Protein AF-A0A822EXX9-F1 (afdb_monomer_lite)

Structure (mmCIF, N/CA/C/O backbone):
data_AF-A0A822EXX9-F1
#
_entry.id   AF-A0A822EXX9-F1
#
loop_
_atom_site.group_PDB
_atom_site.id
_atom_site.type_symbol
_atom_site.label_atom_id
_atom_site.label_alt_id
_atom_site.label_comp_id
_atom_site.label_asym_id
_atom_site.label_entity_id
_atom_site.label_seq_id
_atom_site.pdbx_PDB_ins_code
_atom_site.Cartn_x
_atom_site.Cartn_y
_atom_site.Cartn_z
_atom_site.occupancy
_atom_site.B_iso_or_equiv
_atom_site.auth_seq_id
_atom_site.auth_comp_id
_atom_site.auth_asym_id
_atom_site.auth_atom_id
_atom_site.pdbx_PDB_model_num
ATOM 1 N N . MET A 1 1 ? -5.673 42.827 37.289 1.00 39.88 1 MET A N 1
ATOM 2 C CA . MET A 1 1 ? -6.789 42.323 36.460 1.00 39.88 1 MET A CA 1
ATOM 3 C C . MET A 1 1 ? -6.285 41.096 35.714 1.00 39.88 1 MET A C 1
ATOM 5 O O . MET A 1 1 ? -5.632 41.240 34.690 1.00 39.88 1 MET A O 1
ATOM 9 N N . ASN A 1 2 ? -6.485 39.906 36.284 1.00 42.09 2 ASN A N 1
ATOM 10 C CA . ASN A 1 2 ? -6.055 38.648 35.674 1.00 42.09 2 ASN A CA 1
ATOM 11 C C . ASN A 1 2 ? -7.077 38.268 34.608 1.00 42.09 2 ASN A C 1
ATOM 13 O O . ASN A 1 2 ? -8.164 37.794 34.929 1.00 42.09 2 ASN A O 1
ATOM 17 N N . SER A 1 3 ? -6.746 38.543 33.348 1.00 46.44 3 SER A N 1
ATOM 18 C CA . SER A 1 3 ? -7.524 38.046 32.220 1.00 46.44 3 SER A CA 1
ATOM 19 C C . SER A 1 3 ? -7.453 36.521 32.246 1.00 46.44 3 SER A C 1
ATOM 21 O O . SER A 1 3 ? -6.366 35.953 32.135 1.00 46.44 3 SER A O 1
ATOM 23 N N . SER A 1 4 ? -8.599 35.875 32.467 1.00 50.84 4 SER A N 1
ATOM 24 C CA . SER A 1 4 ? -8.770 34.430 32.336 1.00 50.84 4 SER A CA 1
ATOM 25 C C . SER A 1 4 ? -8.439 34.050 30.893 1.00 50.84 4 SER A C 1
ATOM 27 O O . SER A 1 4 ? -9.269 34.189 29.994 1.00 50.84 4 SER A O 1
ATOM 29 N N . ARG A 1 5 ? -7.185 33.667 30.636 1.00 64.88 5 ARG A N 1
ATOM 30 C CA . ARG A 1 5 ? -6.792 33.117 29.341 1.00 64.88 5 ARG A CA 1
ATOM 31 C C . ARG A 1 5 ? -7.370 31.712 29.273 1.00 64.88 5 ARG A C 1
ATOM 33 O O . ARG A 1 5 ? -6.993 30.848 30.059 1.00 64.88 5 ARG A O 1
ATOM 40 N N . PHE A 1 6 ? -8.306 31.515 28.353 1.00 73.25 6 PHE A N 1
ATOM 41 C CA . PHE A 1 6 ? -8.789 30.194 27.981 1.00 73.25 6 PHE A CA 1
ATOM 42 C C . PHE A 1 6 ? -7.587 29.328 27.580 1.00 73.25 6 PHE A C 1
ATOM 44 O O . PHE A 1 6 ? -6.861 29.677 26.650 1.00 73.25 6 PHE A O 1
ATOM 51 N N . ALA A 1 7 ? -7.358 28.239 28.310 1.00 71.50 7 ALA A N 1
ATOM 52 C CA . ALA A 1 7 ? -6.312 27.267 28.028 1.00 71.50 7 ALA A CA 1
ATOM 53 C C . ALA A 1 7 ? -6.974 25.919 27.753 1.00 71.50 7 ALA A C 1
ATOM 55 O O . ALA A 1 7 ? -7.760 25.428 28.565 1.00 71.50 7 ALA A O 1
ATOM 56 N N . LEU A 1 8 ? -6.669 25.333 26.598 1.00 74.19 8 LEU A N 1
ATOM 57 C CA . LEU A 1 8 ? -7.153 24.014 26.221 1.00 74.19 8 LEU A CA 1
ATOM 58 C C . LEU A 1 8 ? -6.071 22.992 26.572 1.00 74.19 8 LEU A C 1
ATOM 60 O O . LEU A 1 8 ? -4.994 22.991 25.981 1.00 74.19 8 LEU A O 1
ATOM 64 N N . GLN A 1 9 ? -6.342 22.150 27.568 1.00 78.88 9 GLN A N 1
ATOM 65 C CA . GLN A 1 9 ? -5.411 21.113 27.999 1.00 78.88 9 GLN A CA 1
ATOM 66 C C . GLN A 1 9 ? -5.650 19.836 27.189 1.00 78.88 9 GLN A C 1
ATOM 68 O O . GLN A 1 9 ? -6.718 19.231 27.273 1.00 78.88 9 GLN A O 1
ATOM 73 N N . LEU A 1 10 ? -4.646 19.419 26.416 1.00 76.19 10 LEU A N 1
ATOM 74 C CA . LEU A 1 10 ? -4.643 18.142 25.706 1.00 76.19 10 LEU A CA 1
ATOM 75 C C . LEU A 1 10 ? -3.826 17.125 26.507 1.00 76.19 10 LEU A C 1
ATOM 77 O O . LEU A 1 10 ? -2.630 17.305 26.714 1.00 76.19 10 LEU A O 1
ATOM 81 N N . SER A 1 11 ? -4.464 16.043 26.949 1.00 75.94 11 SER A N 1
ATOM 82 C CA . SER A 1 11 ? -3.815 14.940 27.677 1.00 75.94 11 SER A CA 1
ATOM 83 C C . SER A 1 11 ? -3.517 13.761 26.748 1.00 75.94 11 SER A C 1
ATOM 85 O O . SER A 1 11 ? -3.845 12.616 27.052 1.00 75.94 11 SER A O 1
ATOM 87 N N . THR A 1 12 ? -2.941 14.041 25.580 1.00 77.75 12 THR A N 1
ATOM 88 C CA . THR A 1 12 ? -2.686 13.038 24.540 1.00 77.75 12 THR A CA 1
ATOM 89 C C . THR A 1 12 ? -1.253 13.150 24.047 1.00 77.75 12 THR A C 1
ATOM 91 O O . THR A 1 12 ? -0.758 14.251 23.814 1.00 77.75 12 THR A O 1
ATOM 94 N N . TRP A 1 13 ? -0.595 12.003 23.890 1.00 81.62 13 TRP A N 1
ATOM 95 C CA . TRP A 1 13 ? 0.737 11.914 23.303 1.00 81.62 13 TRP A CA 1
ATOM 96 C C . TRP A 1 13 ? 0.630 11.725 21.794 1.00 81.62 13 TRP A C 1
ATOM 98 O O . TRP A 1 13 ? -0.160 10.907 21.326 1.00 81.62 13 TRP A O 1
ATOM 108 N N . TYR A 1 14 ? 1.459 12.452 21.051 1.00 83.25 14 TYR A N 1
ATOM 109 C CA . TYR A 1 14 ? 1.568 12.333 19.602 1.00 83.25 14 TYR A CA 1
ATOM 110 C C . TYR A 1 14 ? 2.980 11.890 19.236 1.00 83.25 14 TYR A C 1
ATOM 112 O O . TYR A 1 14 ? 3.959 12.372 19.810 1.00 83.25 14 TYR A O 1
ATOM 120 N N . SER A 1 15 ? 3.083 10.977 18.275 1.00 84.00 15 SER A N 1
ATOM 121 C CA . SER A 1 15 ? 4.370 10.613 17.690 1.00 84.00 15 SER A CA 1
ATOM 122 C C . SER A 1 15 ? 4.841 11.715 16.746 1.00 84.00 15 SER A C 1
ATOM 124 O O . SER A 1 15 ? 4.059 12.238 15.954 1.00 84.00 15 SER A O 1
ATOM 126 N N . CYS A 1 16 ? 6.124 12.060 16.831 1.00 83.81 16 CYS A N 1
ATOM 127 C CA . CYS A 1 16 ? 6.760 12.945 15.859 1.00 83.81 16 CYS A CA 1
ATOM 128 C C . CYS A 1 16 ? 6.895 12.233 14.505 1.00 83.81 16 CYS A C 1
ATOM 130 O O . CYS A 1 16 ? 7.049 11.012 14.464 1.00 83.81 16 CYS A O 1
ATOM 132 N N . ASP A 1 17 ? 6.881 12.992 13.409 1.00 86.25 17 ASP A N 1
ATOM 133 C CA . ASP A 1 17 ? 7.270 12.467 12.100 1.00 86.25 17 ASP A CA 1
ATOM 134 C C . ASP A 1 17 ? 8.776 12.135 12.071 1.00 86.25 17 ASP A C 1
ATOM 136 O O . ASP A 1 17 ? 9.563 12.632 12.885 1.00 86.25 17 ASP A O 1
ATOM 140 N N . ASP A 1 18 ? 9.201 11.305 11.114 1.00 83.62 18 ASP A N 1
ATOM 141 C CA . ASP A 1 18 ? 10.589 10.822 11.025 1.00 83.62 18 ASP A CA 1
ATOM 142 C C . ASP A 1 18 ? 11.610 11.965 10.948 1.00 83.62 18 ASP A C 1
ATOM 144 O O . ASP A 1 18 ? 12.715 11.874 11.494 1.00 83.62 18 ASP A O 1
ATOM 148 N N . LYS A 1 19 ? 11.233 13.073 10.298 1.00 87.62 19 LYS A N 1
ATOM 149 C CA . LYS A 1 19 ? 12.076 14.261 10.156 1.00 87.62 19 LYS A CA 1
ATOM 150 C C . LYS A 1 19 ? 12.279 14.967 11.497 1.00 87.62 19 LYS A C 1
ATOM 152 O O . LYS A 1 19 ? 13.425 15.236 11.860 1.00 87.62 19 LYS A O 1
ATOM 157 N N . THR A 1 20 ? 11.205 15.249 12.238 1.00 88.81 20 THR A N 1
ATOM 158 C CA . THR A 1 20 ? 11.297 15.881 13.563 1.00 88.81 20 THR A CA 1
ATOM 159 C C . THR A 1 20 ? 11.986 14.956 14.556 1.00 88.81 20 THR A C 1
ATOM 161 O O . THR A 1 20 ? 12.858 15.404 15.299 1.00 88.81 20 THR A O 1
ATOM 164 N N . SER A 1 21 ? 11.680 13.655 14.511 1.00 88.06 21 SER A N 1
ATOM 165 C CA . SER A 1 21 ? 12.344 12.647 15.340 1.00 88.06 21 SER A CA 1
ATOM 166 C C . SER A 1 21 ? 13.855 12.628 15.094 1.00 88.06 21 SER A C 1
ATOM 168 O O . SER A 1 21 ? 14.630 12.693 16.043 1.00 88.06 21 SER A O 1
ATOM 170 N N . SER A 1 22 ? 14.292 12.631 13.831 1.00 87.44 22 SER A N 1
ATOM 171 C CA . SER A 1 22 ? 15.720 12.643 13.482 1.00 87.44 22 SER A CA 1
ATOM 172 C C . SER A 1 22 ? 16.424 13.930 13.927 1.00 87.44 22 SER A C 1
ATOM 174 O O . SER A 1 22 ? 17.575 13.896 14.364 1.00 87.44 22 SER A O 1
ATOM 176 N N . LEU A 1 23 ? 15.749 15.082 13.836 1.00 90.06 23 LEU A N 1
ATOM 177 C CA . LEU A 1 23 ? 16.281 16.359 14.326 1.00 90.06 23 LEU A CA 1
ATOM 178 C C . LEU A 1 23 ? 16.462 16.353 15.847 1.00 90.06 23 LEU A C 1
ATOM 180 O O . LEU A 1 23 ? 17.495 16.814 16.337 1.00 90.06 23 LEU A O 1
ATOM 184 N N . LEU A 1 24 ? 15.486 15.809 16.576 1.00 89.94 24 LEU A N 1
ATOM 185 C CA . LEU A 1 24 ? 15.539 15.654 18.027 1.00 89.94 24 LEU A CA 1
ATOM 186 C C . LEU A 1 24 ? 16.653 14.703 18.454 1.00 89.94 24 LEU A C 1
ATOM 188 O O . LEU A 1 24 ? 17.459 15.066 19.309 1.00 89.94 24 LEU A O 1
ATOM 192 N N . ASP A 1 25 ? 16.752 13.536 17.821 1.00 86.88 25 ASP A N 1
ATOM 193 C CA . ASP A 1 25 ? 17.800 12.557 18.114 1.00 86.88 25 ASP A CA 1
ATOM 194 C C . ASP A 1 25 ? 19.192 13.146 17.865 1.00 86.88 25 ASP A C 1
ATOM 196 O O . ASP A 1 25 ? 20.078 13.042 18.714 1.00 86.88 25 ASP A O 1
ATOM 200 N N . ASN A 1 26 ? 19.382 13.855 16.749 1.00 88.50 26 ASN A N 1
ATOM 201 C CA . ASN A 1 26 ? 20.634 14.558 16.479 1.00 88.50 26 ASN A CA 1
ATOM 202 C C . ASN A 1 26 ? 20.930 15.618 17.547 1.00 88.50 26 ASN A C 1
ATOM 204 O O . ASN A 1 26 ? 22.048 15.687 18.057 1.00 88.50 26 ASN A O 1
ATOM 208 N N . ALA A 1 27 ? 19.945 16.435 17.925 1.00 90.00 27 ALA A N 1
ATOM 209 C CA . ALA A 1 27 ? 20.127 17.459 18.948 1.00 90.00 27 ALA A CA 1
ATOM 210 C C . ALA A 1 27 ? 20.507 16.867 20.317 1.00 90.00 27 ALA A C 1
ATOM 212 O O . ALA A 1 27 ? 21.403 17.400 20.979 1.00 90.00 27 ALA A O 1
ATOM 213 N N . MET A 1 28 ? 19.884 15.750 20.700 1.00 84.38 28 MET A N 1
ATOM 214 C CA . MET A 1 28 ? 20.199 14.996 21.915 1.00 84.38 28 MET A CA 1
ATOM 215 C C . MET A 1 28 ? 21.605 14.388 21.858 1.00 84.38 28 MET A C 1
ATOM 217 O O . MET A 1 28 ? 22.374 14.535 22.810 1.00 84.38 28 MET A O 1
ATOM 221 N N . ASN A 1 29 ? 21.990 13.795 20.723 1.00 82.25 29 ASN A N 1
ATOM 222 C CA . ASN A 1 29 ? 23.330 13.241 20.507 1.00 82.25 29 ASN A CA 1
ATOM 223 C C . ASN A 1 29 ? 24.426 14.315 20.614 1.00 82.25 29 ASN A C 1
ATOM 225 O O . ASN A 1 29 ? 25.480 14.071 21.201 1.00 82.25 29 ASN A O 1
ATOM 229 N N . TYR A 1 30 ? 24.157 15.531 20.129 1.00 87.81 30 TYR A N 1
ATOM 230 C CA . TYR A 1 30 ? 25.047 16.689 20.280 1.00 87.81 30 TYR A CA 1
ATOM 231 C C . TYR A 1 30 ? 24.898 17.424 21.622 1.00 87.81 30 TYR A C 1
ATOM 233 O O . TYR A 1 30 ? 25.492 18.488 21.800 1.00 87.81 30 TYR A O 1
ATOM 241 N N . ARG A 1 31 ? 24.117 16.885 22.570 1.00 86.62 31 ARG A N 1
ATOM 242 C CA . ARG A 1 31 ? 23.878 17.460 23.907 1.00 86.62 31 ARG A CA 1
ATOM 243 C C . ARG A 1 31 ? 23.416 18.921 23.870 1.00 86.62 31 ARG A C 1
ATOM 245 O O . ARG A 1 31 ? 23.775 19.722 24.739 1.00 86.62 31 ARG A O 1
ATOM 252 N N . ARG A 1 32 ? 22.628 19.298 22.860 1.00 89.56 32 ARG A N 1
ATOM 253 C CA . ARG A 1 32 ? 22.044 20.643 22.788 1.00 89.56 32 ARG A CA 1
ATOM 254 C C . ARG A 1 32 ? 21.015 20.798 23.903 1.00 89.56 32 ARG A C 1
ATOM 256 O O . ARG A 1 32 ? 20.215 19.904 24.134 1.00 89.56 32 ARG A O 1
ATOM 263 N N . LYS A 1 33 ? 21.029 21.943 24.587 1.00 92.50 33 LYS A N 1
ATOM 264 C CA . LYS A 1 33 ? 20.052 22.243 25.649 1.00 92.50 33 LYS A CA 1
ATOM 265 C C . LYS A 1 33 ? 18.752 22.809 25.094 1.00 92.50 33 LYS A C 1
ATOM 267 O O . LYS A 1 33 ? 17.690 22.522 25.625 1.00 92.50 33 LYS A O 1
ATOM 272 N N . ILE A 1 34 ? 18.849 23.626 24.050 1.00 94.12 34 ILE A N 1
ATOM 273 C CA . ILE A 1 34 ? 17.719 24.334 23.452 1.00 94.12 34 ILE A CA 1
ATOM 274 C C . ILE A 1 34 ? 17.817 24.189 21.940 1.00 94.12 34 ILE A C 1
ATOM 276 O O . ILE A 1 34 ? 18.903 24.351 21.374 1.00 94.12 34 ILE A O 1
ATOM 280 N N . ILE A 1 35 ? 16.694 23.898 21.295 1.00 94.50 35 ILE A N 1
ATOM 281 C CA . ILE A 1 35 ? 16.567 23.899 19.839 1.00 94.50 35 ILE A CA 1
ATOM 282 C C . ILE A 1 35 ? 15.268 24.586 19.426 1.00 94.50 35 ILE A C 1
ATOM 284 O O . ILE A 1 35 ? 14.296 24.568 20.173 1.00 94.50 35 ILE A O 1
ATOM 288 N N . SER A 1 36 ? 15.257 25.174 18.232 1.00 93.75 36 SER A N 1
ATOM 289 C CA . SER A 1 36 ? 14.035 25.673 17.602 1.00 93.75 36 SER A CA 1
ATOM 290 C C . SER A 1 36 ? 13.657 24.736 16.461 1.00 93.75 36 SER A C 1
ATOM 292 O O . SER A 1 36 ? 14.513 24.418 15.630 1.00 93.75 36 SER A O 1
ATOM 294 N N . ILE A 1 37 ? 12.414 24.261 16.444 1.00 92.44 37 ILE A N 1
ATOM 295 C CA . ILE A 1 37 ? 11.879 23.394 15.393 1.00 92.44 37 ILE A CA 1
ATOM 296 C C . ILE A 1 37 ? 10.567 23.984 14.886 1.00 92.44 37 ILE A C 1
ATOM 298 O O . ILE A 1 37 ? 9.675 24.313 15.665 1.00 92.44 37 ILE A O 1
ATOM 302 N N . ASN A 1 38 ? 10.429 24.033 13.565 1.00 89.12 38 ASN A N 1
ATOM 303 C CA . ASN A 1 38 ? 9.150 24.265 12.915 1.00 89.12 38 ASN A CA 1
ATOM 304 C C . ASN A 1 38 ? 8.436 22.918 12.738 1.00 89.12 38 ASN A C 1
ATOM 306 O O . ASN A 1 38 ? 8.886 22.087 11.943 1.00 89.12 38 ASN A O 1
ATOM 310 N N . ILE A 1 39 ? 7.372 22.678 13.508 1.00 82.88 39 ILE A N 1
ATOM 311 C CA . ILE A 1 39 ? 6.546 21.479 13.341 1.00 82.88 39 ILE A CA 1
ATOM 312 C C . ILE A 1 39 ? 5.449 21.804 12.319 1.00 82.88 39 ILE A C 1
ATOM 314 O O . ILE A 1 39 ? 4.668 22.738 12.548 1.00 82.88 39 ILE A O 1
ATOM 318 N N . PRO A 1 40 ? 5.346 21.041 11.212 1.00 70.75 40 PRO A N 1
ATOM 319 C CA . PRO A 1 40 ? 4.254 21.200 10.261 1.00 70.75 40 PRO A CA 1
ATOM 320 C C . PRO A 1 40 ? 2.908 21.173 10.998 1.00 70.75 40 PRO A C 1
ATOM 322 O O . PRO A 1 40 ? 2.742 20.424 11.955 1.00 70.75 40 PRO A O 1
ATOM 325 N N . TYR A 1 41 ? 1.943 21.986 10.567 1.00 75.19 41 TYR A N 1
ATOM 326 C CA . TYR A 1 41 ? 0.588 22.092 11.146 1.00 75.19 41 TYR A CA 1
ATOM 327 C C . TYR A 1 41 ? 0.449 22.858 12.472 1.00 75.19 41 TYR A C 1
ATOM 329 O O . TYR A 1 41 ? -0.661 23.286 12.777 1.00 75.19 41 TYR A O 1
ATOM 337 N N . VAL A 1 42 ? 1.528 23.103 13.224 1.00 77.00 42 VAL A N 1
ATOM 338 C CA . VAL A 1 42 ? 1.478 23.983 14.412 1.00 77.00 42 VAL A CA 1
ATOM 339 C C . VAL A 1 42 ? 1.500 25.462 14.006 1.00 77.00 42 VAL A C 1
ATOM 341 O O . VAL A 1 42 ? 0.956 26.307 14.710 1.00 77.00 42 VAL A O 1
ATOM 344 N N . GLY A 1 43 ? 2.079 25.775 12.842 1.00 75.00 43 GLY A N 1
ATOM 345 C CA . GLY A 1 43 ? 2.103 27.125 12.260 1.00 75.00 43 GLY A CA 1
ATOM 346 C C . GLY A 1 43 ? 3.125 28.078 12.888 1.00 75.00 43 GLY A C 1
ATOM 347 O O . GLY A 1 43 ? 3.454 29.082 12.265 1.00 75.00 43 GLY A O 1
ATOM 348 N N . ASP A 1 44 ? 3.674 27.721 14.050 1.00 83.44 44 ASP A N 1
ATOM 349 C CA . ASP A 1 44 ? 4.681 28.477 14.793 1.00 83.44 44 ASP A CA 1
ATOM 350 C C . ASP A 1 44 ? 5.969 27.665 14.988 1.00 83.44 44 ASP A C 1
ATOM 352 O O . ASP A 1 44 ? 5.950 26.434 15.092 1.00 83.44 44 ASP A O 1
ATOM 356 N N . ASP A 1 45 ? 7.089 28.378 15.121 1.00 90.06 45 ASP A N 1
ATOM 357 C CA . ASP A 1 45 ? 8.336 27.797 15.610 1.00 90.06 45 ASP A CA 1
ATOM 358 C C . ASP A 1 45 ? 8.218 27.492 17.109 1.00 90.06 45 ASP A C 1
ATOM 360 O O . ASP A 1 45 ? 7.860 28.352 17.924 1.00 90.06 45 ASP A O 1
ATOM 364 N N . LEU A 1 46 ? 8.551 26.256 17.471 1.00 93.19 46 LEU A N 1
ATOM 365 C CA . LEU A 1 46 ? 8.600 25.799 18.849 1.00 93.19 46 LEU A CA 1
ATOM 366 C C . LEU A 1 46 ? 10.042 25.820 19.342 1.00 93.19 46 LEU A C 1
ATOM 368 O O . LEU A 1 46 ? 10.944 25.283 18.700 1.00 93.19 46 LEU A O 1
ATOM 372 N N . VAL A 1 47 ? 10.242 26.392 20.524 1.00 95.56 47 VAL A N 1
ATOM 373 C CA . VAL A 1 47 ? 11.493 26.351 21.272 1.00 95.56 47 VAL A CA 1
ATOM 374 C C . VAL A 1 47 ? 11.414 25.189 22.251 1.00 95.56 47 VAL A C 1
ATOM 376 O O . VAL A 1 47 ? 10.627 25.202 23.194 1.00 95.56 47 VAL A O 1
ATOM 379 N N . LEU A 1 48 ? 12.227 24.167 22.011 1.00 94.88 48 LEU A N 1
ATOM 380 C CA . LEU A 1 48 ? 12.290 22.954 22.812 1.00 94.88 48 LEU A CA 1
ATOM 381 C C . LEU A 1 48 ? 13.491 23.039 23.750 1.00 94.88 48 LEU A C 1
ATOM 383 O O . LEU A 1 48 ? 14.635 23.168 23.307 1.00 94.88 48 LEU A O 1
ATOM 387 N N . ASN A 1 49 ? 13.234 22.921 25.046 1.00 94.38 49 ASN A N 1
ATOM 388 C CA . ASN A 1 49 ? 14.237 22.753 26.081 1.00 94.38 49 ASN A CA 1
ATOM 389 C C . ASN A 1 49 ? 14.457 21.256 26.324 1.00 94.38 49 ASN A C 1
ATOM 391 O O . ASN A 1 49 ? 13.691 20.595 27.017 1.00 94.38 49 ASN A O 1
ATOM 395 N N . LEU A 1 50 ? 15.536 20.721 25.762 1.00 90.88 50 LEU A N 1
ATOM 396 C CA . LEU A 1 50 ? 15.911 19.312 25.877 1.00 90.88 50 LEU A CA 1
ATOM 397 C C . LEU A 1 50 ? 16.476 18.948 27.258 1.00 90.88 50 LEU A C 1
ATOM 399 O O . LEU A 1 50 ? 16.660 17.771 27.552 1.00 90.88 50 LEU A O 1
ATOM 403 N N . HIS A 1 51 ? 16.760 19.937 28.113 1.00 87.38 51 HIS A N 1
ATOM 404 C CA . HIS A 1 51 ? 17.155 19.680 29.496 1.00 87.38 51 HIS A CA 1
ATOM 405 C C . HIS A 1 51 ? 15.943 19.423 30.397 1.00 87.38 51 HIS A C 1
ATOM 407 O O . HIS A 1 51 ? 15.988 18.517 31.225 1.00 87.38 51 HIS A O 1
ATOM 413 N N . THR A 1 52 ? 14.868 20.201 30.229 1.00 91.38 52 THR A N 1
ATOM 414 C CA . THR A 1 52 ? 13.622 20.041 31.001 1.00 91.38 52 THR A CA 1
ATOM 415 C C . THR A 1 52 ? 12.573 19.192 30.287 1.00 91.38 52 THR A C 1
ATOM 417 O O . THR A 1 52 ? 11.576 18.827 30.899 1.00 91.38 52 THR A O 1
ATOM 420 N N . PHE A 1 53 ? 12.808 18.844 29.018 1.00 90.94 53 PHE A N 1
ATOM 421 C CA . PHE A 1 53 ? 11.851 18.181 28.129 1.00 90.94 53 PHE A CA 1
ATOM 422 C C . PHE A 1 53 ? 10.545 18.963 27.952 1.00 90.94 53 PHE A C 1
ATOM 424 O O . PHE A 1 53 ? 9.475 18.386 27.776 1.00 90.94 53 PHE A O 1
ATOM 431 N N . GLU A 1 54 ? 10.634 20.287 27.959 1.00 93.75 54 GLU A N 1
ATOM 432 C CA . GLU A 1 54 ? 9.504 21.192 27.755 1.00 93.75 54 GLU A CA 1
ATOM 433 C C . GLU A 1 54 ? 9.639 21.909 26.420 1.00 93.75 54 GLU A C 1
ATOM 435 O O . GLU A 1 54 ? 10.745 22.113 25.918 1.00 93.75 54 GLU A O 1
ATOM 440 N N . PHE A 1 55 ? 8.520 22.330 25.847 1.00 94.06 55 PHE A N 1
ATOM 441 C CA . PHE A 1 55 ? 8.532 23.208 24.688 1.00 94.06 55 PHE A CA 1
ATOM 442 C C . PHE A 1 55 ? 7.494 24.306 24.811 1.00 94.06 55 PHE A C 1
ATOM 444 O O . PHE A 1 55 ? 6.434 24.110 25.409 1.00 94.06 55 PHE A O 1
ATOM 451 N N . SER A 1 56 ? 7.787 25.448 24.200 1.00 94.38 56 SER A N 1
ATOM 452 C CA . SER A 1 56 ? 6.814 26.513 24.008 1.00 94.38 56 SER A CA 1
ATOM 453 C C . SER A 1 56 ? 7.028 27.233 22.685 1.00 94.38 56 SER A C 1
ATOM 455 O O . SER A 1 56 ? 8.117 27.199 22.115 1.00 94.38 56 SER A O 1
ATOM 457 N N . ASN A 1 57 ? 5.989 27.883 22.169 1.00 94.12 57 ASN A N 1
ATOM 458 C CA . ASN A 1 57 ? 6.168 28.849 21.087 1.00 94.12 57 ASN A CA 1
ATOM 459 C C . ASN A 1 57 ? 6.584 30.220 21.651 1.00 94.12 57 ASN A C 1
ATOM 461 O O . ASN A 1 57 ? 6.420 30.501 22.839 1.00 94.12 57 ASN A O 1
ATOM 465 N N . ASN A 1 58 ? 7.059 31.117 20.784 1.00 88.75 58 ASN A N 1
ATOM 466 C CA . ASN A 1 58 ? 7.503 32.461 21.187 1.00 88.75 58 ASN A CA 1
ATOM 467 C C . ASN A 1 58 ? 6.413 33.276 21.916 1.00 88.75 58 ASN A C 1
ATOM 469 O O . ASN A 1 58 ? 6.724 34.128 22.747 1.00 88.75 58 ASN A O 1
ATOM 473 N N . GLY A 1 59 ? 5.135 33.020 21.612 1.00 86.44 59 GLY A N 1
ATOM 474 C CA . GLY A 1 59 ? 3.991 33.673 22.252 1.00 86.44 59 GLY A CA 1
ATOM 475 C C . GLY A 1 59 ? 3.527 33.036 23.568 1.00 86.44 59 GLY A C 1
ATOM 476 O O . GLY A 1 59 ? 2.605 33.570 24.188 1.00 86.44 59 GLY A O 1
ATOM 477 N N . ASN A 1 60 ? 4.114 31.908 23.989 1.00 87.31 60 ASN A N 1
ATOM 478 C CA . ASN A 1 60 ? 3.636 31.055 25.086 1.00 87.31 60 ASN A CA 1
ATOM 479 C C . ASN A 1 60 ? 2.128 30.734 25.002 1.00 87.31 60 ASN A C 1
ATOM 481 O O . ASN A 1 60 ? 1.448 30.606 26.021 1.00 87.31 60 ASN A O 1
ATOM 485 N N . THR A 1 61 ? 1.583 30.649 23.786 1.00 87.50 61 THR A N 1
ATOM 486 C CA . THR A 1 61 ? 0.210 30.185 23.536 1.00 87.50 61 THR A CA 1
ATOM 487 C C . THR A 1 61 ? 0.150 28.665 23.443 1.00 87.50 61 THR A C 1
ATOM 489 O O . THR A 1 61 ? -0.896 28.080 23.709 1.00 87.50 61 THR A O 1
ATOM 492 N N . ILE A 1 62 ? 1.278 28.031 23.117 1.00 87.44 62 ILE A N 1
ATOM 493 C CA . ILE A 1 62 ? 1.464 26.585 23.107 1.00 87.44 62 ILE A CA 1
ATOM 494 C C . ILE A 1 62 ? 2.577 26.271 24.095 1.00 87.44 62 ILE A C 1
ATOM 496 O O . ILE A 1 62 ? 3.670 26.826 23.988 1.00 87.44 62 ILE A O 1
ATOM 500 N N . VAL A 1 63 ? 2.290 25.388 25.048 1.00 90.12 63 VAL A N 1
ATOM 501 C CA . VAL A 1 63 ? 3.261 24.848 26.001 1.00 90.12 63 VAL A CA 1
ATOM 502 C C . VAL A 1 63 ? 2.998 23.355 26.131 1.00 90.12 63 VAL A C 1
ATOM 504 O O . VAL A 1 63 ? 1.841 22.934 26.195 1.00 90.12 63 VAL A O 1
ATOM 507 N N . GLY A 1 64 ? 4.051 22.549 26.164 1.00 90.69 64 GLY A N 1
ATOM 508 C CA . GLY A 1 64 ? 3.917 21.108 26.311 1.00 90.69 64 GLY A CA 1
ATOM 509 C C . GLY A 1 64 ? 5.214 20.430 26.715 1.00 90.69 64 GLY A C 1
ATOM 510 O O . GLY A 1 64 ? 6.209 21.080 27.036 1.00 90.69 64 GLY A O 1
ATOM 511 N N . TYR A 1 65 ? 5.180 19.102 26.685 1.00 90.38 65 TYR A N 1
ATOM 512 C CA . TYR A 1 65 ? 6.291 18.248 27.081 1.00 90.38 65 TYR A CA 1
ATOM 513 C C . TYR A 1 65 ? 6.686 17.319 25.937 1.00 90.38 65 TYR A C 1
ATOM 515 O O . TYR A 1 65 ? 5.833 16.826 25.197 1.00 90.38 65 TYR A O 1
ATOM 523 N N . ILE A 1 66 ? 7.982 17.061 25.812 1.00 89.06 66 ILE A N 1
ATOM 524 C CA . ILE A 1 66 ? 8.537 16.063 24.901 1.00 89.06 66 ILE A CA 1
ATOM 525 C C . ILE A 1 66 ? 8.829 14.805 25.699 1.00 89.06 66 ILE A C 1
ATOM 527 O O . ILE A 1 66 ? 9.295 14.849 26.834 1.00 89.06 66 ILE A O 1
ATOM 531 N N . ARG A 1 67 ? 8.606 13.658 25.072 1.00 83.06 67 ARG A N 1
ATOM 532 C CA . ARG A 1 67 ? 8.973 12.367 25.632 1.00 83.06 67 ARG A CA 1
ATOM 533 C C . ARG A 1 67 ? 9.985 11.706 24.719 1.00 83.06 67 ARG A C 1
ATOM 535 O O . ARG A 1 67 ? 9.669 11.394 23.576 1.00 83.06 67 ARG A O 1
ATOM 542 N N . TRP A 1 68 ? 11.191 11.484 25.226 1.00 79.25 68 TRP A N 1
ATOM 543 C CA . TRP A 1 68 ? 12.212 10.733 24.507 1.00 79.25 68 TRP A CA 1
ATOM 544 C C . TRP A 1 68 ? 12.244 9.296 25.018 1.00 79.25 68 TRP A C 1
ATOM 546 O O . TRP A 1 68 ? 12.465 9.058 26.206 1.00 79.25 68 TRP A O 1
ATOM 556 N N . ILE A 1 69 ? 11.977 8.346 24.124 1.00 74.56 69 ILE A N 1
ATOM 557 C CA . ILE A 1 69 ? 11.973 6.916 24.434 1.00 74.56 69 ILE A CA 1
ATOM 558 C C . ILE A 1 69 ? 13.221 6.314 23.781 1.00 74.56 69 ILE A C 1
ATOM 560 O O . ILE A 1 69 ? 13.215 6.082 22.568 1.00 74.56 69 ILE A O 1
ATOM 564 N N . PRO A 1 70 ? 14.312 6.093 24.537 1.00 62.88 70 PRO A N 1
ATOM 565 C CA . PRO A 1 70 ? 15.508 5.484 23.979 1.00 62.88 70 PRO A CA 1
ATOM 566 C C . PRO A 1 70 ? 15.197 4.078 23.456 1.00 62.88 70 PRO A C 1
ATOM 568 O O . PRO A 1 70 ? 14.493 3.294 24.093 1.00 62.88 70 PRO A O 1
ATOM 571 N N . LYS A 1 71 ? 15.766 3.737 22.296 1.00 61.72 71 LYS A N 1
ATOM 572 C CA . LYS A 1 71 ? 15.753 2.363 21.782 1.00 61.72 71 LYS A CA 1
ATOM 573 C C . LYS A 1 71 ? 16.690 1.525 22.655 1.00 61.72 71 LYS A C 1
ATOM 575 O O . LYS A 1 71 ? 17.910 1.669 22.571 1.00 61.72 71 LYS A O 1
ATOM 580 N N . LEU A 1 72 ? 16.128 0.691 23.524 1.00 63.59 72 LEU A N 1
ATOM 581 C CA . LEU A 1 72 ? 16.890 -0.215 24.382 1.00 63.59 72 LEU A CA 1
ATOM 582 C C . LEU A 1 72 ? 16.855 -1.636 23.807 1.00 63.59 72 LEU A C 1
ATOM 584 O O . LEU A 1 72 ? 16.029 -1.958 22.957 1.00 63.59 72 LEU A O 1
ATOM 588 N N . ILE A 1 73 ? 17.777 -2.489 24.246 1.00 59.25 73 ILE A N 1
ATOM 589 C CA . ILE A 1 73 ? 17.805 -3.915 23.891 1.00 59.25 73 ILE A CA 1
ATOM 590 C C . ILE A 1 73 ? 17.577 -4.720 25.170 1.00 59.25 73 ILE A C 1
ATOM 592 O O . ILE A 1 73 ? 18.186 -4.408 26.199 1.00 59.25 73 ILE A O 1
ATOM 596 N N . SER A 1 74 ? 16.732 -5.753 25.126 1.00 59.31 74 SER A N 1
ATOM 597 C CA . SER A 1 74 ? 16.592 -6.681 26.254 1.00 59.31 74 SER A CA 1
ATOM 598 C C . SER A 1 74 ? 17.834 -7.560 26.402 1.00 59.31 74 SER A C 1
ATOM 600 O O . SER A 1 74 ? 18.294 -8.147 25.425 1.00 59.31 74 SER A O 1
ATOM 602 N N . ASN A 1 75 ? 18.340 -7.692 27.632 1.00 56.44 75 ASN A N 1
ATOM 603 C CA . ASN A 1 75 ? 19.447 -8.596 27.972 1.00 56.44 75 ASN A CA 1
ATOM 604 C C . ASN A 1 75 ? 19.005 -9.819 28.801 1.00 56.44 75 ASN A C 1
ATOM 606 O O . ASN A 1 75 ? 19.764 -10.347 29.612 1.00 56.44 75 ASN A O 1
ATOM 610 N N . THR A 1 76 ? 17.755 -10.255 28.668 1.00 52.53 76 THR A N 1
ATOM 611 C CA . THR A 1 76 ? 17.240 -11.413 29.405 1.00 52.53 76 THR A CA 1
ATOM 612 C C . THR A 1 76 ? 17.671 -12.708 28.709 1.00 52.53 76 THR A C 1
ATOM 614 O O . THR A 1 76 ? 17.103 -13.073 27.691 1.00 52.53 76 THR A O 1
ATOM 617 N N . GLY A 1 77 ? 18.712 -13.340 29.271 1.00 50.56 77 GLY A N 1
ATOM 618 C CA . GLY A 1 77 ? 19.252 -14.694 29.042 1.00 50.56 77 GLY A CA 1
ATOM 619 C C . GLY A 1 77 ? 18.867 -15.455 27.766 1.00 50.56 77 GLY A C 1
ATOM 620 O O . GLY A 1 77 ? 17.708 -15.795 27.582 1.00 50.56 77 GLY A O 1
ATOM 621 N N . ASN A 1 78 ? 19.872 -15.823 26.957 1.00 50.34 78 ASN A N 1
ATOM 622 C CA . ASN A 1 78 ? 19.841 -16.745 25.800 1.00 50.34 78 ASN A CA 1
ATOM 623 C C . ASN A 1 78 ? 18.760 -16.543 24.720 1.00 50.34 78 ASN A C 1
ATOM 625 O O . ASN A 1 78 ? 18.785 -17.244 23.713 1.00 50.34 78 ASN A O 1
ATOM 629 N N . ILE A 1 79 ? 17.862 -15.574 24.870 1.00 52.22 79 ILE A N 1
ATOM 630 C CA . ILE A 1 79 ? 16.844 -15.228 23.889 1.00 52.22 79 ILE A CA 1
ATOM 631 C C . ILE A 1 79 ? 17.319 -13.960 23.176 1.00 52.22 79 ILE A C 1
ATOM 633 O O . ILE A 1 79 ? 17.638 -12.959 23.814 1.00 52.22 79 ILE A O 1
ATOM 637 N N . GLU A 1 80 ? 17.428 -14.069 21.853 1.00 57.97 80 GLU A N 1
ATOM 638 C CA . GLU A 1 80 ? 17.672 -13.037 20.836 1.00 57.97 80 GLU A CA 1
ATOM 639 C C . GLU A 1 80 ? 17.622 -11.586 21.346 1.00 57.97 80 GLU A C 1
ATOM 641 O O . GLU A 1 80 ? 16.607 -11.130 21.874 1.00 57.97 80 GLU A O 1
ATOM 646 N N . GLN A 1 81 ? 18.707 -10.836 21.119 1.00 57.16 81 GLN A N 1
ATOM 647 C CA . GLN A 1 81 ? 18.829 -9.400 21.393 1.00 57.16 81 GLN A CA 1
ATOM 648 C C . GLN A 1 81 ? 17.764 -8.587 20.629 1.00 57.16 81 GLN A C 1
ATOM 650 O O . GLN A 1 81 ? 18.052 -7.983 19.603 1.00 57.16 81 GLN A O 1
ATOM 655 N N . LYS A 1 82 ? 16.516 -8.560 21.097 1.00 61.38 82 LYS A N 1
ATOM 656 C CA . LYS A 1 82 ? 15.433 -7.790 20.477 1.00 61.38 82 LYS A CA 1
ATOM 657 C C . LYS A 1 82 ? 15.467 -6.349 20.970 1.00 61.38 82 LYS A C 1
ATOM 659 O O . LYS A 1 82 ? 15.691 -6.081 22.153 1.00 61.38 82 LYS A O 1
ATOM 664 N N . ILE A 1 83 ? 15.244 -5.413 20.046 1.00 59.62 83 ILE A N 1
ATOM 665 C CA . ILE A 1 83 ? 15.000 -4.012 20.399 1.00 59.62 83 ILE A CA 1
ATOM 666 C C . ILE A 1 83 ? 13.696 -3.984 21.194 1.00 59.62 83 ILE A C 1
ATOM 668 O O . ILE A 1 83 ? 12.641 -4.352 20.681 1.00 59.62 83 ILE A O 1
ATOM 672 N N . VAL A 1 84 ? 13.782 -3.559 22.449 1.00 59.81 84 VAL A N 1
ATOM 673 C CA . VAL A 1 84 ? 12.636 -3.366 23.330 1.00 59.81 84 VAL A CA 1
ATOM 674 C C . VAL A 1 84 ? 12.506 -1.877 23.602 1.00 59.81 84 VAL A C 1
ATOM 676 O O . VAL A 1 84 ? 13.414 -1.230 24.124 1.00 59.81 84 VAL A O 1
ATOM 679 N N . PHE A 1 85 ? 11.352 -1.324 23.248 1.00 58.69 85 PHE A N 1
ATOM 680 C CA . PHE A 1 85 ? 10.998 0.040 23.606 1.00 58.69 85 PHE A CA 1
ATOM 681 C C . PHE A 1 85 ? 10.577 0.043 25.074 1.00 58.69 85 PHE A C 1
ATOM 683 O O . PHE A 1 85 ? 9.473 -0.380 25.406 1.00 58.69 85 PHE A O 1
ATOM 690 N N . VAL A 1 86 ? 11.480 0.458 25.960 1.00 57.69 86 VAL A N 1
ATOM 691 C CA . VAL A 1 86 ? 11.158 0.600 27.381 1.00 57.69 86 VAL A CA 1
ATOM 692 C C . VAL A 1 86 ? 10.614 1.998 27.604 1.00 57.69 86 VAL A C 1
ATOM 694 O O . VAL A 1 86 ? 11.302 2.997 27.397 1.00 57.69 86 VAL A O 1
ATOM 697 N N . ASP A 1 87 ? 9.357 2.054 28.018 1.00 56.09 87 ASP A N 1
ATOM 698 C CA . ASP A 1 87 ? 8.711 3.288 28.415 1.00 56.09 87 ASP A CA 1
ATOM 699 C C . ASP A 1 87 ? 9.065 3.618 29.878 1.00 56.09 87 ASP A C 1
ATOM 701 O O . ASP A 1 87 ? 8.670 2.902 30.794 1.00 56.09 87 ASP A O 1
ATOM 705 N N . ASN A 1 88 ? 9.745 4.744 30.116 1.00 51.75 88 ASN A N 1
ATOM 706 C CA . ASN A 1 88 ? 10.119 5.217 31.458 1.00 51.75 88 ASN A CA 1
ATOM 707 C C . ASN A 1 88 ? 8.932 5.470 32.415 1.00 51.75 88 ASN A C 1
ATOM 709 O O . ASN A 1 88 ? 9.154 5.664 33.607 1.00 51.75 88 ASN A O 1
ATOM 713 N N . TYR A 1 89 ? 7.686 5.491 31.932 1.00 52.78 89 TYR A N 1
ATOM 714 C CA . TYR A 1 89 ? 6.491 5.663 32.773 1.00 52.78 89 TYR A CA 1
ATOM 715 C C . TYR A 1 89 ? 5.698 4.368 32.981 1.00 52.78 89 TYR A C 1
ATOM 717 O O . TYR A 1 89 ? 4.751 4.357 33.766 1.00 52.78 89 TYR A O 1
ATOM 725 N N . GLN A 1 90 ? 6.066 3.279 32.302 1.00 54.28 90 GLN A N 1
ATOM 726 C CA . GLN A 1 90 ? 5.509 1.954 32.545 1.00 54.28 90 GLN A CA 1
ATOM 727 C C . GLN A 1 90 ? 6.630 1.066 33.072 1.00 54.28 90 GLN A C 1
ATOM 729 O O . GLN A 1 90 ? 7.489 0.615 32.323 1.00 54.28 90 GLN A O 1
ATOM 734 N N . SER A 1 91 ? 6.638 0.834 34.386 1.00 46.56 91 SER A N 1
ATOM 735 C CA . SER A 1 91 ? 7.662 0.012 35.030 1.00 46.56 91 SER A CA 1
ATOM 736 C C . SER A 1 91 ? 7.521 -1.442 34.565 1.00 46.56 91 SER A C 1
ATOM 738 O O . SER A 1 91 ? 6.728 -2.211 35.109 1.00 46.56 91 SER A O 1
ATOM 740 N N . THR A 1 92 ? 8.243 -1.823 33.510 1.00 55.94 92 THR A N 1
ATOM 741 C CA . THR A 1 92 ? 8.316 -3.212 33.053 1.00 55.94 92 THR A CA 1
ATOM 742 C C . THR A 1 92 ? 9.192 -3.986 34.028 1.00 55.94 92 THR A C 1
ATOM 744 O O . THR A 1 92 ? 10.421 -3.966 33.946 1.00 55.94 92 THR A O 1
ATOM 747 N N . VAL A 1 93 ? 8.549 -4.637 34.995 1.00 53.06 93 VAL A N 1
ATOM 748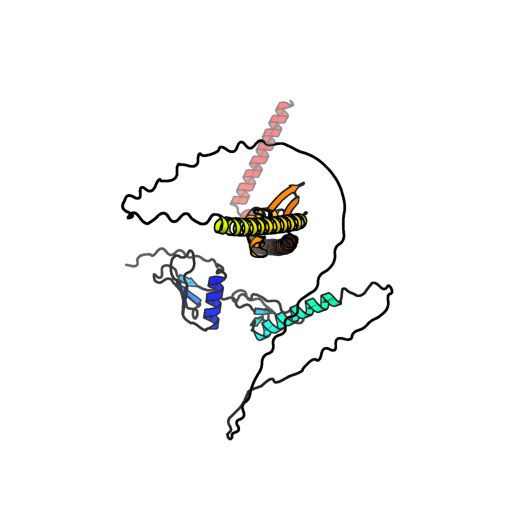 C CA . VAL A 1 93 ? 9.202 -5.514 35.968 1.00 53.06 93 VAL A CA 1
ATOM 749 C C . VAL A 1 93 ? 9.921 -6.641 35.201 1.00 53.06 93 VAL A C 1
ATOM 751 O O . VAL A 1 93 ? 9.317 -7.259 34.330 1.00 53.06 93 VAL A O 1
ATOM 754 N N . ASN A 1 94 ? 11.197 -6.901 35.519 1.00 59.53 94 ASN A N 1
ATOM 755 C CA . ASN A 1 94 ? 12.071 -7.961 34.966 1.00 59.53 94 ASN A CA 1
ATOM 756 C C . ASN A 1 94 ? 12.771 -7.754 33.608 1.00 59.53 94 ASN A C 1
ATOM 758 O O . ASN A 1 94 ? 13.319 -8.716 33.071 1.00 59.53 94 ASN A O 1
ATOM 762 N N . ILE A 1 95 ? 12.868 -6.537 33.068 1.00 59.94 95 ILE A N 1
ATOM 763 C CA . ILE A 1 95 ? 13.774 -6.281 31.932 1.00 59.94 95 ILE A CA 1
ATOM 764 C C . ILE A 1 95 ? 15.025 -5.580 32.469 1.00 59.94 95 ILE A C 1
ATOM 766 O O . ILE A 1 95 ? 14.913 -4.574 33.162 1.00 59.94 95 ILE A O 1
ATOM 770 N N . GLN A 1 96 ? 16.217 -6.106 32.161 1.00 61.72 96 GLN A N 1
ATOM 771 C CA . GLN A 1 96 ? 17.480 -5.367 32.291 1.00 61.72 96 GLN A CA 1
ATOM 772 C C . GLN A 1 96 ? 17.818 -4.760 30.924 1.00 61.72 96 GLN A C 1
ATOM 774 O O . GLN A 1 96 ? 18.534 -5.390 30.136 1.00 61.72 96 GLN A O 1
ATOM 779 N N . PRO A 1 97 ? 17.242 -3.597 30.570 1.00 61.97 97 PRO A N 1
ATOM 780 C CA . PRO A 1 97 ? 17.535 -2.980 29.296 1.00 61.97 97 PRO A CA 1
ATOM 781 C C . PRO A 1 97 ? 18.961 -2.448 29.289 1.00 61.97 97 PRO A C 1
ATOM 783 O O . PRO A 1 97 ? 19.433 -1.870 30.267 1.00 61.97 97 PRO A O 1
ATOM 786 N N . ILE A 1 98 ? 19.636 -2.603 28.156 1.00 64.25 98 ILE A N 1
ATOM 787 C CA . ILE A 1 98 ? 20.947 -1.997 27.936 1.00 64.25 98 ILE A CA 1
ATOM 788 C C . ILE A 1 98 ? 20.849 -1.053 26.729 1.00 64.25 98 ILE A C 1
ATOM 790 O O . ILE A 1 98 ? 20.170 -1.398 25.755 1.00 64.25 98 ILE A O 1
ATOM 794 N N . PRO A 1 99 ? 21.502 0.126 26.757 1.00 60.91 99 PRO A N 1
ATOM 795 C CA . PRO A 1 99 ? 21.495 1.050 25.629 1.00 60.91 99 PRO A CA 1
ATOM 796 C C . PRO A 1 99 ? 21.972 0.398 24.326 1.00 60.91 99 PRO A C 1
ATOM 798 O O . PRO A 1 99 ? 22.978 -0.321 24.308 1.00 60.91 99 PRO A O 1
ATOM 801 N N . LEU A 1 100 ? 21.280 0.692 23.220 1.00 61.31 100 LEU A N 1
ATOM 802 C CA . LEU A 1 100 ? 21.749 0.353 21.878 1.00 61.31 100 LEU A CA 1
ATOM 803 C C . LEU A 1 100 ? 22.896 1.298 21.491 1.00 61.31 100 LEU A C 1
ATOM 805 O O . LEU A 1 100 ? 22.680 2.423 21.052 1.00 61.31 100 LEU A O 1
ATOM 809 N N . THR A 1 101 ? 24.134 0.845 21.681 1.00 68.31 101 THR A N 1
ATOM 810 C CA . THR A 1 101 ? 25.338 1.568 21.247 1.00 68.31 101 THR A CA 1
ATOM 811 C C . THR A 1 101 ? 25.739 1.169 19.828 1.00 68.31 101 THR A C 1
ATOM 813 O O . THR A 1 101 ? 25.411 0.076 19.369 1.00 68.31 101 THR A O 1
ATOM 816 N N . THR A 1 102 ? 26.528 2.001 19.142 1.00 66.00 102 THR A N 1
ATOM 817 C CA . THR A 1 102 ? 27.043 1.702 17.791 1.00 66.00 102 THR A CA 1
ATOM 818 C C . THR A 1 102 ? 27.821 0.383 17.737 1.00 66.00 102 THR A C 1
ATOM 820 O O . THR A 1 102 ? 27.693 -0.365 16.773 1.00 66.00 102 THR A O 1
ATOM 823 N N . LYS A 1 103 ? 28.581 0.057 18.797 1.00 71.75 103 LYS A N 1
ATOM 824 C CA . LYS A 1 103 ? 29.281 -1.235 18.932 1.00 71.75 103 LYS A CA 1
ATOM 825 C C . LYS A 1 103 ? 28.295 -2.410 18.934 1.00 71.75 103 LYS A C 1
ATOM 827 O O . LYS A 1 103 ? 28.510 -3.395 18.241 1.00 71.75 103 LYS A O 1
ATOM 832 N N . ARG A 1 104 ? 27.189 -2.288 19.674 1.00 67.25 104 ARG A N 1
ATOM 833 C CA . ARG A 1 104 ? 26.143 -3.321 19.742 1.00 67.25 104 ARG A CA 1
ATOM 834 C C . ARG A 1 104 ? 25.315 -3.411 18.468 1.00 67.25 104 ARG A C 1
ATOM 836 O O . ARG A 1 104 ? 24.917 -4.503 18.097 1.00 67.25 104 ARG A O 1
ATOM 843 N N . TRP A 1 105 ? 25.091 -2.290 17.786 1.00 67.75 105 TRP A N 1
ATOM 844 C CA . TRP A 1 105 ? 24.427 -2.279 16.485 1.00 67.75 105 TRP A CA 1
ATOM 845 C C . TRP A 1 105 ? 25.230 -3.039 15.424 1.00 67.75 105 TRP A C 1
ATOM 847 O O . TRP A 1 105 ? 24.649 -3.824 14.683 1.00 67.75 105 TRP A O 1
ATOM 857 N N . LYS A 1 106 ? 26.560 -2.871 15.393 1.00 72.94 106 LYS A N 1
ATOM 858 C CA . LYS A 1 106 ? 27.438 -3.655 14.507 1.00 72.94 106 LYS A CA 1
ATOM 859 C C . LYS A 1 106 ? 27.361 -5.154 14.806 1.00 72.94 106 LYS A C 1
ATOM 861 O O . LYS A 1 106 ? 27.053 -5.919 13.903 1.00 72.94 106 LYS A O 1
ATOM 866 N N . LEU A 1 107 ? 27.484 -5.543 16.079 1.00 73.19 107 LEU A N 1
ATOM 867 C CA . LEU A 1 107 ? 27.318 -6.941 16.511 1.00 73.19 107 LEU A CA 1
ATOM 868 C C . LEU A 1 107 ? 25.945 -7.523 16.130 1.00 73.19 107 LEU A C 1
ATOM 870 O O . LEU A 1 107 ? 25.832 -8.692 15.770 1.00 73.19 107 LEU A O 1
ATOM 874 N N . PHE A 1 108 ? 24.890 -6.707 16.211 1.00 67.44 108 PHE A N 1
ATOM 875 C CA . PHE A 1 108 ? 23.541 -7.099 15.810 1.00 67.44 108 PHE A CA 1
ATOM 876 C C . PHE A 1 108 ? 23.428 -7.313 14.290 1.00 67.44 108 PHE A C 1
ATOM 878 O O . PHE A 1 108 ? 22.799 -8.273 13.854 1.00 67.44 108 PHE A O 1
ATOM 885 N N . GLN A 1 109 ? 24.055 -6.451 13.482 1.00 70.81 109 GLN A N 1
ATOM 886 C CA . GLN A 1 109 ? 24.094 -6.592 12.022 1.00 70.81 109 GLN A CA 1
ATOM 887 C C . GLN A 1 109 ? 24.929 -7.797 11.569 1.00 70.81 109 GLN A C 1
ATOM 889 O O . GLN A 1 109 ? 24.510 -8.509 10.658 1.00 70.81 109 GLN A O 1
ATOM 894 N N . GLU A 1 110 ? 26.069 -8.051 12.213 1.00 71.75 110 GLU A N 1
ATOM 895 C CA . GLU A 1 110 ? 26.945 -9.197 11.929 1.00 71.75 110 GLU A CA 1
ATOM 896 C C . GLU A 1 110 ? 26.200 -10.522 12.154 1.00 71.75 110 GLU A C 1
ATOM 898 O O . GLU A 1 110 ? 26.079 -11.316 11.224 1.00 71.75 110 GLU A O 1
ATOM 903 N N . LYS A 1 111 ? 25.530 -10.692 13.306 1.00 65.12 111 LYS A N 1
ATOM 904 C CA . LYS A 1 111 ? 24.707 -11.889 13.578 1.00 65.12 111 LYS A CA 1
ATOM 905 C C . LYS A 1 111 ? 23.577 -12.118 12.571 1.00 65.12 111 LYS A C 1
ATOM 907 O O . LYS A 1 111 ? 23.336 -13.251 12.168 1.00 65.12 111 LYS A O 1
ATOM 912 N N . TYR A 1 112 ? 22.900 -11.054 12.137 1.00 57.59 112 TYR A N 1
ATOM 913 C CA . TYR A 1 112 ? 21.842 -11.147 11.119 1.00 57.59 112 TYR A CA 1
ATOM 914 C C . TYR A 1 112 ? 22.367 -11.568 9.739 1.00 57.59 112 TYR A C 1
ATOM 916 O O . TYR A 1 112 ? 21.607 -12.073 8.906 1.00 57.59 112 TYR A O 1
ATOM 924 N N . THR A 1 113 ? 23.649 -11.316 9.476 1.00 57.62 113 THR A N 1
ATOM 925 C CA . THR A 1 113 ? 24.313 -11.682 8.223 1.00 57.62 113 THR A CA 1
ATOM 926 C C . THR A 1 113 ? 24.759 -13.145 8.271 1.00 57.62 113 THR A C 1
ATOM 928 O O . THR A 1 113 ? 24.516 -13.880 7.311 1.00 57.62 113 THR A O 1
ATOM 931 N N . ASP A 1 114 ? 25.275 -13.593 9.418 1.00 56.62 114 ASP A N 1
ATOM 932 C CA . ASP A 1 114 ? 25.694 -14.980 9.656 1.00 56.62 114 ASP A CA 1
ATOM 933 C C . ASP A 1 114 ? 24.507 -15.958 9.680 1.00 56.62 114 ASP A C 1
ATOM 935 O O . ASP A 1 114 ? 24.568 -17.016 9.057 1.00 56.62 114 ASP A O 1
ATOM 939 N N . GLU A 1 115 ? 23.377 -15.600 10.301 1.00 56.94 115 GLU A N 1
ATOM 940 C CA . GLU A 1 115 ? 22.169 -16.448 10.307 1.00 56.94 115 GLU A CA 1
ATOM 941 C C . GLU A 1 115 ? 21.555 -16.617 8.905 1.00 56.94 115 GLU A C 1
ATOM 943 O O . GLU A 1 115 ? 20.990 -17.666 8.586 1.00 56.94 115 GLU A O 1
ATOM 948 N N . LYS A 1 116 ? 21.699 -15.618 8.022 1.00 53.03 116 LYS A N 1
ATOM 949 C CA . LYS A 1 116 ? 21.298 -15.743 6.610 1.00 53.03 116 LYS A CA 1
ATOM 950 C C . LYS A 1 116 ? 22.223 -16.661 5.814 1.00 53.03 116 LYS A C 1
ATOM 952 O O . LYS A 1 116 ? 21.746 -17.328 4.901 1.00 53.03 116 LYS A O 1
ATOM 957 N N . GLN A 1 117 ? 23.515 -16.699 6.134 1.00 52.66 117 GLN A N 1
ATOM 958 C CA . GLN A 1 117 ? 24.458 -17.614 5.487 1.00 52.66 117 GLN A CA 1
ATOM 959 C C . GLN A 1 117 ? 24.311 -19.048 6.016 1.00 52.66 117 GLN A C 1
ATOM 961 O O . GLN A 1 117 ? 24.298 -19.982 5.219 1.00 52.66 117 GLN A O 1
ATOM 966 N N . ALA A 1 118 ? 24.090 -19.227 7.321 1.00 52.06 118 ALA A N 1
ATOM 967 C CA . ALA A 1 118 ? 23.875 -20.538 7.935 1.00 52.06 118 ALA A CA 1
ATOM 968 C C . ALA A 1 118 ? 22.579 -21.218 7.450 1.00 52.06 118 ALA A C 1
ATOM 970 O O . ALA A 1 118 ? 22.587 -22.406 7.133 1.00 52.06 118 ALA A O 1
ATOM 971 N N . ASN A 1 119 ? 21.484 -20.463 7.294 1.00 49.31 119 ASN A N 1
ATOM 972 C CA . ASN A 1 119 ? 20.228 -21.005 6.758 1.00 49.31 119 ASN A CA 1
ATOM 973 C C . ASN A 1 119 ? 20.303 -21.350 5.257 1.00 49.31 119 ASN A C 1
ATOM 975 O O . ASN A 1 119 ? 19.537 -22.190 4.784 1.00 49.31 119 ASN A O 1
ATOM 979 N N . ASN A 1 120 ? 21.245 -20.757 4.516 1.00 50.59 120 ASN A N 1
ATOM 980 C CA . ASN A 1 120 ? 21.498 -21.123 3.122 1.00 50.59 120 ASN A CA 1
ATOM 981 C C . ASN A 1 120 ? 22.362 -22.391 2.981 1.00 50.59 120 ASN A C 1
ATOM 983 O O . ASN A 1 120 ? 22.219 -23.076 1.975 1.00 50.59 120 ASN A O 1
ATOM 987 N N . LEU A 1 121 ? 23.204 -22.742 3.966 1.00 49.97 121 LEU A N 1
ATOM 988 C CA . LEU A 1 121 ? 23.960 -24.007 3.956 1.00 49.97 121 LEU A CA 1
ATOM 989 C C . LEU A 1 121 ? 23.140 -25.212 4.445 1.00 49.97 121 LEU A C 1
ATOM 991 O O . LEU A 1 121 ? 23.332 -26.313 3.949 1.00 49.97 121 LEU A O 1
ATOM 995 N N . ALA A 1 122 ? 22.201 -25.021 5.375 1.00 46.41 122 ALA A N 1
ATOM 996 C CA . ALA A 1 122 ? 21.401 -26.121 5.931 1.00 46.41 122 ALA A CA 1
ATOM 997 C C . ALA A 1 122 ? 20.274 -26.627 5.003 1.00 46.41 122 ALA A C 1
ATOM 999 O O . ALA A 1 122 ? 19.544 -27.544 5.364 1.00 46.41 122 ALA A O 1
ATOM 1000 N N . SER A 1 123 ? 20.112 -26.027 3.819 1.00 49.97 123 SER A N 1
ATOM 1001 C CA . SER A 1 123 ? 19.054 -26.374 2.855 1.00 49.97 123 SER A CA 1
ATOM 1002 C C . SER A 1 123 ? 19.554 -27.241 1.688 1.00 49.97 123 SER A C 1
ATOM 1004 O O . SER A 1 123 ? 18.844 -27.378 0.693 1.00 49.97 123 SER A O 1
ATOM 1006 N N . GLN A 1 124 ? 20.777 -27.780 1.767 1.00 46.56 124 GLN A N 1
ATOM 1007 C CA . GLN A 1 124 ? 21.447 -28.442 0.642 1.00 46.56 124 GLN A CA 1
ATOM 1008 C C . GLN A 1 124 ? 22.112 -29.776 1.027 1.00 46.56 124 GLN A C 1
ATOM 1010 O O . GLN A 1 124 ? 23.198 -30.088 0.555 1.00 46.56 124 GLN A O 1
ATOM 1015 N N . GLU A 1 125 ? 21.450 -30.578 1.860 1.00 49.19 125 GLU A N 1
ATOM 1016 C CA . GLU A 1 125 ? 21.793 -31.989 2.076 1.00 49.19 125 GLU A CA 1
ATOM 1017 C C . GLU A 1 125 ? 20.503 -32.812 2.002 1.00 49.19 125 GLU A C 1
ATOM 1019 O O . GLU A 1 125 ? 19.727 -32.838 2.951 1.00 49.19 125 GLU A O 1
ATOM 1024 N N . ASP A 1 126 ? 20.217 -33.321 0.800 1.00 51.19 126 ASP A N 1
ATOM 1025 C CA . ASP A 1 126 ? 19.558 -34.607 0.512 1.00 51.19 126 ASP A CA 1
ATOM 1026 C C . ASP A 1 126 ? 19.112 -34.605 -0.957 1.00 51.19 126 ASP A C 1
ATOM 1028 O O . ASP A 1 126 ? 18.003 -34.195 -1.299 1.00 51.19 126 ASP A O 1
ATOM 1032 N N . ASN A 1 127 ? 20.030 -35.008 -1.836 1.00 42.44 127 ASN A N 1
ATOM 1033 C CA . ASN A 1 127 ? 19.748 -35.759 -3.060 1.00 42.44 127 ASN A CA 1
ATOM 1034 C C . ASN A 1 127 ? 21.088 -36.277 -3.592 1.00 42.44 127 ASN A C 1
ATOM 1036 O O . ASN A 1 127 ? 21.807 -35.577 -4.307 1.00 42.44 127 ASN A O 1
ATOM 1040 N N . ASP A 1 128 ? 21.409 -37.499 -3.179 1.00 48.25 128 ASP A N 1
ATOM 1041 C CA . ASP A 1 128 ? 22.357 -38.365 -3.865 1.00 48.25 128 ASP A CA 1
ATOM 1042 C C . ASP A 1 128 ? 21.854 -38.617 -5.294 1.00 48.25 128 ASP A C 1
ATOM 1044 O O . ASP A 1 128 ? 20.702 -39.008 -5.467 1.00 48.25 128 ASP A O 1
ATOM 1048 N N . ASP A 1 129 ? 22.697 -38.355 -6.295 1.00 44.91 129 ASP A N 1
ATOM 1049 C CA . ASP A 1 129 ? 22.898 -39.225 -7.464 1.00 44.91 129 ASP A CA 1
ATOM 1050 C C . ASP A 1 129 ? 24.020 -38.653 -8.363 1.00 44.91 129 ASP A C 1
ATOM 1052 O O . ASP A 1 129 ? 23.904 -37.576 -8.948 1.00 44.91 129 ASP A O 1
ATOM 1056 N N . ASP A 1 130 ? 25.130 -39.397 -8.398 1.00 47.88 130 ASP A N 1
ATOM 1057 C CA . ASP A 1 130 ? 26.173 -39.531 -9.427 1.00 47.88 130 ASP A CA 1
ATOM 1058 C C . ASP A 1 130 ? 26.337 -38.433 -10.506 1.00 47.88 130 ASP A C 1
ATOM 1060 O O . ASP A 1 130 ? 25.622 -38.433 -11.503 1.00 47.88 130 ASP A O 1
ATOM 1064 N N . ASP A 1 131 ? 27.409 -37.626 -10.425 1.00 45.28 131 ASP A N 1
ATOM 1065 C CA . ASP A 1 131 ? 28.442 -37.601 -11.481 1.00 45.28 131 ASP A CA 1
ATOM 1066 C C . ASP A 1 131 ? 29.729 -36.865 -11.039 1.00 45.28 131 ASP A C 1
ATOM 1068 O O . ASP A 1 131 ? 29.770 -35.975 -10.192 1.00 45.28 131 ASP A O 1
ATOM 1072 N N . SER A 1 132 ? 30.809 -37.305 -11.655 1.00 43.44 132 SER A N 1
ATOM 1073 C CA . SER A 1 132 ? 32.226 -37.069 -11.448 1.00 43.44 132 SER A CA 1
ATOM 1074 C C . SER A 1 132 ? 32.752 -35.619 -11.578 1.00 43.44 132 SER A C 1
ATOM 1076 O O . SER A 1 132 ? 32.661 -34.971 -12.610 1.00 43.44 132 SER A O 1
ATOM 1078 N N . GLY A 1 133 ? 33.472 -35.182 -10.534 1.00 36.66 133 GLY A N 1
ATOM 1079 C CA . GLY A 1 133 ? 34.832 -34.623 -10.621 1.00 36.66 133 GLY A CA 1
ATOM 1080 C C . GLY A 1 133 ? 35.076 -33.232 -11.232 1.00 36.66 133 GLY A C 1
ATOM 1081 O O . GLY A 1 133 ? 35.279 -33.120 -12.431 1.00 36.66 133 GLY A O 1
ATOM 1082 N N . LEU A 1 134 ? 35.308 -32.220 -10.378 1.00 36.22 134 LEU A N 1
ATOM 1083 C CA . LEU A 1 134 ? 36.569 -31.443 -10.307 1.00 36.22 134 LEU A CA 1
ATOM 1084 C C . LEU A 1 134 ? 36.502 -30.434 -9.136 1.00 36.22 134 LEU A C 1
ATOM 1086 O O . LEU A 1 134 ? 35.870 -29.386 -9.229 1.00 36.22 134 LEU A O 1
ATOM 1090 N N . HIS A 1 135 ? 37.179 -30.722 -8.022 1.00 33.25 135 HIS A N 1
ATOM 1091 C CA . HIS A 1 135 ? 37.335 -29.766 -6.921 1.00 33.25 135 HIS A CA 1
ATOM 1092 C C . HIS A 1 135 ? 38.467 -28.770 -7.228 1.00 33.25 135 HIS A C 1
ATOM 1094 O O . HIS A 1 135 ? 39.640 -29.141 -7.225 1.00 33.25 135 HIS A O 1
ATOM 1100 N N . MET A 1 136 ? 38.135 -27.490 -7.422 1.00 37.22 136 MET A N 1
ATOM 1101 C CA . MET A 1 136 ? 39.082 -26.377 -7.274 1.00 37.22 136 MET A CA 1
ATOM 1102 C C . MET A 1 136 ? 38.884 -25.750 -5.894 1.00 37.22 136 MET A C 1
ATOM 1104 O O . MET A 1 136 ? 37.921 -25.032 -5.642 1.00 37.22 136 MET A O 1
ATOM 1108 N N . ALA A 1 137 ? 39.805 -26.061 -4.984 1.00 32.91 137 ALA A N 1
ATOM 1109 C CA . ALA A 1 137 ? 39.846 -25.518 -3.635 1.00 32.91 137 ALA A CA 1
ATOM 1110 C C . ALA A 1 137 ? 40.149 -24.010 -3.663 1.00 32.91 137 ALA A C 1
ATOM 1112 O O . ALA A 1 137 ? 41.264 -23.591 -3.981 1.00 32.91 137 ALA A O 1
ATOM 1113 N N . THR A 1 138 ? 39.170 -23.184 -3.297 1.00 33.62 138 THR A N 1
ATOM 1114 C CA . THR A 1 138 ? 39.378 -21.756 -3.035 1.00 33.62 138 THR A CA 1
ATOM 1115 C C . THR A 1 138 ? 39.949 -21.601 -1.625 1.00 33.62 138 THR A C 1
ATOM 1117 O O . THR A 1 138 ? 39.261 -21.745 -0.618 1.00 33.62 138 THR A O 1
ATOM 1120 N N . ARG A 1 139 ? 41.259 -21.363 -1.555 1.00 29.55 139 ARG A N 1
ATOM 1121 C CA . ARG A 1 139 ? 42.016 -21.094 -0.329 1.00 29.55 139 ARG A CA 1
ATOM 1122 C C . ARG A 1 139 ? 41.693 -19.677 0.157 1.00 29.55 139 ARG A C 1
ATOM 1124 O O . ARG A 1 139 ? 42.288 -18.720 -0.327 1.00 29.55 139 ARG A O 1
ATOM 1131 N N . PHE A 1 140 ? 40.768 -19.535 1.104 1.00 31.83 140 PHE A N 1
ATOM 1132 C CA . PHE A 1 140 ? 40.587 -18.275 1.826 1.00 31.83 140 PHE A CA 1
ATOM 1133 C C . PHE A 1 140 ? 41.738 -18.098 2.823 1.00 31.83 140 PHE A C 1
ATOM 1135 O O . PHE A 1 140 ? 41.878 -18.851 3.783 1.00 31.83 140 PHE A O 1
ATOM 1142 N N . VAL A 1 141 ? 42.604 -17.121 2.548 1.00 32.66 141 VAL A N 1
ATOM 1143 C CA . VAL A 1 141 ? 43.619 -16.630 3.482 1.00 32.66 141 VAL A CA 1
ATOM 1144 C C . VAL A 1 141 ? 42.926 -15.644 4.417 1.00 32.66 141 VAL A C 1
ATOM 1146 O O . VAL A 1 141 ? 42.593 -14.532 4.018 1.00 32.66 141 VAL A O 1
ATOM 1149 N N . THR A 1 142 ? 42.682 -16.064 5.654 1.00 34.19 142 THR A N 1
ATOM 1150 C CA . THR A 1 142 ? 42.291 -15.184 6.757 1.00 34.19 142 THR A CA 1
ATOM 1151 C C . THR A 1 142 ? 43.534 -14.437 7.238 1.00 34.19 142 THR A C 1
ATOM 1153 O O . THR A 1 142 ? 44.394 -15.019 7.901 1.00 34.19 142 THR A O 1
ATOM 1156 N N . GLY A 1 143 ? 43.659 -13.167 6.853 1.00 31.66 143 GLY A N 1
ATOM 1157 C CA . GLY A 1 143 ? 44.614 -12.242 7.455 1.00 31.66 143 GLY A CA 1
ATOM 1158 C C . GLY A 1 143 ? 44.079 -11.775 8.804 1.00 31.66 143 GLY A C 1
ATOM 1159 O O . GLY A 1 143 ? 43.139 -10.986 8.847 1.00 31.66 143 GLY A O 1
ATOM 1160 N N . ASN A 1 144 ? 44.655 -12.307 9.881 1.00 36.31 144 ASN A N 1
ATOM 1161 C CA . ASN A 1 144 ? 44.552 -11.744 11.221 1.00 36.31 144 ASN A CA 1
ATOM 1162 C C . ASN A 1 144 ? 45.489 -10.539 11.298 1.00 36.31 144 ASN A C 1
ATOM 1164 O O . ASN A 1 144 ? 46.695 -10.742 11.215 1.00 36.31 144 ASN A O 1
ATOM 1168 N N . ASP A 1 145 ? 44.943 -9.348 11.520 1.00 34.44 145 ASP A N 1
ATOM 1169 C CA . ASP A 1 145 ? 45.679 -8.227 12.104 1.00 34.44 145 ASP A CA 1
ATOM 1170 C C . ASP A 1 145 ? 44.846 -7.691 13.277 1.00 34.44 145 ASP A C 1
ATOM 1172 O O . ASP A 1 145 ? 43.981 -6.823 13.141 1.00 34.44 145 ASP A O 1
ATOM 1176 N N . ASP A 1 146 ? 45.092 -8.306 14.434 1.00 37.94 146 ASP A N 1
ATOM 1177 C CA . ASP A 1 146 ? 44.721 -7.819 15.756 1.00 37.94 146 ASP A CA 1
ATOM 1178 C C . ASP A 1 146 ? 45.668 -6.671 16.136 1.00 37.94 146 ASP A C 1
ATOM 1180 O O . ASP A 1 146 ? 46.836 -6.920 16.408 1.00 37.94 146 ASP A O 1
ATOM 1184 N N . GLU A 1 147 ? 45.174 -5.436 16.240 1.00 40.03 147 GLU A N 1
ATOM 1185 C CA . GLU A 1 147 ? 45.744 -4.448 17.169 1.00 40.03 147 GLU A CA 1
ATOM 1186 C C . GLU A 1 147 ? 44.617 -3.641 17.828 1.00 40.03 147 GLU A C 1
ATOM 1188 O O . GLU A 1 147 ? 44.137 -2.618 17.332 1.00 40.03 147 GLU A O 1
ATOM 1193 N N . ALA A 1 148 ? 44.175 -4.147 18.980 1.00 40.06 148 ALA A N 1
ATOM 1194 C CA . ALA A 1 148 ? 43.422 -3.398 19.969 1.00 40.06 148 ALA A CA 1
ATOM 1195 C C . ALA A 1 148 ? 44.408 -2.572 20.811 1.00 40.06 148 ALA A C 1
ATOM 1197 O O . ALA A 1 148 ? 45.237 -3.134 21.521 1.00 40.06 148 ALA A O 1
ATOM 1198 N N . TYR A 1 149 ? 44.308 -1.243 20.749 1.00 42.00 149 TYR A N 1
ATOM 1199 C CA . TYR A 1 149 ? 44.951 -0.365 21.725 1.00 42.00 149 TYR A CA 1
ATOM 1200 C C . TYR A 1 149 ? 43.981 -0.119 22.882 1.00 42.00 149 TYR A C 1
ATOM 1202 O O . TYR A 1 149 ? 43.055 0.689 22.772 1.00 42.00 149 TYR A O 1
ATOM 1210 N N . ASP A 1 150 ? 44.216 -0.838 23.978 1.00 38.72 150 ASP A N 1
ATOM 1211 C CA . ASP A 1 150 ? 43.862 -0.397 25.323 1.00 38.72 150 ASP A CA 1
ATOM 1212 C C . ASP A 1 150 ? 44.751 0.802 25.677 1.00 38.72 150 ASP A C 1
ATOM 1214 O O . ASP A 1 150 ? 45.975 0.750 25.548 1.00 38.72 150 ASP A O 1
ATOM 1218 N N . ALA A 1 151 ? 44.127 1.901 26.090 1.00 43.88 151 ALA A N 1
ATOM 1219 C CA . ALA A 1 151 ? 44.811 3.075 26.606 1.00 43.88 151 ALA A CA 1
ATOM 1220 C C . ALA A 1 151 ? 44.157 3.460 27.930 1.00 43.88 151 ALA A C 1
ATOM 1222 O O . ALA A 1 151 ? 43.202 4.233 27.945 1.00 43.88 151 ALA A O 1
ATOM 1223 N N . ASP A 1 152 ? 44.705 2.902 29.007 1.00 43.06 152 ASP A N 1
ATOM 1224 C CA . ASP A 1 152 ? 44.719 3.518 30.327 1.00 43.06 152 ASP A CA 1
ATOM 1225 C C . ASP A 1 152 ? 46.184 3.648 30.791 1.00 43.06 152 ASP A C 1
ATOM 1227 O O . ASP A 1 152 ? 47.022 2.784 30.527 1.00 43.06 152 ASP A O 1
ATOM 1231 N N . ASP A 1 153 ? 46.408 4.757 31.494 1.00 41.06 153 ASP A N 1
ATOM 1232 C CA . ASP A 1 153 ? 47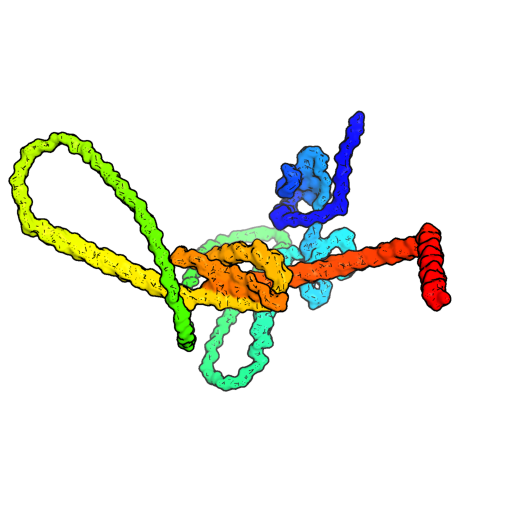.491 5.112 32.417 1.00 41.06 153 ASP A CA 1
ATOM 1233 C C . ASP A 1 153 ? 48.773 5.842 31.946 1.00 41.06 153 ASP A C 1
ATOM 1235 O O . ASP A 1 153 ? 49.609 5.365 31.187 1.00 41.06 153 ASP A O 1
ATOM 1239 N N . ASP A 1 154 ? 48.900 7.033 32.546 1.00 39.50 154 ASP A N 1
ATOM 1240 C CA . ASP A 1 154 ? 50.080 7.654 33.153 1.00 39.50 154 ASP A CA 1
ATOM 1241 C C . ASP A 1 154 ? 51.355 7.992 32.349 1.00 39.50 154 ASP A C 1
ATOM 1243 O O . ASP A 1 154 ? 52.105 7.166 31.846 1.00 39.50 154 ASP A O 1
ATOM 1247 N N . ILE A 1 155 ? 51.633 9.304 32.371 1.00 39.69 155 ILE A N 1
ATOM 1248 C CA . ILE A 1 155 ? 52.886 9.963 32.790 1.00 39.69 155 ILE A CA 1
ATOM 1249 C C . ILE A 1 155 ? 54.193 9.179 32.556 1.00 39.69 155 ILE A C 1
ATOM 1251 O O . ILE A 1 155 ? 54.554 8.308 33.342 1.00 39.69 155 ILE A O 1
ATOM 1255 N N . GLY A 1 156 ? 55.024 9.655 31.617 1.00 31.64 156 GLY A N 1
ATOM 1256 C CA . GLY A 1 156 ? 56.470 9.402 31.682 1.00 31.64 156 GLY A CA 1
ATOM 1257 C C . GLY A 1 156 ? 57.232 9.399 30.361 1.00 31.64 156 GLY A C 1
ATOM 1258 O O . GLY A 1 156 ? 57.518 8.347 29.821 1.00 31.64 156 GLY A O 1
ATOM 1259 N N . ASP A 1 157 ? 57.591 10.597 29.907 1.00 32.78 157 ASP A N 1
ATOM 1260 C CA . ASP A 1 157 ? 58.889 11.002 29.344 1.00 32.78 157 ASP A CA 1
ATOM 1261 C C . ASP A 1 157 ? 59.654 10.186 28.258 1.00 32.78 157 ASP A C 1
ATOM 1263 O O . ASP A 1 157 ? 59.899 8.989 28.336 1.00 32.78 157 ASP A O 1
ATOM 1267 N N . LEU A 1 158 ? 60.217 10.982 27.336 1.00 32.19 158 LEU A N 1
ATOM 1268 C CA . LEU A 1 158 ? 61.412 10.775 26.498 1.00 32.19 158 LEU A CA 1
ATOM 1269 C C . LEU A 1 158 ? 61.389 9.864 25.242 1.00 32.19 158 LEU A C 1
ATOM 1271 O O . LEU A 1 158 ? 61.626 8.663 25.260 1.00 32.19 158 LEU A O 1
ATOM 1275 N N . THR A 1 159 ? 61.458 10.589 24.113 1.00 33.19 159 THR A N 1
ATOM 1276 C CA . THR A 1 159 ? 62.388 10.447 22.962 1.00 33.19 159 THR A CA 1
ATOM 1277 C C . THR A 1 159 ? 61.932 9.787 21.653 1.00 33.19 159 THR A C 1
ATOM 1279 O O . THR A 1 159 ? 61.861 8.579 21.498 1.00 33.19 159 THR A O 1
ATOM 1282 N N . ASN A 1 160 ? 61.804 10.660 20.641 1.00 33.84 160 ASN A N 1
ATOM 1283 C CA . ASN A 1 160 ? 62.323 10.553 19.269 1.00 33.84 160 ASN A CA 1
ATOM 1284 C C . ASN A 1 160 ? 62.375 9.166 18.592 1.00 33.84 160 ASN A C 1
ATOM 1286 O O . ASN A 1 160 ? 63.319 8.411 18.813 1.00 33.84 160 ASN A O 1
ATOM 1290 N N . LYS A 1 161 ? 61.605 9.010 17.504 1.00 34.19 161 LYS A N 1
ATOM 1291 C CA . LYS A 1 161 ? 62.167 8.947 16.135 1.00 34.19 161 LYS A CA 1
ATOM 1292 C C . LYS A 1 161 ? 61.086 8.964 15.049 1.00 34.19 161 LYS A C 1
ATOM 1294 O O . LYS A 1 161 ? 60.139 8.194 15.054 1.00 34.19 161 LYS A O 1
ATOM 1299 N N . ARG A 1 162 ? 61.315 9.843 14.070 1.00 33.81 162 ARG A N 1
ATOM 1300 C CA . ARG A 1 162 ? 60.686 9.880 12.742 1.00 33.81 162 ARG A CA 1
ATOM 1301 C C . ARG A 1 162 ? 60.864 8.545 12.004 1.00 33.81 162 ARG A C 1
ATOM 1303 O O . ARG A 1 162 ? 61.985 8.038 11.991 1.00 33.81 162 ARG A O 1
ATOM 1310 N N . LYS A 1 163 ? 59.869 8.143 11.205 1.00 32.47 163 LYS A N 1
ATOM 1311 C CA . LYS A 1 163 ? 60.027 7.955 9.747 1.00 32.47 163 LYS A CA 1
ATOM 1312 C C . LYS A 1 163 ? 58.678 7.806 9.037 1.00 32.47 163 LYS A C 1
ATOM 1314 O O . LYS A 1 163 ? 57.737 7.240 9.570 1.00 32.47 163 LYS A O 1
ATOM 1319 N N . ALA A 1 164 ? 58.641 8.390 7.846 1.00 30.75 164 ALA A N 1
ATOM 1320 C CA . ALA A 1 164 ? 57.527 8.482 6.917 1.00 30.75 164 ALA A CA 1
ATOM 1321 C C . ALA A 1 164 ? 57.589 7.392 5.832 1.00 30.75 164 ALA A C 1
ATOM 1323 O O . ALA A 1 164 ? 58.637 6.759 5.693 1.00 30.75 164 ALA A O 1
ATOM 1324 N N . ALA A 1 165 ? 56.520 7.364 5.015 1.00 30.67 165 ALA A N 1
ATOM 1325 C CA . ALA A 1 165 ? 56.371 6.862 3.632 1.00 30.67 165 ALA A CA 1
ATOM 1326 C C . ALA A 1 165 ? 55.463 5.619 3.510 1.00 30.67 165 ALA A C 1
ATOM 1328 O O . ALA A 1 165 ? 55.552 4.748 4.360 1.00 30.67 165 ALA A O 1
ATOM 1329 N N . ASN A 1 166 ? 54.661 5.383 2.463 1.00 29.30 166 ASN A N 1
ATOM 1330 C CA . ASN A 1 166 ? 54.049 6.156 1.360 1.00 29.30 166 ASN A CA 1
ATOM 1331 C C . ASN A 1 166 ? 53.294 5.120 0.477 1.00 29.30 166 ASN A C 1
ATOM 1333 O O . ASN A 1 166 ? 53.852 4.042 0.303 1.00 29.30 166 ASN A O 1
ATOM 1337 N N . TYR A 1 167 ? 52.163 5.492 -0.156 1.00 27.09 167 TYR A N 1
ATOM 1338 C CA . TYR A 1 167 ? 51.534 4.890 -1.371 1.00 27.09 167 TYR A CA 1
ATOM 1339 C C . TYR A 1 167 ? 51.085 3.394 -1.344 1.00 27.09 167 TYR A C 1
ATOM 1341 O O . TYR A 1 167 ? 51.647 2.592 -0.621 1.00 27.09 167 TYR A O 1
ATOM 1349 N N . ASN A 1 168 ? 50.099 2.888 -2.104 1.00 28.59 168 ASN A N 1
ATOM 1350 C CA . ASN A 1 168 ? 49.298 3.378 -3.235 1.00 28.59 168 ASN A CA 1
ATOM 1351 C C . ASN A 1 168 ? 48.004 2.535 -3.379 1.00 28.59 168 ASN A C 1
ATOM 1353 O O . ASN A 1 168 ? 47.960 1.392 -2.932 1.00 28.59 168 ASN A O 1
ATOM 1357 N N . ASN A 1 169 ? 47.000 3.103 -4.052 1.00 32.94 169 ASN A N 1
ATOM 1358 C CA . ASN A 1 169 ? 45.772 2.445 -4.523 1.00 32.94 169 ASN A CA 1
ATOM 1359 C C . ASN A 1 169 ? 46.043 1.522 -5.719 1.00 32.94 169 ASN A C 1
ATOM 1361 O O . ASN A 1 169 ? 46.912 1.850 -6.520 1.00 32.94 169 ASN A O 1
ATOM 1365 N N . ASP A 1 170 ? 45.200 0.501 -5.921 1.00 27.50 170 ASP A N 1
ATOM 1366 C CA . ASP A 1 170 ? 44.880 0.024 -7.270 1.00 27.50 170 ASP A CA 1
ATOM 1367 C C . ASP A 1 170 ? 43.480 -0.595 -7.397 1.00 27.50 170 ASP A C 1
ATOM 1369 O O . ASP A 1 170 ? 42.914 -1.172 -6.471 1.00 27.50 170 ASP A O 1
ATOM 1373 N N . THR A 1 171 ? 42.936 -0.390 -8.594 1.00 29.52 171 THR A N 1
ATOM 1374 C CA . THR A 1 171 ? 41.551 -0.561 -9.051 1.00 29.52 171 THR A CA 1
ATOM 1375 C C . THR A 1 171 ? 41.451 -1.818 -9.909 1.00 29.52 171 THR A C 1
ATOM 1377 O O . THR A 1 171 ? 42.337 -2.027 -10.730 1.00 29.52 171 THR A O 1
ATOM 1380 N N . TRP A 1 172 ? 40.374 -2.606 -9.806 1.00 24.50 172 TRP A N 1
ATOM 1381 C CA . TRP A 1 172 ? 40.079 -3.682 -10.764 1.00 24.50 172 TRP A CA 1
ATOM 1382 C C . TRP A 1 172 ? 38.597 -3.699 -11.156 1.00 24.50 172 TRP A C 1
ATOM 1384 O O . TRP A 1 172 ? 37.705 -3.733 -10.311 1.00 24.50 172 TRP A O 1
ATOM 1394 N N . SER A 1 173 ? 38.367 -3.684 -12.467 1.00 32.28 173 SER A N 1
ATOM 1395 C CA . SER A 1 173 ? 37.103 -3.904 -13.173 1.00 32.28 173 SER A CA 1
ATOM 1396 C C . SER A 1 173 ? 37.157 -5.250 -13.896 1.00 32.28 173 SER A C 1
ATOM 1398 O O . SER A 1 173 ? 38.201 -5.584 -14.453 1.00 32.28 173 SER A O 1
ATOM 1400 N N . ILE A 1 174 ? 36.040 -5.982 -13.945 1.00 27.33 174 ILE A N 1
ATOM 1401 C CA . ILE A 1 174 ? 35.868 -7.176 -14.788 1.00 27.33 174 ILE A CA 1
ATOM 1402 C C . ILE A 1 174 ? 34.487 -7.131 -15.453 1.00 27.33 174 ILE A C 1
ATOM 1404 O O . ILE A 1 174 ? 33.475 -6.871 -14.802 1.00 27.33 174 ILE A O 1
ATOM 1408 N N . THR A 1 175 ? 34.503 -7.356 -16.764 1.00 27.45 175 THR A N 1
ATOM 1409 C CA . THR A 1 175 ? 33.379 -7.553 -17.676 1.00 27.45 175 THR A CA 1
ATOM 1410 C C . THR A 1 175 ? 33.055 -9.040 -17.863 1.00 27.45 175 THR A C 1
ATOM 1412 O O . THR A 1 175 ? 33.867 -9.907 -17.553 1.00 27.45 175 THR A O 1
ATOM 1415 N N . ASP A 1 176 ? 31.888 -9.254 -18.478 1.00 26.78 176 ASP A N 1
ATOM 1416 C CA . ASP A 1 176 ? 31.464 -10.413 -19.275 1.00 26.78 176 ASP A CA 1
ATOM 1417 C C . ASP A 1 176 ? 30.940 -11.651 -18.527 1.00 26.78 176 ASP A C 1
ATOM 1419 O O . ASP A 1 176 ? 31.637 -12.280 -17.739 1.00 26.78 176 ASP A O 1
ATOM 1423 N N . LEU A 1 177 ? 29.710 -12.071 -18.858 1.00 29.73 177 LEU A N 1
ATOM 1424 C CA . LEU A 1 177 ? 29.498 -13.136 -19.850 1.00 29.73 177 LEU A CA 1
ATOM 1425 C C . LEU A 1 177 ? 28.004 -13.359 -20.164 1.00 29.73 177 LEU A C 1
ATOM 1427 O O . LEU A 1 177 ? 27.123 -13.180 -19.324 1.00 29.73 177 LEU A O 1
ATOM 1431 N N . ASN A 1 178 ? 27.783 -13.701 -21.433 1.00 29.75 178 ASN A N 1
ATOM 1432 C CA . ASN A 1 178 ? 26.533 -13.994 -22.133 1.00 29.75 178 ASN A CA 1
ATOM 1433 C C . ASN A 1 178 ? 26.082 -15.459 -21.964 1.00 29.75 178 ASN A C 1
ATOM 1435 O O . ASN A 1 178 ? 26.807 -16.272 -21.398 1.00 29.75 178 ASN A O 1
ATOM 1439 N N . ASP A 1 179 ? 24.942 -15.736 -22.615 1.00 30.77 179 ASP A N 1
ATOM 1440 C CA . ASP A 1 179 ? 24.363 -17.029 -23.018 1.00 30.77 179 ASP A CA 1
ATOM 1441 C C . ASP A 1 179 ? 23.446 -17.679 -21.957 1.00 30.77 179 ASP A C 1
ATOM 1443 O O . ASP A 1 179 ? 23.701 -17.616 -20.766 1.00 30.77 179 ASP A O 1
ATOM 1447 N N . GLU A 1 180 ? 22.281 -18.261 -22.264 1.00 30.66 180 GLU A N 1
ATOM 1448 C CA . GLU A 1 180 ? 21.787 -18.825 -23.518 1.00 30.66 180 GLU A CA 1
ATOM 1449 C C . GLU A 1 180 ? 20.243 -18.989 -23.488 1.00 30.66 180 GLU A C 1
ATOM 1451 O O . GLU A 1 180 ? 19.585 -18.953 -22.447 1.00 30.66 180 GLU A O 1
ATOM 1456 N N . ASN A 1 181 ? 19.663 -19.156 -24.674 1.00 32.66 181 ASN A N 1
ATOM 1457 C CA . ASN A 1 181 ? 18.238 -19.322 -24.995 1.00 32.66 181 ASN A CA 1
ATOM 1458 C C . ASN A 1 181 ? 17.789 -20.792 -24.794 1.00 32.66 181 ASN A C 1
ATOM 1460 O O . ASN A 1 181 ? 18.621 -21.685 -24.943 1.00 32.66 181 ASN A O 1
ATOM 1464 N N . PRO A 1 182 ? 16.484 -21.102 -24.609 1.00 46.22 182 PRO A N 1
ATOM 1465 C CA . PRO A 1 182 ? 15.806 -21.730 -25.753 1.00 46.22 182 PRO A CA 1
ATOM 1466 C C . PRO A 1 182 ? 14.294 -21.439 -25.926 1.00 46.22 182 PRO A C 1
ATOM 1468 O O . PRO A 1 182 ? 13.471 -21.563 -25.024 1.00 46.22 182 PRO A O 1
ATOM 1471 N N . ASN A 1 183 ? 13.947 -21.149 -27.185 1.00 31.73 183 ASN A N 1
ATOM 1472 C CA . ASN A 1 183 ? 12.834 -21.665 -28.002 1.00 31.73 183 ASN A CA 1
ATOM 1473 C C . ASN A 1 183 ? 11.550 -22.208 -27.332 1.00 31.73 183 ASN A C 1
ATOM 1475 O O . ASN A 1 183 ? 11.520 -23.346 -26.871 1.00 31.73 183 ASN A O 1
ATOM 1479 N N . ILE A 1 184 ? 10.419 -21.519 -27.564 1.00 34.12 184 ILE A N 1
ATOM 1480 C CA . ILE A 1 184 ? 9.085 -22.143 -27.678 1.00 34.12 184 ILE A CA 1
ATOM 1481 C C . ILE A 1 184 ? 8.310 -21.532 -28.863 1.00 34.12 184 ILE A C 1
ATOM 1483 O O . ILE A 1 184 ? 8.094 -20.325 -28.942 1.00 34.12 184 ILE A O 1
ATOM 1487 N N . LYS A 1 185 ? 7.875 -22.402 -29.787 1.00 38.19 185 LYS A N 1
ATOM 1488 C CA . LYS A 1 185 ? 6.933 -22.143 -30.896 1.00 38.19 185 LYS A CA 1
ATOM 1489 C C . LYS A 1 185 ? 5.484 -22.391 -30.450 1.00 38.19 185 LYS A C 1
ATOM 1491 O O . LYS A 1 185 ? 5.245 -23.423 -29.831 1.00 38.19 185 LYS A O 1
ATOM 1496 N N . ARG A 1 186 ? 4.539 -21.548 -30.903 1.00 30.53 186 ARG A N 1
ATOM 1497 C CA . ARG A 1 186 ? 3.116 -21.817 -31.293 1.00 30.53 186 ARG A CA 1
ATOM 1498 C C . ARG A 1 186 ? 2.495 -20.467 -31.744 1.00 30.53 186 ARG A C 1
ATOM 1500 O O . ARG A 1 186 ? 2.675 -19.490 -31.034 1.00 30.53 186 ARG A O 1
ATOM 1507 N N . ARG A 1 187 ? 2.078 -20.265 -33.015 1.00 32.09 187 ARG A N 1
ATOM 1508 C CA . ARG A 1 187 ? 0.730 -20.488 -33.635 1.00 32.09 187 ARG A CA 1
ATOM 1509 C C . ARG A 1 187 ? -0.410 -19.955 -32.748 1.00 32.09 187 ARG A C 1
ATOM 1511 O O . ARG A 1 187 ? -0.422 -20.324 -31.585 1.00 32.09 187 ARG A O 1
ATOM 1518 N N . ALA A 1 188 ? -1.398 -19.164 -33.169 1.00 33.25 188 ALA A N 1
ATOM 1519 C CA . ALA A 1 188 ? -2.076 -18.893 -34.451 1.00 33.25 188 ALA A CA 1
ATOM 1520 C C . ALA A 1 188 ? -3.061 -17.709 -34.169 1.00 33.25 188 ALA A C 1
ATOM 1522 O O . ALA A 1 188 ? -3.497 -17.586 -33.029 1.00 33.25 188 ALA A O 1
ATOM 1523 N N . ASP A 1 189 ? -3.226 -16.687 -35.017 1.00 32.31 189 ASP A N 1
ATOM 1524 C CA . ASP A 1 189 ? -4.280 -16.484 -36.045 1.00 32.31 189 ASP A CA 1
ATOM 1525 C C . ASP A 1 189 ? -5.147 -15.246 -35.700 1.00 32.31 189 ASP A C 1
ATOM 1527 O O . ASP A 1 189 ? -5.560 -15.104 -34.555 1.00 32.31 189 ASP A O 1
ATOM 1531 N N . THR A 1 190 ? -5.416 -14.410 -36.725 1.00 37.00 190 THR A N 1
ATOM 1532 C CA . THR A 1 190 ? -6.614 -13.546 -36.962 1.00 37.00 190 THR A CA 1
ATOM 1533 C C . THR A 1 190 ? -7.002 -12.492 -35.893 1.00 37.00 190 THR A C 1
ATOM 1535 O O . THR A 1 190 ? -7.026 -12.766 -34.709 1.00 37.00 190 THR A O 1
ATOM 1538 N N . ASP A 1 191 ? -7.323 -11.228 -36.182 1.00 33.28 191 ASP A N 1
ATOM 1539 C CA . ASP A 1 191 ? -8.127 -10.691 -37.278 1.00 33.28 191 ASP A CA 1
ATOM 1540 C C . ASP A 1 191 ? -7.780 -9.232 -37.605 1.00 33.28 191 ASP A C 1
ATOM 1542 O O . ASP A 1 191 ? -7.389 -8.424 -36.761 1.00 33.28 191 ASP A O 1
ATOM 1546 N N . SER A 1 192 ? -7.983 -8.912 -38.879 1.00 42.06 192 SER A N 1
ATOM 1547 C CA . SER A 1 192 ? -7.901 -7.573 -39.448 1.00 42.06 192 SER A CA 1
ATOM 1548 C C . SER A 1 192 ? -9.197 -6.804 -39.191 1.00 42.06 192 SER A C 1
ATOM 1550 O O . SER A 1 192 ? -10.276 -7.277 -39.529 1.00 42.06 192 SER A O 1
ATOM 1552 N N . SER A 1 193 ? -9.089 -5.577 -38.688 1.00 38.84 193 SER A N 1
ATOM 1553 C CA . SER A 1 193 ? -10.167 -4.587 -38.745 1.00 38.84 193 SER A CA 1
ATOM 1554 C C . SER A 1 193 ? -9.578 -3.260 -39.196 1.00 38.84 193 SER A C 1
ATOM 1556 O O . SER A 1 193 ? -8.864 -2.588 -38.452 1.00 38.84 193 SER A O 1
ATOM 1558 N N . ALA A 1 194 ? -9.876 -2.918 -40.446 1.00 44.50 194 ALA A N 1
ATOM 1559 C CA . ALA A 1 194 ? -9.573 -1.647 -41.073 1.00 44.50 194 ALA A CA 1
ATOM 1560 C C . ALA A 1 194 ? -10.237 -0.491 -40.308 1.00 44.50 194 ALA A C 1
ATOM 1562 O O . ALA A 1 194 ? -11.439 -0.508 -40.051 1.00 44.50 194 ALA A O 1
ATOM 1563 N N . GLY A 1 195 ? -9.439 0.518 -39.965 1.00 36.28 195 GLY A N 1
ATOM 1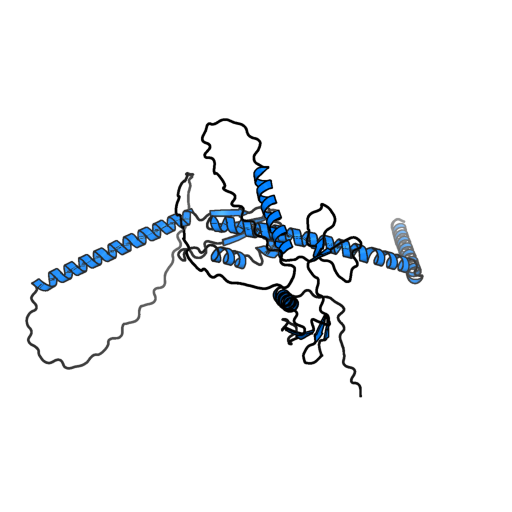564 C CA . GLY A 1 195 ? -9.902 1.802 -39.454 1.00 36.28 195 GLY A CA 1
ATOM 1565 C C . GLY A 1 195 ? -9.348 2.915 -40.331 1.00 36.28 195 GLY A C 1
ATOM 1566 O O . GLY A 1 195 ? -8.179 3.279 -40.208 1.00 36.28 195 GLY A O 1
ATOM 1567 N N . ASP A 1 196 ? -10.189 3.425 -41.228 1.00 42.34 196 ASP A N 1
ATOM 1568 C CA . ASP A 1 196 ? -9.942 4.607 -42.049 1.00 42.34 196 ASP A CA 1
ATOM 1569 C C . ASP A 1 196 ? -9.660 5.834 -41.170 1.00 42.34 196 ASP A C 1
ATOM 1571 O O . ASP A 1 196 ? -10.565 6.386 -40.544 1.00 42.34 196 ASP A O 1
ATOM 1575 N N . ASN A 1 197 ? -8.416 6.316 -41.175 1.00 40.50 197 ASN A N 1
ATOM 1576 C CA . ASN A 1 197 ? -8.068 7.618 -40.612 1.00 40.50 197 ASN A CA 1
ATOM 1577 C C . ASN A 1 197 ? -7.906 8.651 -41.734 1.00 40.50 197 ASN A C 1
ATOM 1579 O O . ASN A 1 197 ? -6.845 8.803 -42.341 1.00 40.50 197 ASN A O 1
ATOM 1583 N N . LYS A 1 198 ? -8.987 9.402 -41.976 1.00 42.38 198 LYS A N 1
ATOM 1584 C CA . LYS A 1 198 ? -8.970 10.686 -42.691 1.00 42.38 198 LYS A CA 1
ATOM 1585 C C . LYS A 1 198 ? -8.140 11.695 -41.893 1.00 42.38 198 LYS A C 1
ATOM 1587 O O . LYS A 1 198 ? -8.633 12.299 -40.944 1.00 42.38 198 LYS A O 1
ATOM 1592 N N . ILE A 1 199 ? -6.896 11.920 -42.309 1.00 42.38 199 ILE A N 1
ATOM 1593 C CA . ILE A 1 199 ? -6.087 13.039 -41.820 1.00 42.38 199 ILE A CA 1
ATOM 1594 C C . ILE A 1 199 ? -6.429 14.279 -42.652 1.00 42.38 199 ILE A C 1
ATOM 1596 O O . ILE A 1 199 ? -6.158 14.364 -43.848 1.00 42.38 199 ILE A O 1
ATOM 1600 N N . SER A 1 200 ? -7.065 15.238 -41.983 1.00 42.78 200 SER A N 1
ATOM 1601 C CA . SER A 1 200 ? -7.290 16.608 -42.437 1.00 42.78 200 SER A CA 1
ATOM 1602 C C . SER A 1 200 ? -5.945 17.304 -42.680 1.00 42.78 200 SER A C 1
ATOM 1604 O O . SER A 1 200 ? -5.190 17.573 -41.746 1.00 42.78 200 SER A O 1
ATOM 1606 N N . GLY A 1 201 ? -5.635 17.585 -43.947 1.00 40.09 201 GLY A N 1
ATOM 1607 C CA . GLY A 1 201 ? -4.502 18.420 -44.333 1.00 40.09 201 GLY A CA 1
ATOM 1608 C C . GLY A 1 201 ? -4.785 19.893 -44.036 1.00 40.09 201 GLY A C 1
ATOM 1609 O O . GLY A 1 201 ? -5.706 20.479 -44.604 1.00 40.09 201 GLY A O 1
ATOM 1610 N N . LYS A 1 202 ? -3.975 20.507 -43.167 1.00 47.38 202 LYS A N 1
ATOM 1611 C CA . LYS A 1 202 ? -3.851 21.969 -43.088 1.00 47.38 202 LYS A CA 1
ATOM 1612 C C . LYS A 1 202 ? -2.976 22.456 -44.254 1.00 47.38 202 LYS A C 1
ATOM 1614 O O . LYS A 1 202 ? -1.908 21.881 -44.463 1.00 47.38 202 LYS A O 1
ATOM 1619 N N . PRO A 1 203 ? -3.378 23.501 -44.996 1.00 49.88 203 PRO A N 1
ATOM 1620 C CA . PRO A 1 203 ? -2.554 24.059 -46.059 1.00 49.88 203 PRO A CA 1
ATOM 1621 C C . PRO A 1 203 ? -1.344 24.790 -45.465 1.00 49.88 203 PRO A C 1
ATOM 1623 O O . PRO A 1 203 ? -1.476 25.618 -44.562 1.00 49.88 203 PRO A O 1
ATOM 1626 N N . ILE A 1 204 ? -0.163 24.466 -45.984 1.00 50.34 204 ILE A N 1
ATOM 1627 C CA . ILE A 1 204 ? 1.089 25.180 -45.727 1.00 50.34 204 ILE A CA 1
ATOM 1628 C C . ILE A 1 204 ? 0.962 26.568 -46.367 1.00 50.34 204 ILE A C 1
ATOM 1630 O O . ILE A 1 204 ? 0.687 26.684 -47.562 1.00 50.34 204 ILE A O 1
ATOM 1634 N N . GLY A 1 205 ? 1.093 27.615 -45.551 1.00 45.53 205 GLY A N 1
ATOM 1635 C CA . GLY A 1 205 ? 1.029 29.010 -45.986 1.00 45.53 205 GLY A CA 1
ATOM 1636 C C . GLY A 1 205 ? 2.203 29.411 -46.894 1.00 45.53 205 GLY A C 1
ATOM 1637 O O . GLY A 1 205 ? 3.237 28.741 -46.902 1.00 45.53 205 GLY A O 1
ATOM 1638 N N . PRO A 1 206 ? 2.055 30.498 -47.671 1.00 52.56 206 PRO A N 1
ATOM 1639 C CA . PRO A 1 206 ? 3.052 30.929 -48.641 1.00 52.56 206 PRO A CA 1
ATOM 1640 C C . PRO A 1 206 ? 4.288 31.521 -47.952 1.00 52.56 206 PRO A C 1
ATOM 1642 O O . PRO A 1 206 ? 4.182 32.322 -47.023 1.00 52.56 206 PRO A O 1
ATOM 1645 N N . PHE A 1 207 ? 5.463 31.127 -48.441 1.00 51.81 207 PHE A N 1
ATOM 1646 C CA . PHE A 1 207 ? 6.756 31.669 -48.035 1.00 51.81 207 PHE A CA 1
ATOM 1647 C C . PHE A 1 207 ? 6.854 33.177 -48.339 1.00 51.81 207 PHE A C 1
ATOM 1649 O O . PHE A 1 207 ? 6.349 33.630 -49.371 1.00 51.81 207 PHE A O 1
ATOM 1656 N N . PRO A 1 208 ? 7.519 33.970 -47.480 1.00 50.84 208 PRO A N 1
ATOM 1657 C CA . PRO A 1 208 ? 7.703 35.393 -47.719 1.00 50.84 208 PRO A CA 1
ATOM 1658 C C . PRO A 1 208 ? 8.717 35.620 -48.847 1.00 50.84 208 PRO A C 1
ATOM 1660 O O . PRO A 1 208 ? 9.865 35.188 -48.777 1.00 50.84 208 PRO A O 1
ATOM 1663 N N . HIS A 1 209 ? 8.288 36.334 -49.888 1.00 42.09 209 HIS A N 1
ATOM 1664 C CA . HIS A 1 209 ? 9.178 36.887 -50.902 1.00 42.09 209 HIS A CA 1
ATOM 1665 C C . HIS A 1 209 ? 9.912 38.100 -50.326 1.00 42.09 209 HIS A C 1
ATOM 1667 O O . HIS A 1 209 ? 9.338 39.181 -50.175 1.00 42.09 209 HIS A O 1
ATOM 1673 N N . GLU A 1 210 ? 11.191 37.918 -50.022 1.00 47.81 210 GLU A N 1
ATOM 1674 C CA . GLU A 1 210 ? 12.094 39.000 -49.659 1.00 47.81 210 GLU A CA 1
ATOM 1675 C C . GLU A 1 210 ? 12.445 39.810 -50.918 1.00 47.81 210 GLU A C 1
ATOM 1677 O O . GLU A 1 210 ? 13.062 39.322 -51.867 1.00 47.81 210 GLU A O 1
ATOM 1682 N N . LYS A 1 211 ? 11.975 41.061 -50.959 1.00 56.62 211 LYS A N 1
ATOM 1683 C CA . LYS A 1 211 ? 12.321 42.038 -51.994 1.00 56.62 211 LYS A CA 1
ATOM 1684 C C . LYS A 1 211 ? 13.708 42.601 -51.690 1.00 56.62 211 LYS A C 1
ATOM 1686 O O . LYS A 1 211 ? 13.823 43.513 -50.877 1.00 56.62 211 LYS A O 1
ATOM 1691 N N . VAL A 1 212 ? 14.735 42.119 -52.386 1.00 45.16 212 VAL A N 1
ATOM 1692 C CA . VAL A 1 212 ? 16.048 42.779 -52.428 1.00 45.16 212 VAL A CA 1
ATOM 1693 C C . VAL A 1 212 ? 16.167 43.542 -53.740 1.00 45.16 212 VAL A C 1
ATOM 1695 O O . VAL A 1 212 ? 16.153 42.971 -54.829 1.00 45.16 212 VAL A O 1
ATOM 1698 N N . GLY A 1 213 ? 16.213 44.866 -53.617 1.00 44.81 213 GLY A N 1
ATOM 1699 C CA . GLY A 1 213 ? 16.443 45.786 -54.713 1.00 44.81 213 GLY A CA 1
ATOM 1700 C C . GLY A 1 213 ? 17.919 46.150 -54.857 1.00 44.81 213 GLY A C 1
ATOM 1701 O O . GLY A 1 213 ? 18.578 46.449 -53.870 1.00 44.81 213 GLY A O 1
ATOM 1702 N N . LYS A 1 214 ? 18.309 46.241 -56.130 1.00 46.94 214 LYS A N 1
ATOM 1703 C CA . LYS A 1 214 ? 19.218 47.218 -56.745 1.00 46.94 214 LYS A CA 1
ATOM 1704 C C . LYS A 1 214 ? 20.741 47.103 -56.565 1.00 46.94 214 LYS A C 1
ATOM 1706 O O . LYS A 1 214 ? 21.289 47.075 -55.474 1.00 46.94 214 LYS A O 1
ATOM 1711 N N . ASP A 1 215 ? 21.343 47.204 -57.754 1.00 51.38 215 ASP A N 1
ATOM 1712 C CA . ASP A 1 215 ? 22.660 47.721 -58.124 1.00 51.38 215 ASP A CA 1
ATOM 1713 C C . ASP A 1 215 ? 23.868 46.784 -57.956 1.00 51.38 215 ASP A C 1
ATOM 1715 O O . ASP A 1 215 ? 24.655 46.881 -57.021 1.00 51.38 215 ASP A O 1
ATOM 1719 N N . ILE A 1 216 ? 24.062 45.925 -58.969 1.00 49.72 216 ILE A N 1
ATOM 1720 C CA . ILE A 1 216 ? 25.346 45.273 -59.271 1.00 49.72 216 ILE A CA 1
ATOM 1721 C C . ILE A 1 216 ? 25.825 45.783 -60.646 1.00 49.72 216 ILE A C 1
ATOM 1723 O O . ILE A 1 216 ? 25.044 45.759 -61.601 1.00 49.72 216 ILE A O 1
ATOM 1727 N N . PRO A 1 217 ? 27.078 46.257 -60.776 1.00 48.84 217 PRO A N 1
ATOM 1728 C CA . PRO A 1 217 ? 27.631 46.734 -62.038 1.00 48.84 217 PRO A CA 1
ATOM 1729 C C . PRO A 1 217 ? 27.866 45.583 -63.021 1.00 48.84 217 PRO A C 1
ATOM 1731 O O . PRO A 1 217 ? 28.171 44.457 -62.631 1.00 48.84 217 PRO A O 1
ATOM 1734 N N . ALA A 1 218 ? 27.738 45.894 -64.311 1.00 52.38 218 ALA A N 1
ATOM 1735 C CA . ALA A 1 218 ? 27.965 44.986 -65.428 1.00 52.38 218 ALA A CA 1
ATOM 1736 C C . ALA A 1 218 ? 29.392 44.407 -65.401 1.00 52.38 218 ALA A C 1
ATOM 1738 O O . ALA A 1 218 ? 30.338 45.020 -65.894 1.00 52.38 218 ALA A O 1
ATOM 1739 N N . ALA A 1 219 ? 29.532 43.215 -64.822 1.00 47.59 219 ALA A N 1
ATOM 1740 C CA . ALA A 1 219 ? 30.718 42.385 -64.929 1.00 47.59 219 ALA A CA 1
ATOM 1741 C C . ALA A 1 219 ? 30.547 41.398 -66.091 1.00 47.59 219 ALA A C 1
ATOM 1743 O O . ALA A 1 219 ? 29.495 40.792 -66.290 1.00 47.59 219 ALA A O 1
ATOM 1744 N N . VAL A 1 220 ? 31.618 41.303 -66.868 1.00 48.16 220 VAL A N 1
ATOM 1745 C CA . VAL A 1 220 ? 31.839 40.466 -68.046 1.00 48.16 220 VAL A CA 1
ATOM 1746 C C . VAL A 1 220 ? 31.289 39.047 -67.854 1.00 48.16 220 VAL A C 1
ATOM 1748 O O . VAL A 1 220 ? 31.692 38.326 -66.946 1.00 48.16 220 VAL A O 1
ATOM 1751 N N . ILE A 1 221 ? 30.376 38.642 -68.741 1.00 51.66 221 ILE A N 1
ATOM 1752 C CA . ILE A 1 221 ? 29.877 37.266 -68.841 1.00 51.66 221 ILE A CA 1
ATOM 1753 C C . ILE A 1 221 ? 30.978 36.421 -69.493 1.00 51.66 221 ILE A C 1
ATOM 1755 O O . ILE A 1 221 ? 31.018 36.257 -70.713 1.00 51.66 221 ILE A O 1
ATOM 1759 N N . GLU A 1 222 ? 31.882 35.882 -68.679 1.00 50.84 222 GLU A N 1
ATOM 1760 C CA . GLU A 1 222 ? 32.633 34.689 -69.059 1.00 50.84 222 GLU A CA 1
ATOM 1761 C C . GLU A 1 222 ? 31.688 33.487 -68.976 1.00 50.84 222 GLU A C 1
ATOM 1763 O O . GLU A 1 222 ? 31.064 33.221 -67.947 1.00 50.84 222 GLU A O 1
ATOM 1768 N N . ARG A 1 223 ? 31.531 32.778 -70.097 1.00 49.50 223 ARG A N 1
ATOM 1769 C CA . ARG A 1 223 ? 30.745 31.544 -70.164 1.00 49.50 223 ARG A CA 1
ATOM 1770 C C . ARG A 1 223 ? 31.354 30.528 -69.186 1.00 49.50 223 ARG A C 1
ATOM 1772 O O . ARG A 1 223 ? 32.510 30.155 -69.390 1.00 49.50 223 ARG A O 1
ATOM 1779 N N . PRO A 1 224 ? 30.620 30.048 -68.165 1.00 49.06 224 PRO A N 1
ATOM 1780 C CA . PRO A 1 224 ? 31.141 29.019 -67.283 1.00 49.06 224 PRO A CA 1
ATOM 1781 C C . PRO A 1 224 ? 31.356 27.739 -68.090 1.00 49.06 224 PRO A C 1
ATOM 1783 O O . PRO A 1 224 ? 30.480 27.287 -68.828 1.00 49.06 224 PRO A O 1
ATOM 1786 N N . ASN A 1 225 ? 32.557 27.185 -67.961 1.00 51.53 225 ASN A N 1
ATOM 1787 C CA . ASN A 1 225 ? 32.973 25.943 -68.594 1.00 51.53 225 ASN A CA 1
ATOM 1788 C C . ASN A 1 225 ? 32.004 24.803 -68.185 1.00 51.53 225 ASN A C 1
ATOM 1790 O O . ASN A 1 225 ? 31.979 24.441 -67.005 1.00 51.53 225 ASN A O 1
ATOM 1794 N N . PRO A 1 226 ? 31.220 24.210 -69.108 1.00 54.53 226 PRO A N 1
ATOM 1795 C CA . PRO A 1 226 ? 30.207 23.196 -68.778 1.00 54.53 226 PRO A CA 1
ATOM 1796 C C . PRO A 1 226 ? 30.805 21.886 -68.233 1.00 54.53 226 PRO A C 1
ATOM 1798 O O . PRO A 1 226 ? 30.108 21.082 -67.621 1.00 54.53 226 PRO A O 1
ATOM 1801 N N . THR A 1 227 ? 32.113 21.685 -68.391 1.00 53.28 227 THR A N 1
ATOM 1802 C CA . THR A 1 227 ? 32.827 20.463 -67.995 1.00 53.28 227 THR A CA 1
ATOM 1803 C C . THR A 1 227 ? 33.205 20.417 -66.506 1.00 53.28 227 THR A C 1
ATOM 1805 O O . THR A 1 227 ? 33.516 19.347 -65.997 1.00 53.28 227 THR A O 1
ATOM 1808 N N . LEU A 1 228 ? 33.151 21.544 -65.782 1.00 51.78 228 LEU A N 1
ATOM 1809 C CA . LEU A 1 228 ? 33.472 21.621 -64.343 1.00 51.78 228 LEU A CA 1
ATOM 1810 C C . LEU A 1 228 ? 32.242 21.510 -63.422 1.00 51.78 228 LEU A C 1
ATOM 1812 O O . LEU A 1 228 ? 32.401 21.431 -62.209 1.00 51.78 228 LEU A O 1
ATOM 1816 N N . GLN A 1 229 ? 31.022 21.486 -63.971 1.00 54.91 229 GLN A N 1
ATOM 1817 C CA . GLN A 1 229 ? 29.787 21.334 -63.187 1.00 54.91 229 GLN A CA 1
ATOM 1818 C C . GLN A 1 229 ? 29.326 19.873 -63.061 1.00 54.91 229 GLN A C 1
ATOM 1820 O O . GLN A 1 229 ? 28.711 19.522 -62.057 1.00 54.91 229 GLN A O 1
ATOM 1825 N N . ALA A 1 230 ? 29.665 19.007 -64.023 1.00 58.38 230 ALA A N 1
ATOM 1826 C CA . ALA A 1 230 ? 29.251 17.601 -64.015 1.00 58.38 230 ALA A CA 1
ATOM 1827 C C . ALA A 1 230 ? 29.865 16.805 -62.844 1.00 58.38 230 ALA A C 1
ATOM 1829 O O . ALA A 1 230 ? 29.137 16.163 -62.093 1.00 58.38 230 ALA A O 1
ATOM 1830 N N . GLY A 1 231 ? 31.177 16.935 -62.603 1.00 62.16 231 GLY A N 1
ATOM 1831 C CA . GLY A 1 231 ? 31.850 16.219 -61.506 1.00 62.16 231 GLY A CA 1
ATOM 1832 C C . GLY A 1 231 ? 31.380 16.636 -60.106 1.00 62.16 231 GLY A C 1
ATOM 1833 O O . GLY A 1 231 ? 31.381 15.832 -59.177 1.00 62.16 231 GLY A O 1
ATOM 1834 N N . THR A 1 232 ? 30.926 17.881 -59.951 1.00 72.00 232 THR A N 1
ATOM 1835 C CA . THR A 1 232 ? 30.393 18.404 -58.685 1.00 72.00 232 THR A CA 1
ATOM 1836 C C . THR A 1 232 ? 28.985 17.876 -58.406 1.00 72.00 232 THR A C 1
ATOM 1838 O O . THR A 1 232 ? 28.651 17.604 -57.255 1.00 72.00 232 THR A O 1
ATOM 1841 N N . ILE A 1 233 ? 28.171 17.691 -59.451 1.00 78.19 233 ILE A N 1
ATOM 1842 C CA . ILE A 1 233 ? 26.830 17.097 -59.348 1.00 78.19 233 ILE A CA 1
ATOM 1843 C C . ILE A 1 233 ? 26.934 15.605 -59.003 1.00 78.19 233 ILE A C 1
ATOM 1845 O O . ILE A 1 233 ? 26.228 15.139 -58.110 1.00 78.19 233 ILE A O 1
ATOM 1849 N N . ASP A 1 234 ? 27.864 14.875 -59.620 1.00 80.62 234 ASP A N 1
ATOM 1850 C CA . ASP A 1 234 ? 28.069 13.449 -59.337 1.00 80.62 234 ASP A CA 1
ATOM 1851 C C . ASP A 1 234 ? 28.582 13.203 -57.909 1.00 80.62 234 ASP A C 1
ATOM 1853 O O . ASP A 1 234 ? 28.112 12.294 -57.222 1.00 80.62 234 ASP A O 1
ATOM 1857 N N . ALA A 1 235 ? 29.481 14.058 -57.407 1.00 80.19 235 ALA A N 1
ATOM 1858 C CA . ALA A 1 235 ? 29.945 13.995 -56.020 1.00 80.19 235 ALA A CA 1
ATOM 1859 C C . ALA A 1 235 ? 28.817 14.277 -55.006 1.00 80.19 235 ALA A C 1
ATOM 1861 O O . ALA A 1 235 ? 28.741 13.626 -53.961 1.00 80.19 235 ALA A O 1
ATOM 1862 N N . LEU A 1 236 ? 27.915 15.218 -55.314 1.00 86.44 236 LEU A N 1
ATOM 1863 C CA . LEU A 1 236 ? 26.746 15.512 -54.480 1.00 86.44 236 LEU A CA 1
ATOM 1864 C C . LEU A 1 236 ? 25.734 14.361 -54.486 1.00 86.44 236 LEU A C 1
ATOM 1866 O O . LEU A 1 236 ? 25.245 13.986 -53.421 1.00 86.44 236 LEU A O 1
ATOM 1870 N N . ASN A 1 237 ? 25.471 13.762 -55.650 1.00 88.44 237 ASN A N 1
ATOM 1871 C CA . ASN A 1 237 ? 24.593 12.598 -55.769 1.00 88.44 237 ASN A CA 1
ATOM 1872 C C . ASN A 1 237 ? 25.160 11.392 -55.012 1.00 88.44 237 ASN A C 1
ATOM 1874 O O . ASN A 1 237 ? 24.438 10.753 -54.251 1.00 88.44 237 ASN A O 1
ATOM 1878 N N . SER A 1 238 ? 26.466 11.133 -55.129 1.00 88.38 238 SER A N 1
ATOM 1879 C CA . SER A 1 238 ? 27.125 10.054 -54.386 1.00 88.38 238 SER A CA 1
ATOM 1880 C C . SER A 1 238 ? 27.064 10.265 -52.869 1.00 88.38 238 SER A C 1
ATOM 1882 O O . SER A 1 238 ? 26.813 9.309 -52.132 1.00 88.38 238 SER A O 1
ATOM 1884 N N . LYS A 1 239 ? 27.244 11.504 -52.389 1.00 93.44 239 LYS A N 1
ATOM 1885 C CA . LYS A 1 239 ? 27.103 11.828 -50.962 1.00 93.44 239 LYS A CA 1
ATOM 1886 C C . LYS A 1 239 ? 25.664 11.634 -50.481 1.00 93.44 239 LYS A C 1
ATOM 1888 O O . LYS A 1 239 ? 25.453 11.020 -49.440 1.00 93.44 239 LYS A O 1
ATOM 1893 N N . LEU A 1 240 ? 24.684 12.103 -51.254 1.00 92.62 240 LEU A N 1
ATOM 1894 C CA . LEU A 1 240 ? 23.265 11.958 -50.931 1.00 92.62 240 LEU A CA 1
ATOM 1895 C C . LEU A 1 240 ? 22.833 10.485 -50.885 1.00 92.62 240 LEU A C 1
ATOM 1897 O O . LEU A 1 240 ? 22.120 10.081 -49.969 1.00 92.62 240 LEU A O 1
ATOM 1901 N N . GLU A 1 241 ? 23.290 9.664 -51.833 1.00 92.88 241 GLU A N 1
ATOM 1902 C CA . GLU A 1 241 ? 23.061 8.216 -51.807 1.00 92.88 241 GLU A CA 1
ATOM 1903 C C . GLU A 1 241 ? 23.697 7.553 -50.579 1.00 92.88 241 GLU A C 1
ATOM 1905 O O . GLU A 1 241 ? 23.101 6.646 -49.993 1.00 92.88 241 GLU A O 1
ATOM 1910 N N . GLY A 1 242 ? 24.887 8.007 -50.175 1.00 94.25 242 GLY A N 1
ATOM 1911 C CA . GLY A 1 242 ? 25.545 7.576 -48.943 1.00 94.25 242 GLY A CA 1
ATOM 1912 C C . GLY A 1 242 ? 24.715 7.899 -47.699 1.00 94.25 242 GLY A C 1
ATOM 1913 O O . GLY A 1 242 ? 24.431 7.005 -46.901 1.00 94.25 242 GLY A O 1
ATOM 1914 N N . ASP A 1 243 ? 24.252 9.144 -47.577 1.00 94.75 243 ASP A N 1
ATOM 1915 C CA . ASP A 1 243 ? 23.434 9.604 -46.451 1.00 94.75 243 ASP A CA 1
ATOM 1916 C C . ASP A 1 243 ? 22.090 8.854 -46.385 1.00 94.75 243 ASP A C 1
ATOM 1918 O O . ASP A 1 243 ? 21.665 8.428 -45.308 1.00 94.75 243 ASP A O 1
ATOM 1922 N N . LEU A 1 244 ? 21.441 8.609 -47.530 1.00 94.06 244 LEU A N 1
ATOM 1923 C CA . LEU A 1 244 ? 20.198 7.832 -47.609 1.00 94.06 244 LEU A CA 1
ATOM 1924 C C . LEU A 1 244 ? 20.400 6.367 -47.209 1.00 94.06 244 LEU A C 1
ATOM 1926 O O . LEU A 1 244 ? 19.593 5.820 -46.452 1.00 94.06 244 LEU A O 1
ATOM 1930 N N . LYS A 1 245 ? 21.483 5.726 -47.671 1.00 95.56 245 LYS A N 1
ATOM 1931 C CA . LYS A 1 245 ? 21.831 4.357 -47.257 1.00 95.56 245 LYS A CA 1
ATOM 1932 C C . LYS A 1 245 ? 22.089 4.290 -45.753 1.00 95.56 245 LYS A C 1
ATOM 1934 O O . LYS A 1 245 ? 21.578 3.384 -45.097 1.00 95.56 245 LYS A O 1
ATOM 1939 N N . GLN A 1 246 ? 22.799 5.267 -45.191 1.00 95.44 246 GLN A N 1
ATOM 1940 C CA . GLN A 1 246 ? 23.050 5.328 -43.752 1.00 95.44 246 GLN A CA 1
ATOM 1941 C C . GLN A 1 246 ? 21.753 5.511 -42.951 1.00 95.44 246 GLN A C 1
ATOM 1943 O O . GLN A 1 246 ? 21.540 4.818 -41.955 1.00 95.44 246 GLN A O 1
ATOM 1948 N N . GLN A 1 247 ? 20.853 6.396 -43.390 1.00 95.12 247 GLN A N 1
ATOM 1949 C CA . GLN A 1 247 ? 19.546 6.580 -42.752 1.00 95.12 247 GLN A CA 1
ATOM 1950 C C . GLN A 1 247 ? 18.700 5.302 -42.794 1.00 95.12 247 GLN A C 1
ATOM 1952 O O . GLN A 1 247 ? 18.056 4.960 -41.800 1.00 95.12 247 GLN A O 1
ATOM 1957 N N . LEU A 1 248 ? 18.728 4.569 -43.910 1.00 95.31 248 LEU A N 1
ATOM 1958 C CA . LEU A 1 248 ? 18.014 3.302 -44.054 1.00 95.31 248 LEU A CA 1
ATOM 1959 C C . LEU A 1 248 ? 18.545 2.240 -43.082 1.00 95.31 248 LEU A C 1
ATOM 1961 O O . LEU A 1 248 ? 17.752 1.616 -42.377 1.00 95.31 248 LEU A O 1
ATOM 1965 N N . VAL A 1 249 ? 19.868 2.081 -42.989 1.00 96.31 249 VAL A N 1
ATOM 1966 C CA . VAL A 1 249 ? 20.506 1.142 -42.049 1.00 96.31 249 VAL A CA 1
ATOM 1967 C C . VAL A 1 249 ? 20.191 1.515 -40.598 1.00 96.31 249 VAL A C 1
ATOM 1969 O O . VAL A 1 249 ? 19.835 0.645 -39.799 1.00 96.31 249 VAL A O 1
ATOM 1972 N N . ASN A 1 250 ? 20.241 2.805 -40.252 1.00 94.00 250 ASN A N 1
ATOM 1973 C CA . ASN A 1 250 ? 19.884 3.283 -38.915 1.00 94.00 250 ASN A CA 1
ATOM 1974 C C . ASN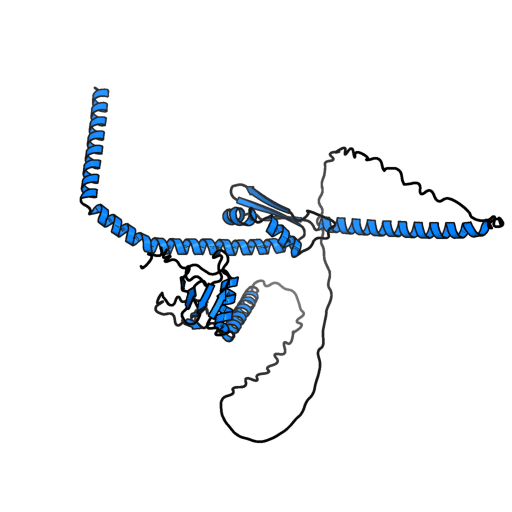 A 1 250 ? 18.420 2.959 -38.578 1.00 94.00 250 ASN A C 1
ATOM 1976 O O . ASN A 1 250 ? 18.137 2.449 -37.493 1.00 94.00 250 ASN A O 1
ATOM 1980 N N . LYS A 1 251 ? 17.497 3.187 -39.521 1.00 94.50 251 LYS A N 1
ATOM 1981 C CA . LYS A 1 251 ? 16.070 2.890 -39.344 1.00 94.50 251 LYS A CA 1
ATOM 1982 C C . LYS A 1 251 ? 15.809 1.390 -39.196 1.00 94.50 251 LYS A C 1
ATOM 1984 O O . LYS A 1 251 ? 15.065 0.997 -38.305 1.00 94.50 251 LYS A O 1
ATOM 1989 N N . GLN A 1 252 ? 16.446 0.553 -40.017 1.00 95.50 252 GLN A N 1
ATOM 1990 C CA . GLN A 1 252 ? 16.340 -0.908 -39.912 1.00 95.50 252 GLN A CA 1
ATOM 1991 C C . GLN A 1 252 ? 16.880 -1.417 -38.572 1.00 95.50 252 GLN A C 1
ATOM 1993 O O . GLN A 1 252 ? 16.264 -2.270 -37.939 1.00 95.50 252 GLN A O 1
ATOM 1998 N N . THR A 1 253 ? 17.991 -0.847 -38.101 1.00 93.56 253 THR A N 1
ATOM 1999 C CA . THR A 1 253 ? 18.574 -1.183 -36.796 1.00 93.56 253 THR A CA 1
ATOM 2000 C C . THR A 1 253 ? 17.639 -0.787 -35.652 1.00 93.56 253 THR A C 1
ATOM 2002 O O . THR A 1 253 ? 17.434 -1.571 -34.728 1.00 93.56 253 THR A O 1
ATOM 2005 N N . GLN A 1 254 ? 17.034 0.404 -35.710 1.00 90.94 254 GLN A N 1
ATOM 2006 C CA . GLN A 1 254 ? 16.033 0.844 -34.731 1.00 90.94 254 GLN A CA 1
ATOM 2007 C C . GLN A 1 254 ? 14.784 -0.046 -34.749 1.00 90.94 254 GLN A C 1
ATOM 2009 O O . GLN A 1 254 ? 14.302 -0.436 -33.689 1.00 90.94 254 GLN A O 1
ATOM 2014 N N . GLU A 1 255 ? 14.287 -0.420 -35.929 1.00 92.69 255 GLU A N 1
ATOM 2015 C CA . GLU A 1 255 ? 13.134 -1.313 -36.065 1.00 92.69 255 GLU A CA 1
ATOM 2016 C C . GLU A 1 255 ? 13.428 -2.709 -35.500 1.00 92.69 255 GLU A C 1
ATOM 2018 O O . GLU A 1 255 ? 12.586 -3.291 -34.817 1.00 92.69 255 GLU A O 1
ATOM 2023 N N . GLN A 1 256 ? 14.633 -3.236 -35.732 1.00 94.06 256 GLN A N 1
ATOM 2024 C CA . GLN A 1 256 ? 15.041 -4.524 -35.181 1.00 94.06 256 GLN A CA 1
ATOM 2025 C C . GLN A 1 256 ? 15.140 -4.471 -33.651 1.00 94.06 256 GLN A C 1
ATOM 2027 O O . GLN A 1 256 ? 14.566 -5.327 -32.979 1.00 94.06 256 GLN A O 1
ATOM 2032 N N . LYS A 1 257 ? 15.758 -3.419 -33.096 1.00 90.62 257 LYS A N 1
ATOM 2033 C CA . LYS A 1 257 ? 15.784 -3.175 -31.644 1.00 90.62 257 LYS A CA 1
ATOM 2034 C C . LYS A 1 257 ? 14.376 -3.095 -31.057 1.00 90.62 257 LYS A C 1
ATOM 2036 O O . LYS A 1 257 ? 14.114 -3.701 -30.023 1.00 90.62 257 LYS A O 1
ATOM 2041 N N . LEU A 1 258 ? 13.458 -2.403 -31.734 1.00 90.38 258 LEU A N 1
ATOM 2042 C CA . LEU A 1 258 ? 12.063 -2.290 -31.310 1.00 90.38 258 LEU A CA 1
ATOM 2043 C C . LEU A 1 258 ? 11.364 -3.655 -31.299 1.00 90.38 258 LEU A C 1
ATOM 2045 O O . LEU A 1 258 ? 10.693 -3.995 -30.328 1.00 90.38 258 LEU A O 1
ATOM 2049 N N . LYS A 1 259 ? 11.546 -4.462 -32.352 1.00 92.69 259 LYS A N 1
ATOM 2050 C CA . LYS A 1 259 ? 10.997 -5.826 -32.430 1.00 92.69 259 LYS A CA 1
ATOM 2051 C C . LYS A 1 259 ? 11.536 -6.716 -31.318 1.00 92.69 259 LYS A C 1
ATOM 2053 O O . LYS A 1 259 ? 10.772 -7.484 -30.736 1.00 92.69 259 LYS A O 1
ATOM 2058 N N . ASP A 1 260 ? 12.825 -6.623 -31.021 1.00 91.69 260 ASP A N 1
ATOM 2059 C CA . ASP A 1 260 ? 13.445 -7.436 -29.979 1.00 91.69 260 ASP A CA 1
ATOM 2060 C C . ASP A 1 260 ? 13.026 -6.985 -28.576 1.00 91.69 260 ASP A C 1
ATOM 2062 O O . ASP A 1 260 ? 12.784 -7.835 -27.721 1.00 91.69 260 ASP A O 1
ATOM 2066 N N . LEU A 1 261 ? 12.811 -5.685 -28.360 1.00 90.56 261 LEU A N 1
ATOM 2067 C CA . LEU A 1 261 ? 12.239 -5.160 -27.120 1.00 90.56 261 LEU A CA 1
ATOM 2068 C C . LEU A 1 261 ? 10.778 -5.603 -26.949 1.00 90.56 261 LEU A C 1
ATOM 2070 O O . LEU A 1 261 ? 10.415 -6.095 -25.884 1.00 90.56 261 LEU A O 1
ATOM 2074 N N . ILE A 1 262 ? 9.953 -5.539 -28.002 1.00 92.19 262 ILE A N 1
ATOM 2075 C CA . ILE A 1 262 ? 8.556 -6.009 -27.963 1.00 92.19 262 ILE A CA 1
ATOM 2076 C C . ILE A 1 262 ? 8.467 -7.486 -27.559 1.00 92.19 262 ILE A C 1
ATOM 2078 O O . ILE A 1 262 ? 7.606 -7.842 -26.760 1.00 92.19 262 ILE A O 1
ATOM 2082 N N . LYS A 1 263 ? 9.379 -8.344 -28.037 1.00 94.00 263 LYS A N 1
ATOM 2083 C CA . LYS A 1 263 ? 9.429 -9.765 -27.634 1.00 94.00 263 LYS A CA 1
ATOM 2084 C C . LYS A 1 263 ? 9.739 -9.968 -26.147 1.00 94.00 263 LYS A C 1
ATOM 2086 O O . LYS A 1 263 ? 9.389 -11.007 -25.593 1.00 94.00 263 LYS A O 1
ATOM 2091 N N . GLN A 1 264 ? 10.422 -9.016 -25.514 1.00 93.69 264 GLN A N 1
ATOM 2092 C CA . GLN A 1 264 ? 10.764 -9.076 -24.091 1.00 93.69 264 GLN A CA 1
ATOM 2093 C C . GLN A 1 264 ? 9.630 -8.582 -23.187 1.00 93.69 264 GLN A C 1
ATOM 2095 O O . GLN A 1 264 ? 9.636 -8.874 -21.990 1.00 93.69 264 GLN A O 1
ATOM 2100 N N . ILE A 1 265 ? 8.659 -7.847 -23.735 1.00 95.69 265 ILE A N 1
ATOM 2101 C CA . ILE A 1 265 ? 7.483 -7.400 -22.991 1.00 95.69 265 ILE A CA 1
ATOM 2102 C C . ILE A 1 265 ? 6.588 -8.608 -22.738 1.00 95.69 265 ILE A C 1
ATOM 2104 O O . ILE A 1 265 ? 6.119 -9.268 -23.664 1.00 95.69 265 ILE A O 1
ATOM 2108 N N . LYS A 1 266 ? 6.328 -8.878 -21.462 1.00 96.62 266 LYS A N 1
ATOM 2109 C CA . LYS A 1 266 ? 5.444 -9.951 -21.014 1.00 96.62 266 LYS A CA 1
ATOM 2110 C C . LYS A 1 266 ? 4.378 -9.389 -20.086 1.00 96.62 266 LYS A C 1
ATOM 2112 O O . LYS A 1 266 ? 4.619 -8.415 -19.369 1.00 96.62 266 LYS A O 1
ATOM 2117 N N . ALA A 1 267 ? 3.212 -10.021 -20.105 1.00 97.19 267 ALA A N 1
ATOM 2118 C CA . ALA A 1 267 ? 2.178 -9.820 -19.105 1.00 97.19 267 ALA A CA 1
ATOM 2119 C C . ALA A 1 267 ? 2.244 -10.969 -18.093 1.00 97.19 267 ALA A C 1
ATOM 2121 O O . ALA A 1 267 ? 2.280 -12.131 -18.497 1.00 97.19 267 ALA A O 1
ATOM 2122 N N . PHE A 1 268 ? 2.290 -10.640 -16.805 1.00 97.88 268 PHE A N 1
ATOM 2123 C CA . PHE A 1 268 ? 2.215 -11.605 -15.713 1.00 97.88 268 PHE A CA 1
ATOM 2124 C C . PHE A 1 268 ? 1.035 -11.268 -14.814 1.00 97.88 268 PHE A C 1
ATOM 2126 O O . PHE A 1 268 ? 0.865 -10.115 -14.409 1.00 97.88 268 PHE A O 1
ATOM 2133 N N . ASP A 1 269 ? 0.266 -12.301 -14.493 1.00 97.56 269 ASP A N 1
ATOM 2134 C CA . ASP A 1 269 ? -0.862 -12.232 -13.578 1.00 97.56 269 ASP A CA 1
ATOM 2135 C C . ASP A 1 269 ? -0.410 -12.693 -12.190 1.00 97.56 269 ASP A C 1
ATOM 2137 O O . ASP A 1 269 ? 0.128 -13.788 -12.015 1.00 97.56 269 ASP A O 1
ATOM 2141 N N . TYR A 1 270 ? -0.598 -11.821 -11.205 1.00 97.25 270 TYR A N 1
ATOM 2142 C CA . TYR A 1 270 ? -0.358 -12.091 -9.795 1.00 97.25 270 TYR A CA 1
ATOM 2143 C C . TYR A 1 270 ? -1.707 -12.354 -9.132 1.00 97.25 270 TYR A C 1
ATOM 2145 O O . TYR A 1 270 ? -2.455 -11.422 -8.825 1.00 97.25 270 TYR A O 1
ATOM 2153 N N . ASP A 1 271 ? -2.025 -13.634 -8.961 1.00 96.31 271 ASP A N 1
ATOM 2154 C CA . ASP A 1 271 ? -3.271 -14.092 -8.351 1.00 96.31 271 ASP A CA 1
ATOM 2155 C C . ASP A 1 271 ? -3.207 -14.085 -6.817 1.00 96.31 271 ASP A C 1
ATOM 2157 O O . ASP A 1 271 ? -2.137 -13.980 -6.216 1.00 96.31 271 ASP A O 1
ATOM 2161 N N . HIS A 1 272 ? -4.368 -14.270 -6.182 1.00 95.25 272 HIS A N 1
ATOM 2162 C CA . HIS A 1 272 ? -4.504 -14.430 -4.728 1.00 95.25 272 HIS A CA 1
ATOM 2163 C C . HIS A 1 272 ? -4.013 -13.225 -3.916 1.00 95.25 272 HIS A C 1
ATOM 2165 O O . HIS A 1 272 ? -3.492 -13.376 -2.811 1.00 95.25 272 HIS A O 1
ATOM 2171 N N . ILE A 1 273 ? -4.207 -12.013 -4.440 1.00 96.50 273 ILE A N 1
ATOM 2172 C CA . ILE A 1 273 ? -3.897 -10.797 -3.691 1.00 96.50 273 ILE A CA 1
ATOM 2173 C C . ILE A 1 273 ? -5.010 -10.531 -2.678 1.00 96.50 273 ILE A C 1
ATOM 2175 O O . ILE A 1 273 ? -6.192 -10.477 -3.030 1.00 96.50 273 ILE A O 1
ATOM 2179 N N . GLU A 1 274 ? -4.624 -10.348 -1.414 1.00 94.81 274 GLU A N 1
ATOM 2180 C CA . GLU A 1 274 ? -5.549 -9.999 -0.336 1.00 94.81 274 GLU A CA 1
ATOM 2181 C C . GLU A 1 274 ? -6.336 -8.729 -0.671 1.00 94.81 274 GLU A C 1
ATOM 2183 O O . GLU A 1 274 ? -5.772 -7.724 -1.121 1.00 94.81 274 GLU A O 1
ATOM 2188 N N . SER A 1 275 ? -7.640 -8.747 -0.384 1.00 94.50 275 SER A N 1
ATOM 2189 C CA . SER A 1 275 ? -8.537 -7.612 -0.630 1.00 94.50 275 SER A CA 1
ATOM 2190 C C . SER A 1 275 ? -8.055 -6.332 0.041 1.00 94.50 275 SER A C 1
ATOM 2192 O O . SER A 1 275 ? -8.064 -5.270 -0.579 1.00 94.50 275 SER A O 1
ATOM 2194 N N . PHE A 1 276 ? -7.544 -6.444 1.267 1.00 93.56 276 PHE A N 1
ATOM 2195 C CA . PHE A 1 276 ? -6.972 -5.326 2.006 1.00 93.56 276 PHE A CA 1
ATOM 2196 C C . PHE A 1 276 ? -5.785 -4.686 1.271 1.00 93.56 276 PHE A C 1
ATOM 2198 O O . PHE A 1 276 ? -5.715 -3.459 1.179 1.00 93.56 276 PHE A O 1
ATOM 2205 N N . ILE A 1 277 ? -4.877 -5.495 0.709 1.00 95.88 277 ILE A N 1
ATOM 2206 C CA . ILE A 1 277 ? -3.707 -5.000 -0.030 1.00 95.88 277 ILE A CA 1
ATOM 2207 C C . ILE A 1 277 ? -4.149 -4.308 -1.321 1.00 95.88 277 ILE A C 1
ATOM 2209 O O . ILE A 1 277 ? -3.708 -3.194 -1.621 1.00 95.88 277 ILE A O 1
ATOM 2213 N N . ALA A 1 278 ? -5.048 -4.952 -2.068 1.00 96.19 278 ALA A N 1
ATOM 2214 C CA . ALA A 1 278 ? -5.553 -4.424 -3.326 1.00 96.19 278 ALA A CA 1
ATOM 2215 C C . ALA A 1 278 ? -6.258 -3.073 -3.130 1.00 96.19 278 ALA A C 1
ATOM 2217 O O . ALA A 1 278 ? -5.884 -2.086 -3.765 1.00 96.19 278 ALA A O 1
ATOM 2218 N N . GLN A 1 279 ? -7.231 -3.018 -2.216 1.00 93.94 279 GLN A N 1
ATOM 2219 C CA . GLN A 1 279 ? -8.081 -1.849 -1.973 1.00 93.94 279 GLN A CA 1
ATOM 2220 C C . GLN A 1 279 ? -7.313 -0.669 -1.378 1.00 93.94 279 GLN A C 1
ATOM 2222 O O . GLN A 1 279 ? -7.453 0.454 -1.862 1.00 93.94 279 GLN A O 1
ATOM 2227 N N . ASN A 1 280 ? -6.470 -0.905 -0.370 1.00 92.44 280 ASN A N 1
ATOM 2228 C CA . ASN A 1 280 ? -5.823 0.198 0.342 1.00 92.44 280 ASN A CA 1
ATOM 2229 C C . ASN A 1 280 ? -4.554 0.701 -0.348 1.00 92.44 280 ASN A C 1
ATOM 2231 O O . ASN A 1 280 ? -4.290 1.906 -0.321 1.00 92.44 280 ASN A O 1
ATOM 2235 N N . TYR A 1 281 ? -3.786 -0.182 -0.993 1.00 95.12 281 TYR A N 1
ATOM 2236 C CA . TYR A 1 281 ? -2.480 0.178 -1.550 1.00 95.12 281 TYR A CA 1
ATOM 2237 C C . TYR A 1 281 ? -2.471 0.171 -3.069 1.00 95.12 281 TYR A C 1
ATOM 2239 O O . TYR A 1 281 ? -2.085 1.167 -3.675 1.00 95.12 281 TYR A O 1
ATOM 2247 N N . LEU A 1 282 ? -2.899 -0.920 -3.705 1.00 95.75 282 LEU A N 1
ATOM 2248 C CA . LEU A 1 282 ? -2.717 -1.048 -5.149 1.00 95.75 282 LEU A CA 1
ATOM 2249 C C . LEU A 1 282 ? -3.621 -0.084 -5.923 1.00 95.75 282 LEU A C 1
ATOM 2251 O O . LEU A 1 282 ? -3.102 0.696 -6.720 1.00 95.75 282 LEU A O 1
ATOM 2255 N N . PHE A 1 283 ? -4.929 -0.043 -5.652 1.00 94.31 283 PHE A N 1
ATOM 2256 C CA . PHE A 1 283 ? -5.843 0.870 -6.356 1.00 94.31 283 PHE A CA 1
ATOM 2257 C C . PHE A 1 283 ? -5.469 2.344 -6.165 1.00 94.31 283 PHE A C 1
ATOM 2259 O O . PHE A 1 283 ? -5.450 3.108 -7.127 1.00 94.31 283 PHE A O 1
ATOM 2266 N N . SER A 1 284 ? -5.129 2.745 -4.938 1.00 93.25 284 SER A N 1
ATOM 2267 C CA . SER A 1 284 ? -4.844 4.148 -4.619 1.00 93.25 284 SER A CA 1
ATOM 2268 C C . SER A 1 284 ? -3.445 4.604 -5.057 1.00 93.25 284 SER A C 1
ATOM 2270 O O . SER A 1 284 ? -3.223 5.803 -5.233 1.00 93.25 284 SER A O 1
ATOM 2272 N N . LYS A 1 285 ? -2.489 3.676 -5.233 1.00 95.69 285 LYS A N 1
ATOM 2273 C CA . LYS A 1 285 ? -1.077 3.983 -5.530 1.00 95.69 285 LYS A CA 1
ATOM 2274 C C . LYS A 1 285 ? -0.559 3.396 -6.840 1.00 95.69 285 LYS A C 1
ATOM 2276 O O . LYS A 1 285 ? 0.648 3.449 -7.066 1.00 95.69 285 LYS A O 1
ATOM 2281 N N . THR A 1 286 ? -1.424 2.894 -7.724 1.00 95.94 286 THR A N 1
ATOM 2282 C CA . THR A 1 286 ? -1.000 2.282 -9.000 1.00 95.94 286 THR A CA 1
ATOM 2283 C C . THR A 1 286 ? -0.051 3.193 -9.787 1.00 95.94 286 THR A C 1
ATOM 2285 O O . THR A 1 286 ? 1.004 2.746 -10.227 1.00 95.94 286 THR A O 1
ATOM 2288 N N . GLU A 1 287 ? -0.369 4.484 -9.911 1.00 95.69 287 GLU A N 1
ATOM 2289 C CA . GLU A 1 287 ? 0.472 5.438 -10.643 1.00 95.69 287 GLU A CA 1
ATOM 2290 C C . GLU A 1 287 ? 1.853 5.624 -9.995 1.00 95.69 287 GLU A C 1
ATOM 2292 O O . GLU A 1 287 ? 2.869 5.654 -10.686 1.00 95.69 287 GLU A O 1
ATOM 2297 N N . HIS A 1 288 ? 1.920 5.668 -8.662 1.00 96.44 288 HIS A N 1
ATOM 2298 C CA . HIS A 1 288 ? 3.189 5.751 -7.940 1.00 96.44 288 HIS A CA 1
ATOM 2299 C C . HIS A 1 288 ? 4.038 4.494 -8.124 1.00 96.44 288 HIS A C 1
ATOM 2301 O O . HIS A 1 288 ? 5.249 4.610 -8.295 1.00 96.44 288 HIS A O 1
ATOM 2307 N N . ILE A 1 289 ? 3.415 3.312 -8.128 1.00 96.69 289 ILE A N 1
ATOM 2308 C CA . ILE A 1 289 ? 4.108 2.046 -8.389 1.00 96.69 289 ILE A CA 1
ATOM 2309 C C . ILE A 1 289 ? 4.647 2.047 -9.821 1.00 96.69 289 ILE A C 1
ATOM 2311 O O . ILE A 1 289 ? 5.824 1.770 -10.028 1.00 96.69 289 ILE A O 1
ATOM 2315 N N . ILE A 1 290 ? 3.833 2.438 -10.806 1.00 96.12 290 ILE A N 1
ATOM 2316 C CA . ILE A 1 290 ? 4.268 2.567 -12.205 1.00 96.12 290 ILE A CA 1
ATOM 2317 C C . ILE A 1 290 ? 5.449 3.538 -12.318 1.00 96.12 290 ILE A C 1
ATOM 2319 O O . ILE A 1 290 ? 6.433 3.229 -12.986 1.00 96.12 290 ILE A O 1
ATOM 2323 N N . ASN A 1 291 ? 5.384 4.691 -11.654 1.00 95.62 291 ASN A N 1
ATOM 2324 C CA . ASN A 1 291 ? 6.466 5.671 -11.675 1.00 95.62 291 ASN A CA 1
ATOM 2325 C C . ASN A 1 291 ? 7.734 5.134 -11.005 1.00 95.62 291 ASN A C 1
ATOM 2327 O O . ASN A 1 291 ? 8.813 5.311 -11.554 1.00 95.62 291 ASN A O 1
ATOM 2331 N N . HIS A 1 292 ? 7.614 4.429 -9.880 1.00 96.19 292 HIS A N 1
ATOM 2332 C CA . HIS A 1 292 ? 8.745 3.789 -9.209 1.00 96.19 292 HIS A CA 1
ATOM 2333 C C . HIS A 1 292 ? 9.429 2.736 -10.094 1.00 96.19 292 HIS A C 1
ATOM 2335 O O . HIS A 1 292 ? 10.651 2.710 -10.216 1.00 96.19 292 HIS A O 1
ATOM 2341 N N . LEU A 1 293 ? 8.639 1.894 -10.760 1.00 96.19 293 LEU A N 1
ATOM 2342 C CA . LEU A 1 293 ? 9.155 0.888 -11.685 1.00 96.19 293 LEU A CA 1
ATOM 2343 C C . LEU A 1 293 ? 9.861 1.539 -12.886 1.00 96.19 293 LEU A C 1
ATOM 2345 O O . LEU A 1 293 ? 10.949 1.104 -13.254 1.00 96.19 293 LEU A O 1
ATOM 2349 N N . LYS A 1 294 ? 9.291 2.618 -13.447 1.00 94.38 294 LYS A N 1
ATOM 2350 C CA . LYS A 1 294 ? 9.907 3.393 -14.539 1.00 94.38 294 LYS A CA 1
ATOM 2351 C C . LYS A 1 294 ? 11.204 4.081 -14.122 1.00 94.38 294 LYS A C 1
ATOM 2353 O O . LYS A 1 294 ? 12.128 4.143 -14.921 1.00 94.38 294 LYS A O 1
ATOM 2358 N N . THR A 1 295 ? 11.280 4.634 -12.911 1.00 94.25 295 THR A N 1
ATOM 2359 C CA . THR A 1 295 ? 12.496 5.325 -12.458 1.00 94.25 295 THR A CA 1
ATOM 2360 C C . THR A 1 295 ? 13.622 4.350 -12.155 1.00 94.25 295 THR A C 1
ATOM 2362 O O . THR A 1 295 ? 14.779 4.666 -12.419 1.00 94.25 295 THR A O 1
ATOM 2365 N N . LYS A 1 296 ? 13.303 3.165 -11.622 1.00 94.19 296 LYS A N 1
ATOM 2366 C CA . LYS A 1 296 ? 14.307 2.140 -11.320 1.00 94.19 296 LYS A CA 1
ATOM 2367 C C . LYS A 1 296 ? 14.819 1.439 -12.578 1.00 94.19 296 LYS A C 1
ATOM 2369 O O . LYS A 1 296 ? 16.010 1.157 -12.684 1.00 94.19 296 LYS A O 1
ATOM 2374 N N . HIS A 1 297 ? 13.924 1.189 -13.530 1.00 91.94 297 HIS A N 1
ATOM 2375 C CA . HIS A 1 297 ? 14.229 0.533 -14.794 1.00 91.94 297 HIS A CA 1
ATOM 2376 C C . HIS A 1 297 ? 13.655 1.363 -15.949 1.00 91.94 297 HIS A C 1
ATOM 2378 O O . HIS A 1 297 ? 12.556 1.082 -16.430 1.00 91.94 297 HIS A O 1
ATOM 2384 N N . PRO A 1 298 ? 14.367 2.420 -16.383 1.00 89.50 298 PRO A N 1
ATOM 2385 C CA . PRO A 1 298 ? 13.899 3.255 -17.476 1.00 89.50 298 PRO A CA 1
ATOM 2386 C C . PRO A 1 298 ? 13.797 2.428 -18.756 1.00 89.50 298 PRO A C 1
ATOM 2388 O O . PRO A 1 298 ? 14.727 1.718 -19.141 1.00 89.50 298 PRO A O 1
ATOM 2391 N N . ILE A 1 299 ? 12.644 2.528 -19.411 1.00 86.81 299 ILE A N 1
ATOM 2392 C CA . ILE A 1 299 ? 12.451 2.006 -20.759 1.00 86.81 299 ILE A CA 1
ATOM 2393 C C . ILE A 1 299 ? 12.787 3.136 -21.721 1.00 86.81 299 ILE A C 1
ATOM 2395 O O . ILE A 1 299 ? 12.384 4.273 -21.485 1.00 86.81 299 ILE A O 1
ATOM 2399 N N . ASP A 1 300 ? 13.506 2.807 -22.790 1.00 80.56 300 ASP A N 1
ATOM 2400 C CA . ASP A 1 300 ? 13.810 3.731 -23.879 1.00 80.56 300 ASP A CA 1
ATOM 2401 C C . ASP A 1 300 ? 12.529 4.456 -24.340 1.00 80.56 300 ASP A C 1
ATOM 2403 O O . ASP A 1 300 ? 11.477 3.824 -24.508 1.00 80.56 300 ASP A O 1
ATOM 2407 N N . ASP A 1 301 ? 12.614 5.770 -24.574 1.00 76.38 301 ASP A N 1
ATOM 2408 C CA . ASP A 1 301 ? 11.466 6.654 -24.873 1.00 76.38 301 ASP A CA 1
ATOM 2409 C C . ASP A 1 301 ? 10.670 6.239 -26.127 1.00 76.38 301 ASP A C 1
ATOM 2411 O O . ASP A 1 301 ? 9.588 6.754 -26.411 1.00 76.38 301 ASP A O 1
ATOM 2415 N N . LEU A 1 302 ? 11.199 5.279 -26.884 1.00 73.38 302 LEU A N 1
ATOM 2416 C CA . LEU A 1 302 ? 10.623 4.712 -28.096 1.00 73.38 302 LEU A CA 1
ATOM 2417 C C . LEU A 1 302 ? 9.269 4.019 -27.875 1.00 73.38 302 LEU A C 1
ATOM 2419 O O . LEU A 1 302 ? 8.520 3.856 -28.839 1.00 73.38 302 LEU A O 1
ATOM 2423 N N . LEU A 1 303 ? 8.939 3.601 -26.648 1.00 76.62 303 LEU A N 1
ATOM 2424 C CA . LEU A 1 303 ? 7.690 2.894 -26.353 1.00 76.62 303 LEU A CA 1
ATOM 2425 C C . LEU A 1 303 ? 6.967 3.469 -25.121 1.00 76.62 303 LEU A C 1
ATOM 2427 O O . LEU A 1 303 ? 6.960 2.866 -24.039 1.00 76.62 303 LEU A O 1
ATOM 2431 N N . PRO A 1 304 ? 6.300 4.626 -25.271 1.00 77.06 304 PRO A N 1
ATOM 2432 C CA . PRO A 1 304 ? 5.487 5.185 -24.205 1.00 77.06 304 PRO A CA 1
ATOM 2433 C C . PRO A 1 304 ? 4.326 4.241 -23.859 1.00 77.06 304 PRO A C 1
ATOM 2435 O O . PRO A 1 304 ? 3.581 3.792 -24.727 1.00 77.06 304 PRO A O 1
ATOM 2438 N N . GLY A 1 305 ? 4.151 3.961 -22.565 1.00 81.00 305 GLY A N 1
ATOM 2439 C CA . GLY A 1 305 ? 2.965 3.265 -22.054 1.00 81.00 305 GLY A CA 1
ATOM 2440 C C . GLY A 1 305 ? 3.022 1.736 -22.033 1.00 81.00 305 GLY A C 1
ATOM 2441 O O . GLY A 1 305 ? 1.987 1.122 -21.801 1.00 81.00 305 GLY A O 1
ATOM 2442 N N . ILE A 1 306 ? 4.190 1.106 -22.217 1.00 87.06 306 ILE A N 1
ATOM 2443 C CA . ILE A 1 306 ? 4.316 -0.356 -22.046 1.00 87.06 306 ILE A CA 1
ATOM 2444 C C . ILE A 1 306 ? 3.938 -0.777 -20.629 1.00 87.06 306 ILE A C 1
ATOM 2446 O O . ILE A 1 306 ? 3.184 -1.732 -20.440 1.00 87.06 306 ILE A O 1
ATOM 2450 N N . LEU A 1 307 ? 4.512 -0.082 -19.641 1.00 94.81 307 LEU A N 1
ATOM 2451 C CA . LEU A 1 307 ? 4.331 -0.451 -18.252 1.00 94.81 307 LEU A CA 1
ATOM 2452 C C . LEU A 1 307 ? 2.913 -0.102 -17.820 1.00 94.81 307 LEU A C 1
ATOM 2454 O O . LEU A 1 307 ? 2.587 1.064 -17.585 1.00 94.81 307 LEU A O 1
ATOM 2458 N N . THR A 1 308 ? 2.092 -1.136 -17.707 1.00 96.38 308 THR A N 1
ATOM 2459 C CA . THR A 1 308 ? 0.713 -1.020 -17.251 1.00 96.38 308 THR A CA 1
ATOM 2460 C C . THR A 1 308 ? 0.463 -2.024 -16.145 1.00 96.38 308 THR A C 1
ATOM 2462 O O . THR A 1 308 ? 0.959 -3.149 -16.174 1.00 96.38 308 THR A O 1
ATOM 2465 N N . ILE A 1 309 ? -0.303 -1.591 -15.151 1.00 97.31 309 ILE A N 1
ATOM 2466 C CA . ILE A 1 309 ? -0.785 -2.436 -14.068 1.00 97.31 309 ILE A CA 1
ATOM 2467 C C . ILE A 1 309 ? -2.304 -2.384 -14.148 1.00 97.31 309 ILE A C 1
ATOM 2469 O O . ILE A 1 309 ? -2.892 -1.301 -14.160 1.00 97.31 309 ILE A O 1
ATOM 2473 N N . ARG A 1 310 ? -2.937 -3.547 -14.254 1.00 97.44 310 ARG A N 1
ATOM 2474 C CA . ARG A 1 310 ? -4.390 -3.699 -14.248 1.00 97.44 310 ARG A CA 1
ATOM 2475 C C . ARG A 1 310 ? -4.773 -4.547 -13.055 1.00 97.44 310 ARG A C 1
ATOM 2477 O O . ARG A 1 310 ? -4.163 -5.576 -12.807 1.00 97.44 310 ARG A O 1
ATOM 2484 N N . ILE A 1 311 ? -5.786 -4.111 -12.327 1.00 97.50 311 ILE A N 1
ATOM 2485 C CA . ILE A 1 311 ? -6.293 -4.828 -11.162 1.00 97.50 311 ILE A CA 1
ATOM 2486 C C . ILE A 1 311 ? -7.697 -5.289 -11.523 1.00 97.50 311 ILE A C 1
ATOM 2488 O O . ILE A 1 311 ? -8.527 -4.482 -11.941 1.00 97.50 311 ILE A O 1
ATOM 2492 N N . THR A 1 312 ? -7.945 -6.586 -11.405 1.00 97.12 312 THR A N 1
ATOM 2493 C CA . THR A 1 312 ? -9.256 -7.187 -11.653 1.00 97.12 312 THR A CA 1
ATOM 2494 C C . THR A 1 312 ? -9.682 -8.003 -10.447 1.00 97.12 312 THR A C 1
ATOM 2496 O O . THR A 1 312 ? -8.850 -8.578 -9.750 1.00 97.12 312 THR A O 1
ATOM 2499 N N . GLU A 1 313 ? -10.981 -8.042 -10.186 1.00 96.94 313 GLU A N 1
ATOM 2500 C CA . GLU A 1 313 ? -11.563 -8.864 -9.131 1.00 96.94 313 GLU A CA 1
ATOM 2501 C C . GLU A 1 313 ? -12.294 -10.039 -9.777 1.00 96.94 313 GLU A C 1
ATOM 2503 O O . GLU A 1 313 ? -13.136 -9.851 -10.658 1.00 96.94 313 GLU A O 1
ATOM 2508 N N . LYS A 1 314 ? -11.952 -11.261 -9.369 1.00 93.00 314 LYS A N 1
ATOM 2509 C CA . LYS A 1 314 ? -12.600 -12.495 -9.818 1.00 93.00 314 LYS A CA 1
ATOM 2510 C C . LYS A 1 314 ? -12.907 -13.345 -8.592 1.00 93.00 314 LYS A C 1
ATOM 2512 O O . LYS A 1 314 ? -11.997 -13.730 -7.870 1.00 93.00 314 LYS A O 1
ATOM 2517 N N . ASN A 1 315 ? -14.182 -13.660 -8.364 1.00 90.56 315 ASN A N 1
ATOM 2518 C CA . ASN A 1 315 ? -14.628 -14.519 -7.257 1.00 90.56 315 ASN A CA 1
ATOM 2519 C C . ASN A 1 315 ? -14.151 -14.044 -5.866 1.00 90.56 315 ASN A C 1
ATOM 2521 O O . ASN A 1 315 ? -13.684 -14.856 -5.072 1.00 90.56 315 ASN A O 1
ATOM 2525 N N . ASN A 1 316 ? -14.241 -12.739 -5.578 1.00 88.69 316 ASN A N 1
ATOM 2526 C CA . ASN A 1 316 ? -13.730 -12.099 -4.350 1.00 88.69 316 ASN A CA 1
ATOM 2527 C C . ASN A 1 316 ? -12.207 -12.216 -4.141 1.00 88.69 316 ASN A C 1
ATOM 2529 O O . ASN A 1 316 ? -11.709 -11.963 -3.044 1.00 88.69 316 ASN A O 1
ATOM 2533 N N . VAL A 1 317 ? -11.460 -12.597 -5.177 1.00 91.62 317 VAL A N 1
ATOM 2534 C CA . VAL A 1 317 ? -9.998 -12.611 -5.179 1.00 91.62 317 VAL A CA 1
ATOM 2535 C C . VAL A 1 317 ? -9.508 -11.557 -6.162 1.00 91.62 317 VAL A C 1
ATOM 2537 O O . VAL A 1 317 ? -10.006 -11.458 -7.286 1.00 91.62 317 VAL A O 1
ATOM 2540 N N . TYR A 1 318 ? -8.524 -10.762 -5.748 1.00 97.00 318 TYR A N 1
ATOM 2541 C CA . TYR A 1 318 ? -7.902 -9.789 -6.636 1.00 97.00 318 TYR A CA 1
ATOM 2542 C C . TYR A 1 318 ? -6.757 -10.435 -7.417 1.00 97.00 318 TYR A C 1
ATOM 2544 O O . TYR A 1 318 ? -5.915 -11.142 -6.861 1.00 97.00 318 TYR A O 1
ATOM 2552 N N . CYS A 1 319 ? -6.742 -10.160 -8.716 1.00 97.44 319 CYS A N 1
ATOM 2553 C CA . CYS A 1 319 ? -5.686 -10.509 -9.651 1.00 97.44 319 CYS A CA 1
ATOM 2554 C C . CYS A 1 319 ? -5.077 -9.213 -10.185 1.00 97.44 319 CYS A C 1
ATOM 2556 O O . CYS A 1 319 ? -5.795 -8.316 -10.648 1.00 97.44 319 CYS A O 1
ATOM 2558 N N . VAL A 1 320 ? -3.756 -9.102 -10.098 1.00 97.88 320 VAL A N 1
ATOM 2559 C CA . VAL A 1 320 ? -3.015 -7.937 -10.581 1.00 97.88 320 VAL A CA 1
ATOM 2560 C C . VAL A 1 320 ? -2.223 -8.356 -11.804 1.00 97.88 320 VAL A C 1
ATOM 2562 O O . VAL A 1 320 ? -1.281 -9.128 -11.694 1.00 97.88 320 VAL A O 1
ATOM 2565 N N . SER A 1 321 ? -2.584 -7.834 -12.966 1.00 98.06 321 SER A N 1
ATOM 2566 C CA . SER A 1 321 ? -1.869 -8.057 -14.217 1.00 98.06 321 SER A CA 1
ATOM 2567 C C . SER A 1 321 ? -0.865 -6.932 -14.429 1.00 98.06 321 SER A C 1
ATOM 2569 O O . SER A 1 321 ? -1.251 -5.774 -14.609 1.00 98.06 321 SER A O 1
ATOM 2571 N N . VAL A 1 322 ? 0.424 -7.253 -14.446 1.00 97.94 322 VAL A N 1
ATOM 2572 C CA . VAL A 1 322 ? 1.483 -6.305 -14.815 1.00 97.94 322 VAL A CA 1
ATOM 2573 C C . VAL A 1 322 ? 1.922 -6.623 -16.232 1.00 97.94 322 VAL A C 1
ATOM 2575 O O . VAL A 1 322 ? 2.166 -7.779 -16.556 1.00 97.94 322 VAL A O 1
ATOM 2578 N N . THR A 1 323 ? 2.038 -5.613 -17.090 1.00 97.56 323 THR A N 1
ATOM 2579 C CA . THR A 1 323 ? 2.623 -5.743 -18.433 1.00 97.56 323 THR A CA 1
ATOM 2580 C C . THR A 1 323 ? 3.901 -4.925 -18.492 1.00 97.56 323 THR A C 1
ATOM 2582 O O . THR A 1 323 ? 3.871 -3.735 -18.198 1.00 97.56 323 THR A O 1
ATOM 2585 N N . GLY A 1 324 ? 5.023 -5.549 -18.848 1.00 96.50 324 GLY A N 1
ATOM 2586 C CA . GLY A 1 324 ? 6.337 -4.904 -18.874 1.00 96.50 324 GLY A CA 1
ATOM 2587 C C . GLY A 1 324 ? 7.486 -5.873 -19.158 1.00 96.50 324 GLY A C 1
ATOM 2588 O O . GLY A 1 324 ? 7.272 -7.063 -19.382 1.00 96.50 324 GLY A O 1
ATOM 2589 N N . LEU A 1 325 ? 8.717 -5.358 -19.162 1.00 95.69 325 LEU A N 1
ATOM 2590 C CA . LEU A 1 325 ? 9.945 -6.172 -19.185 1.00 95.69 325 LEU A CA 1
ATOM 2591 C C . LEU A 1 325 ? 10.103 -7.024 -17.913 1.00 95.69 325 LEU A C 1
ATOM 2593 O O . LEU A 1 325 ? 9.595 -6.647 -16.858 1.00 95.69 325 LEU A O 1
ATOM 2597 N N . GLN A 1 326 ? 10.882 -8.111 -17.997 1.00 95.62 326 GLN A N 1
ATOM 2598 C CA . GLN A 1 326 ? 11.177 -9.022 -16.875 1.00 95.62 326 GLN A CA 1
ATOM 2599 C C . GLN A 1 326 ? 11.650 -8.291 -15.608 1.00 95.62 326 GLN A C 1
ATOM 2601 O O . GLN A 1 326 ? 11.133 -8.549 -14.527 1.00 95.62 326 GLN A O 1
ATOM 2606 N N . VAL A 1 327 ? 12.537 -7.305 -15.759 1.00 96.06 327 VAL A N 1
ATOM 2607 C CA . VAL A 1 327 ? 13.055 -6.499 -14.641 1.00 96.06 327 VAL A CA 1
ATOM 2608 C C . VAL A 1 327 ? 11.959 -5.755 -13.868 1.00 96.06 327 VAL A C 1
ATOM 2610 O O . VAL A 1 327 ? 12.042 -5.635 -12.650 1.00 96.06 327 VAL A O 1
ATOM 2613 N N . HIS A 1 328 ? 10.885 -5.309 -14.532 1.00 96.38 328 HIS A N 1
ATOM 2614 C CA . HIS A 1 328 ? 9.759 -4.676 -13.838 1.00 96.38 328 HIS A CA 1
ATOM 2615 C C . HIS A 1 328 ? 8.933 -5.686 -13.050 1.00 96.38 328 HIS A C 1
ATOM 2617 O O . HIS A 1 328 ? 8.382 -5.334 -12.014 1.00 96.38 328 HIS A O 1
ATOM 2623 N N . HIS A 1 329 ? 8.824 -6.924 -13.539 1.00 97.38 329 HIS A N 1
ATOM 2624 C CA . HIS A 1 329 ? 8.106 -7.991 -12.841 1.00 97.38 329 HIS A CA 1
ATOM 2625 C C . HIS A 1 329 ? 8.838 -8.396 -11.573 1.00 97.38 329 HIS A C 1
ATOM 2627 O O . HIS A 1 329 ? 8.219 -8.531 -10.520 1.00 97.38 329 HIS A O 1
ATOM 2633 N N . ASP A 1 330 ? 10.157 -8.534 -11.654 1.00 97.31 330 ASP A N 1
ATOM 2634 C CA . ASP A 1 330 ? 10.980 -8.868 -10.495 1.00 97.31 330 ASP A CA 1
ATOM 2635 C C . ASP A 1 330 ? 10.945 -7.746 -9.452 1.00 97.31 330 ASP A C 1
ATOM 2637 O O . ASP A 1 330 ? 10.771 -8.011 -8.261 1.00 97.31 330 ASP A O 1
ATOM 2641 N N . GLU A 1 331 ? 10.970 -6.488 -9.894 1.00 97.88 331 GLU A N 1
ATOM 2642 C CA . GLU A 1 331 ? 10.796 -5.352 -8.993 1.00 97.88 331 GLU A CA 1
ATOM 2643 C C . GLU A 1 331 ? 9.381 -5.281 -8.400 1.00 97.88 331 GLU A C 1
ATOM 2645 O O . GLU A 1 331 ? 9.209 -5.061 -7.201 1.00 97.88 331 GLU A O 1
ATOM 2650 N N . PHE A 1 332 ? 8.344 -5.524 -9.203 1.00 98.00 332 PHE A N 1
ATOM 2651 C CA . PHE A 1 332 ? 6.968 -5.539 -8.718 1.00 98.00 332 PHE A CA 1
ATOM 2652 C C . PHE A 1 332 ? 6.740 -6.644 -7.675 1.00 98.00 332 PHE A C 1
ATOM 2654 O O . PHE A 1 332 ? 6.049 -6.408 -6.684 1.00 98.00 332 PHE A O 1
ATOM 2661 N N . LYS A 1 333 ? 7.371 -7.818 -7.824 1.00 98.00 333 LYS A N 1
ATOM 2662 C CA . LYS A 1 333 ? 7.357 -8.874 -6.795 1.00 98.00 333 LYS A CA 1
ATOM 2663 C C . LYS A 1 333 ? 7.936 -8.389 -5.468 1.00 98.00 333 LYS A C 1
ATOM 2665 O O . LYS A 1 333 ? 7.393 -8.724 -4.414 1.00 98.00 333 LYS A O 1
ATOM 2670 N N . LEU A 1 334 ? 9.012 -7.601 -5.499 1.00 97.75 334 LEU A N 1
ATOM 2671 C CA . LEU A 1 334 ? 9.594 -7.018 -4.287 1.00 97.75 334 LEU A CA 1
ATOM 2672 C C . LEU A 1 334 ? 8.631 -6.027 -3.630 1.00 97.75 334 LEU A C 1
ATOM 2674 O O . LEU A 1 334 ? 8.406 -6.119 -2.422 1.00 97.75 334 LEU A O 1
ATOM 2678 N N . VAL A 1 335 ? 8.016 -5.141 -4.420 1.00 97.25 335 VAL A N 1
ATOM 2679 C CA . VAL A 1 335 ? 6.988 -4.205 -3.935 1.00 97.25 335 VAL A CA 1
ATOM 2680 C C . VAL A 1 335 ? 5.828 -4.968 -3.297 1.00 97.25 335 VAL A C 1
ATOM 2682 O O . VAL A 1 335 ? 5.422 -4.660 -2.177 1.00 97.25 335 VAL A O 1
ATOM 2685 N N . LEU A 1 336 ? 5.324 -6.008 -3.961 1.00 97.38 336 LEU A N 1
ATOM 2686 C CA . LEU A 1 336 ? 4.215 -6.809 -3.455 1.00 97.38 336 LEU A CA 1
ATOM 2687 C C . LEU A 1 336 ? 4.569 -7.517 -2.140 1.00 9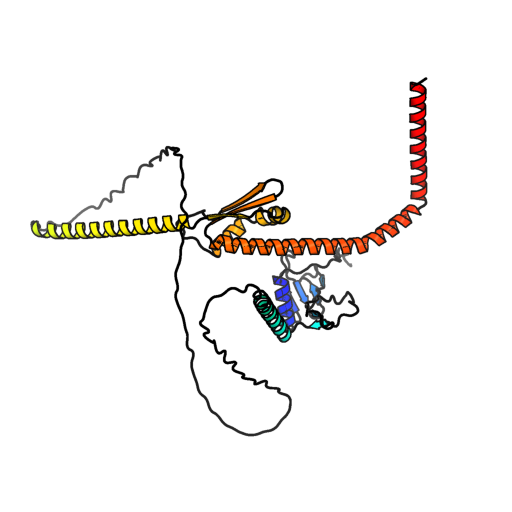7.38 336 LEU A C 1
ATOM 2689 O O . LEU A 1 336 ? 3.788 -7.474 -1.191 1.00 97.38 336 LEU A O 1
ATOM 2693 N N . LYS A 1 337 ? 5.769 -8.100 -2.044 1.00 97.56 337 LYS A N 1
ATOM 2694 C CA . LYS A 1 337 ? 6.263 -8.730 -0.811 1.00 97.56 337 LYS A CA 1
ATOM 2695 C C . LYS A 1 337 ? 6.353 -7.729 0.343 1.00 97.56 337 LYS A C 1
ATOM 2697 O O . LYS A 1 337 ? 5.989 -8.053 1.471 1.00 97.56 337 LYS A O 1
ATOM 2702 N N . GLN A 1 338 ? 6.817 -6.509 0.079 1.00 96.69 338 GLN A N 1
ATOM 2703 C CA . GLN A 1 338 ? 6.863 -5.451 1.092 1.00 96.69 338 GLN A CA 1
ATOM 2704 C C . GLN A 1 338 ? 5.460 -5.042 1.552 1.00 96.69 338 GLN A C 1
ATOM 2706 O O . GLN A 1 338 ? 5.237 -4.892 2.753 1.00 96.69 338 GLN A O 1
ATOM 2711 N N . LEU A 1 339 ? 4.505 -4.921 0.625 1.00 96.31 339 LEU A N 1
ATOM 2712 C CA . LEU A 1 339 ? 3.109 -4.632 0.959 1.00 96.31 339 LEU A CA 1
ATOM 2713 C C . LEU A 1 339 ? 2.477 -5.742 1.808 1.00 96.31 339 LEU A C 1
ATOM 2715 O O . LEU A 1 339 ? 1.749 -5.437 2.747 1.00 96.31 339 LEU A O 1
ATOM 2719 N N . GLN A 1 340 ? 2.792 -7.009 1.537 1.00 96.12 340 GLN A N 1
ATOM 2720 C CA . GLN A 1 340 ? 2.341 -8.139 2.358 1.00 96.12 340 GLN A CA 1
ATOM 2721 C C . GLN A 1 340 ? 2.911 -8.079 3.779 1.00 96.12 340 GLN A C 1
ATOM 2723 O O . GLN A 1 340 ? 2.169 -8.216 4.749 1.00 96.12 340 GLN A O 1
ATOM 2728 N N . ILE A 1 341 ? 4.214 -7.810 3.924 1.00 95.75 341 ILE A N 1
ATOM 2729 C CA . ILE A 1 341 ? 4.846 -7.642 5.243 1.00 95.75 341 ILE A CA 1
ATOM 2730 C C . ILE A 1 341 ? 4.185 -6.493 6.014 1.00 95.75 341 ILE A C 1
ATOM 2732 O O . ILE A 1 341 ? 3.876 -6.640 7.196 1.00 95.75 341 ILE A O 1
ATOM 2736 N N . LEU A 1 342 ? 3.936 -5.365 5.343 1.00 94.38 342 LEU A N 1
ATOM 2737 C CA . LEU A 1 342 ? 3.278 -4.212 5.947 1.00 94.38 342 LEU A CA 1
ATOM 2738 C C . LEU A 1 342 ? 1.829 -4.525 6.355 1.00 94.38 342 LEU A C 1
ATOM 2740 O O . LEU A 1 342 ? 1.435 -4.185 7.467 1.00 94.38 342 LEU A O 1
ATOM 2744 N N . SER A 1 343 ? 1.064 -5.205 5.495 1.00 94.31 343 SER A N 1
ATOM 2745 C CA . SER A 1 343 ? -0.305 -5.662 5.783 1.00 94.31 343 SER A CA 1
ATOM 2746 C C . SER A 1 343 ? -0.339 -6.518 7.050 1.00 94.31 343 SER A C 1
ATOM 2748 O O . SER A 1 343 ? -1.071 -6.214 7.994 1.00 94.31 343 SER A O 1
ATOM 2750 N N . ASN A 1 344 ? 0.544 -7.517 7.129 1.00 94.44 344 ASN A N 1
ATOM 2751 C CA . ASN A 1 344 ? 0.651 -8.409 8.283 1.00 94.44 344 ASN A CA 1
ATOM 2752 C C . ASN A 1 344 ? 1.031 -7.654 9.563 1.00 94.44 344 ASN A C 1
ATOM 2754 O O . ASN A 1 344 ? 0.483 -7.927 10.635 1.00 94.44 344 ASN A O 1
ATOM 2758 N N . ALA A 1 345 ? 1.947 -6.686 9.467 1.00 93.06 345 ALA A N 1
ATOM 2759 C CA . ALA A 1 345 ? 2.338 -5.852 10.598 1.00 93.06 345 ALA A CA 1
ATOM 2760 C C . ALA A 1 345 ? 1.170 -4.988 11.103 1.00 93.06 345 ALA A C 1
ATOM 2762 O O . ALA A 1 345 ? 0.958 -4.895 12.312 1.00 93.06 345 ALA A O 1
ATOM 2763 N N . ILE A 1 346 ? 0.382 -4.406 10.194 1.00 92.38 346 ILE A N 1
ATOM 2764 C CA . ILE A 1 346 ? -0.801 -3.604 10.535 1.00 92.38 346 ILE A CA 1
ATOM 2765 C C . ILE A 1 346 ? -1.871 -4.468 11.201 1.00 92.38 346 ILE A C 1
ATOM 2767 O O . ILE A 1 346 ? -2.347 -4.106 12.273 1.00 92.38 346 ILE A O 1
ATOM 2771 N N . GLN A 1 347 ? -2.204 -5.630 10.634 1.00 92.81 347 GLN A N 1
ATOM 2772 C CA . GLN A 1 347 ? -3.189 -6.547 11.224 1.00 92.81 347 GLN A CA 1
ATOM 2773 C C . GLN A 1 347 ? -2.752 -7.047 12.610 1.00 92.81 347 GLN A C 1
ATOM 2775 O O . GLN A 1 347 ? -3.561 -7.141 13.539 1.00 92.81 347 GLN A O 1
ATOM 2780 N N . SER A 1 348 ? -1.456 -7.325 12.777 1.00 92.75 348 SER A N 1
ATOM 2781 C CA . SER A 1 348 ? -0.882 -7.713 14.071 1.00 92.75 348 SER A CA 1
ATOM 2782 C C . SER A 1 348 ? -0.994 -6.582 15.094 1.00 92.75 348 SER A C 1
ATOM 2784 O O . SER A 1 348 ? -1.392 -6.812 16.239 1.00 92.75 348 SER A O 1
ATOM 2786 N N . ALA A 1 349 ? -0.688 -5.348 14.684 1.00 88.94 349 ALA A N 1
ATOM 2787 C CA . ALA A 1 349 ? -0.825 -4.170 15.532 1.00 88.94 349 ALA A CA 1
ATOM 2788 C C . ALA A 1 349 ? -2.291 -3.920 15.914 1.00 88.94 349 ALA A C 1
ATOM 2790 O O . ALA A 1 349 ? -2.585 -3.730 17.091 1.00 88.94 349 ALA A O 1
ATOM 2791 N N . GLU A 1 350 ? -3.221 -3.990 14.959 1.00 92.00 350 GLU A N 1
ATOM 2792 C CA . GLU A 1 350 ? -4.659 -3.835 15.202 1.00 92.00 350 GLU A CA 1
ATOM 2793 C C . GLU A 1 350 ? -5.171 -4.872 16.208 1.00 92.00 350 GLU A C 1
ATOM 2795 O O . GLU A 1 350 ? -5.849 -4.525 17.177 1.00 92.00 350 GLU A O 1
ATOM 2800 N N . THR A 1 351 ? -4.786 -6.137 16.032 1.00 90.62 351 THR A N 1
ATOM 2801 C CA . THR A 1 351 ? -5.153 -7.222 16.950 1.00 90.62 351 THR A CA 1
ATOM 2802 C C . THR A 1 351 ? -4.606 -6.968 18.355 1.00 90.62 351 THR A C 1
ATOM 2804 O O . THR A 1 351 ? -5.331 -7.121 19.342 1.00 90.62 351 THR A O 1
ATOM 2807 N N . SER A 1 352 ? -3.351 -6.519 18.456 1.00 92.50 352 SER A N 1
ATOM 2808 C CA . SER A 1 352 ? -2.719 -6.159 19.728 1.00 92.50 352 SER A CA 1
ATOM 2809 C C . SER A 1 352 ? -3.450 -5.004 20.419 1.00 92.50 352 SER A C 1
ATOM 2811 O O . SER A 1 352 ? -3.846 -5.130 21.580 1.00 92.50 352 SER A O 1
ATOM 2813 N N . TYR A 1 353 ? -3.727 -3.911 19.700 1.00 91.38 353 TYR A N 1
ATOM 2814 C CA . TYR A 1 353 ? -4.456 -2.763 20.240 1.00 91.38 353 TYR A CA 1
ATOM 2815 C C . TYR A 1 353 ? -5.875 -3.126 20.665 1.00 91.38 353 TYR A C 1
ATOM 2817 O O . TYR A 1 353 ? -6.307 -2.740 21.749 1.00 91.38 353 TYR A O 1
ATOM 2825 N N . LYS A 1 354 ? -6.592 -3.915 19.861 1.00 89.62 354 LYS A N 1
ATOM 2826 C CA . LYS A 1 354 ? -7.932 -4.400 20.202 1.00 89.62 354 LYS A CA 1
ATOM 2827 C C . LYS A 1 354 ? -7.907 -5.265 21.460 1.00 89.62 354 LYS A C 1
ATOM 2829 O O . LYS A 1 354 ? -8.774 -5.115 22.317 1.00 89.62 354 LYS A O 1
ATOM 2834 N N . SER A 1 355 ? -6.906 -6.133 21.600 1.00 91.12 355 SER A N 1
ATOM 2835 C CA . SER A 1 355 ? -6.715 -6.952 22.800 1.00 91.12 355 SER A CA 1
ATOM 2836 C C . SER A 1 355 ? -6.454 -6.090 24.039 1.00 91.12 355 SER A C 1
ATOM 2838 O O . SER A 1 355 ? -7.097 -6.286 25.069 1.00 91.12 355 SER A O 1
ATOM 2840 N N . GLN A 1 356 ? -5.568 -5.094 23.942 1.00 89.12 356 GLN A N 1
ATOM 2841 C CA . GLN A 1 356 ? -5.280 -4.167 25.043 1.00 89.12 356 GLN A CA 1
ATOM 2842 C C . GLN A 1 356 ? -6.507 -3.334 25.424 1.00 89.12 356 GLN A C 1
ATOM 2844 O O . GLN A 1 356 ? -6.850 -3.237 26.603 1.00 89.12 356 GLN A O 1
ATOM 2849 N N . LEU A 1 357 ? -7.206 -2.782 24.429 1.00 88.94 357 LEU A N 1
ATOM 2850 C CA . LEU A 1 357 ? -8.421 -2.004 24.639 1.00 88.94 357 LEU A CA 1
ATOM 2851 C C . LEU A 1 357 ? -9.495 -2.850 25.320 1.00 88.94 357 LEU A C 1
ATOM 2853 O O . LEU A 1 357 ? -10.085 -2.402 26.298 1.00 88.94 357 LEU A O 1
ATOM 2857 N N . ASN A 1 358 ? -9.710 -4.084 24.863 1.00 87.62 358 ASN A N 1
ATOM 2858 C CA . ASN A 1 358 ? -10.649 -5.005 25.496 1.00 87.62 358 ASN A CA 1
ATOM 2859 C C . ASN A 1 358 ? -10.227 -5.358 26.926 1.00 87.62 358 ASN A C 1
ATOM 2861 O O . ASN A 1 358 ? -11.083 -5.396 27.804 1.00 87.62 358 ASN A O 1
ATOM 2865 N N . GLY A 1 359 ? -8.932 -5.552 27.186 1.00 89.50 359 GLY A N 1
ATOM 2866 C CA . GLY A 1 359 ? -8.412 -5.807 28.531 1.00 89.50 359 GLY A CA 1
ATOM 2867 C C . GLY A 1 359 ? -8.697 -4.670 29.520 1.00 89.50 359 GLY A C 1
ATOM 2868 O O . GLY A 1 359 ? -8.957 -4.930 30.691 1.00 89.50 359 GLY A O 1
ATOM 2869 N N . ILE A 1 360 ? -8.706 -3.419 29.050 1.00 88.12 360 ILE A N 1
ATOM 2870 C CA . ILE A 1 360 ? -9.028 -2.239 29.870 1.00 88.12 360 ILE A CA 1
ATOM 2871 C C . ILE A 1 360 ? -10.543 -2.017 29.958 1.00 88.12 360 ILE A C 1
ATOM 2873 O O . ILE A 1 360 ? -11.078 -1.756 31.037 1.00 88.12 360 ILE A O 1
ATOM 2877 N N . MET A 1 361 ? -11.243 -2.116 28.829 1.00 82.12 361 MET A N 1
ATOM 2878 C CA . MET A 1 361 ? -12.665 -1.795 28.726 1.00 82.12 361 MET A CA 1
ATOM 2879 C C . MET A 1 361 ? -13.550 -2.850 29.379 1.00 82.12 361 MET A C 1
ATOM 2881 O O . MET A 1 361 ? -14.527 -2.476 30.021 1.00 82.12 361 MET A O 1
ATOM 2885 N N . GLN A 1 362 ? -13.226 -4.142 29.269 1.00 88.25 362 GLN A N 1
ATOM 2886 C CA . GLN A 1 362 ? -14.071 -5.211 29.814 1.00 88.25 362 GLN A CA 1
ATOM 2887 C C . GLN A 1 362 ? -14.300 -5.073 31.328 1.00 88.25 362 GLN A C 1
ATOM 2889 O O . GLN A 1 362 ? -15.458 -5.005 31.733 1.00 88.25 362 GLN A O 1
ATOM 2894 N N . PRO A 1 363 ? -13.273 -4.893 32.184 1.00 88.94 363 PRO A N 1
ATOM 2895 C CA . PRO A 1 363 ? -13.491 -4.687 33.617 1.00 88.94 363 PRO A CA 1
ATOM 2896 C C . PRO A 1 363 ? -14.320 -3.438 33.947 1.00 88.94 363 PRO A C 1
ATOM 2898 O O . PRO A 1 363 ? -15.071 -3.431 34.926 1.00 88.94 363 PRO A O 1
ATOM 2901 N N . ILE A 1 364 ? -14.179 -2.366 33.158 1.00 83.81 364 ILE A N 1
ATOM 2902 C CA . ILE A 1 364 ? -14.957 -1.130 33.330 1.00 83.81 364 ILE A CA 1
ATOM 2903 C C . ILE A 1 364 ? -16.419 -1.393 32.976 1.00 83.81 364 ILE A C 1
ATOM 2905 O O . ILE A 1 364 ? -17.299 -1.095 33.784 1.00 83.81 364 ILE A O 1
ATOM 2909 N N . ILE A 1 365 ? -16.670 -1.995 31.811 1.00 83.00 365 ILE A N 1
ATOM 2910 C CA . ILE A 1 365 ? -18.005 -2.374 31.347 1.00 83.00 365 ILE A CA 1
ATOM 2911 C C . ILE A 1 365 ? -18.653 -3.325 32.352 1.00 83.00 365 ILE A C 1
ATOM 2913 O O . ILE A 1 365 ? -19.795 -3.099 32.733 1.00 83.00 365 ILE A O 1
ATOM 2917 N N . GLU A 1 366 ? -17.944 -4.334 32.855 1.00 90.44 366 GLU A N 1
ATOM 2918 C CA . GLU A 1 366 ? -18.459 -5.255 33.870 1.00 90.44 366 GLU A CA 1
ATOM 2919 C C . GLU A 1 366 ? -18.834 -4.539 35.173 1.00 90.44 366 GLU A C 1
ATOM 2921 O O . GLU A 1 366 ? -19.905 -4.791 35.729 1.00 90.44 366 GLU A O 1
ATOM 2926 N N . LYS A 1 367 ? -17.985 -3.628 35.671 1.00 88.31 367 LYS A N 1
ATOM 2927 C CA . LYS A 1 367 ? -18.272 -2.843 36.884 1.00 88.31 367 LYS A CA 1
ATOM 2928 C C . LYS A 1 367 ? -19.467 -1.915 36.688 1.00 88.31 367 LYS A C 1
ATOM 2930 O O . LYS A 1 367 ? -20.358 -1.906 37.535 1.00 88.31 367 LYS A O 1
ATOM 2935 N N . MET A 1 368 ? -19.502 -1.175 35.581 1.00 78.56 368 MET A N 1
ATOM 2936 C CA . MET A 1 368 ? -20.621 -0.298 35.230 1.00 78.56 368 MET A CA 1
ATOM 2937 C C . MET A 1 368 ? -21.909 -1.103 35.083 1.00 78.56 368 MET A C 1
ATOM 2939 O O . MET A 1 368 ? -22.923 -0.748 35.668 1.00 78.56 368 MET A O 1
ATOM 2943 N N . THR A 1 369 ? -21.856 -2.238 34.386 1.00 85.31 369 THR A N 1
ATOM 2944 C CA . THR A 1 369 ? -23.004 -3.130 34.203 1.00 85.31 369 THR A CA 1
ATOM 2945 C C . THR A 1 369 ? -23.503 -3.646 35.551 1.00 85.31 369 THR A C 1
ATOM 2947 O O . THR A 1 369 ? -24.699 -3.560 35.815 1.00 85.31 369 THR A O 1
ATOM 2950 N N . LYS A 1 370 ? -22.620 -4.102 36.452 1.00 89.69 370 LYS A N 1
ATOM 2951 C CA . LYS A 1 370 ? -22.994 -4.519 37.818 1.00 89.69 370 LYS A CA 1
ATOM 2952 C C . LYS A 1 370 ? -23.626 -3.385 38.627 1.00 89.69 370 LYS A C 1
ATOM 2954 O O . LYS A 1 370 ? -24.624 -3.620 39.303 1.00 89.69 370 LYS A O 1
ATOM 2959 N N . GLN A 1 371 ? -23.087 -2.167 38.552 1.00 84.12 371 GLN A N 1
ATOM 2960 C CA . GLN A 1 371 ? -23.661 -0.996 39.224 1.00 84.12 371 GLN A CA 1
ATOM 2961 C C . GLN A 1 371 ? -25.033 -0.624 38.660 1.00 84.12 371 GLN A C 1
ATOM 2963 O O . GLN A 1 371 ? -25.956 -0.403 39.437 1.00 84.12 371 GLN A O 1
ATOM 2968 N N . ILE A 1 372 ? -25.193 -0.627 37.334 1.00 80.44 372 ILE A N 1
ATOM 2969 C CA . ILE A 1 372 ? -26.480 -0.385 36.673 1.00 80.44 372 ILE A CA 1
ATOM 2970 C C . ILE A 1 372 ? -27.493 -1.439 37.121 1.00 80.44 372 ILE A C 1
ATOM 2972 O O . ILE A 1 372 ? -28.563 -1.078 37.588 1.00 80.44 372 ILE A O 1
ATOM 2976 N N . HIS A 1 373 ? -27.141 -2.728 37.099 1.00 82.75 373 HIS A N 1
ATOM 2977 C CA . HIS A 1 373 ? -28.031 -3.806 37.552 1.00 82.75 373 HIS A CA 1
ATOM 2978 C C . HIS A 1 373 ? -28.403 -3.713 39.040 1.00 82.75 373 HIS A C 1
ATOM 2980 O O . HIS A 1 373 ? -29.482 -4.148 39.446 1.00 82.75 373 HIS A O 1
ATOM 2986 N N . SER A 1 374 ? -27.519 -3.134 39.851 1.00 86.88 374 SER A N 1
ATOM 2987 C CA . SER A 1 374 ? -27.746 -2.909 41.282 1.00 86.88 374 SER A CA 1
ATOM 2988 C C . SER A 1 374 ? -28.484 -1.597 41.571 1.00 86.88 374 SER A C 1
ATOM 2990 O O . SER A 1 374 ? -28.904 -1.382 42.705 1.00 86.88 374 SER A O 1
ATOM 2992 N N . SER A 1 375 ? -28.641 -0.716 40.577 1.00 91.31 375 SER A N 1
ATOM 2993 C CA . SER A 1 375 ? -29.339 0.557 40.732 1.00 91.31 375 SER A CA 1
ATOM 2994 C C . SER A 1 375 ? -30.838 0.331 40.886 1.00 91.31 375 SER A C 1
ATOM 2996 O O . SER A 1 375 ? -31.467 -0.400 40.116 1.00 91.31 375 SER A O 1
ATOM 2998 N N . GLN A 1 376 ? -31.425 1.020 41.860 1.00 90.19 376 GLN A N 1
ATOM 2999 C CA . GLN A 1 376 ? -32.857 0.975 42.118 1.00 90.19 376 GLN A CA 1
ATOM 3000 C C . GLN A 1 376 ? -33.673 1.508 40.931 1.00 90.19 376 GLN A C 1
ATOM 3002 O O . GLN A 1 376 ? -34.759 0.990 40.663 1.00 90.19 376 GLN A O 1
ATOM 3007 N N . ASP A 1 377 ? -33.132 2.464 40.170 1.00 86.38 377 ASP A N 1
ATOM 3008 C CA . ASP A 1 377 ? -33.770 2.995 38.960 1.00 86.38 377 ASP A CA 1
ATOM 3009 C C . ASP A 1 377 ? -33.851 1.933 37.863 1.00 86.38 377 ASP A C 1
ATOM 3011 O O . ASP A 1 377 ? -34.903 1.742 37.253 1.00 86.38 377 ASP A O 1
ATOM 3015 N N . TRP A 1 378 ? -32.768 1.179 37.648 1.00 83.06 378 TRP A N 1
ATOM 3016 C CA . TRP A 1 378 ? -32.741 0.107 36.654 1.00 83.06 378 TRP A CA 1
ATOM 3017 C C . TRP A 1 378 ? -33.625 -1.069 37.060 1.00 83.06 378 TRP A C 1
ATOM 3019 O O . TRP A 1 378 ? -34.363 -1.600 36.233 1.00 83.06 378 TRP A O 1
ATOM 3029 N N . GLN A 1 379 ? -33.613 -1.457 38.337 1.00 85.38 379 GLN A N 1
ATOM 3030 C CA . GLN A 1 379 ? -34.519 -2.485 38.854 1.00 85.38 379 GLN A CA 1
ATOM 3031 C C . GLN A 1 379 ? -35.984 -2.066 38.698 1.00 85.38 379 GLN A C 1
ATOM 3033 O O . GLN A 1 379 ? -36.814 -2.871 38.272 1.00 85.38 379 GLN A O 1
ATOM 3038 N N . SER A 1 380 ? -36.295 -0.797 38.977 1.00 86.94 380 SER A N 1
ATOM 3039 C CA . SER A 1 380 ? -37.637 -0.238 38.799 1.00 86.94 380 SER A CA 1
ATOM 3040 C C . SER A 1 380 ? -38.042 -0.230 37.327 1.00 86.94 380 SER A C 1
ATOM 3042 O O . SER A 1 380 ? -39.108 -0.741 36.992 1.00 86.94 380 SER A O 1
ATOM 3044 N N . TYR A 1 381 ? -37.177 0.268 36.439 1.00 85.81 381 TYR A N 1
ATOM 3045 C CA . TYR A 1 381 ? -37.391 0.240 34.992 1.00 85.81 381 TYR A CA 1
ATOM 3046 C C . TYR A 1 381 ? -37.634 -1.185 34.484 1.00 85.81 381 TYR A C 1
ATOM 3048 O O . TYR A 1 381 ? -38.630 -1.435 33.810 1.00 85.81 381 TYR A O 1
ATOM 3056 N N . THR A 1 382 ? -36.776 -2.135 34.863 1.00 81.88 382 THR A N 1
ATOM 3057 C CA . THR A 1 382 ? -36.876 -3.536 34.432 1.00 81.88 382 THR A CA 1
ATOM 3058 C C . THR A 1 382 ? -38.187 -4.162 34.907 1.00 81.88 382 THR A C 1
ATOM 3060 O O . THR A 1 382 ? -38.859 -4.844 34.135 1.00 81.88 382 THR A O 1
ATOM 3063 N N . LYS A 1 383 ? -38.604 -3.878 36.147 1.00 90.94 383 LYS A N 1
ATOM 3064 C CA . LYS A 1 383 ? -39.882 -4.339 36.702 1.00 90.94 383 LYS A CA 1
ATOM 3065 C C . LYS A 1 383 ? -41.081 -3.757 35.946 1.00 90.94 383 LYS A C 1
ATOM 3067 O O . LYS A 1 383 ? -41.984 -4.510 35.585 1.00 90.94 383 LYS A O 1
ATOM 3072 N N . TYR A 1 384 ? -41.086 -2.449 35.676 1.00 88.44 384 TYR A N 1
ATOM 3073 C CA . TYR A 1 384 ? -42.149 -1.804 34.895 1.00 88.44 384 TYR A CA 1
ATOM 3074 C C . TYR A 1 384 ? -42.209 -2.339 33.466 1.00 88.44 384 TYR A C 1
ATOM 3076 O O . TYR A 1 384 ? -43.291 -2.620 32.954 1.00 88.44 384 TYR A O 1
ATOM 3084 N N . PHE A 1 385 ? -41.053 -2.530 32.834 1.00 82.19 385 PHE A N 1
ATOM 3085 C CA . PHE A 1 385 ? -40.961 -3.076 31.488 1.00 82.19 385 PHE A CA 1
ATOM 3086 C C . PHE A 1 385 ? -41.478 -4.520 31.420 1.00 82.19 385 PHE A C 1
ATOM 3088 O O . PHE A 1 385 ? -42.282 -4.844 30.547 1.00 82.19 385 PHE A O 1
ATOM 3095 N N . GLN A 1 386 ? -41.100 -5.374 32.378 1.00 86.38 386 GLN A N 1
ATOM 3096 C CA . GLN A 1 386 ? -41.624 -6.739 32.483 1.00 86.38 386 GLN A CA 1
ATOM 3097 C C . GLN A 1 386 ? -43.141 -6.763 32.700 1.00 86.38 386 GLN A C 1
ATOM 3099 O O . GLN A 1 386 ? -43.829 -7.529 32.029 1.00 86.38 386 GLN A O 1
ATOM 3104 N N . GLN A 1 387 ? -43.675 -5.909 33.581 1.00 92.88 387 GLN A N 1
ATOM 3105 C CA . GLN A 1 387 ? -45.124 -5.780 33.768 1.00 92.88 387 GLN A CA 1
ATOM 3106 C C . GLN A 1 387 ? -45.828 -5.337 32.481 1.00 92.88 387 GLN A C 1
ATOM 3108 O O . GLN A 1 387 ? -46.862 -5.896 32.129 1.00 92.88 387 GLN A O 1
ATOM 3113 N N . LEU A 1 388 ? -45.264 -4.376 31.748 1.00 92.50 388 LEU A N 1
ATOM 3114 C CA . LEU A 1 388 ? -45.835 -3.898 30.490 1.00 92.50 388 LEU A CA 1
ATOM 3115 C C . LEU A 1 388 ? -45.856 -4.993 29.413 1.00 92.50 388 LEU A C 1
ATOM 3117 O O . LEU A 1 388 ? -46.874 -5.161 28.742 1.00 92.50 388 LEU A O 1
ATOM 3121 N N . ILE A 1 389 ? -44.777 -5.775 29.287 1.00 88.62 389 ILE A N 1
ATOM 3122 C CA . ILE A 1 389 ? -44.740 -6.939 28.390 1.00 88.62 389 ILE A CA 1
ATOM 3123 C C . ILE A 1 389 ? -45.778 -7.982 28.807 1.00 88.62 389 ILE A C 1
ATOM 3125 O O . ILE A 1 389 ? -46.524 -8.456 27.955 1.00 88.62 389 ILE A O 1
ATOM 3129 N N . GLN A 1 390 ? -45.866 -8.328 30.095 1.00 92.50 390 GLN A N 1
ATOM 3130 C CA . GLN A 1 390 ? -46.854 -9.301 30.574 1.00 92.50 390 GLN A CA 1
ATOM 3131 C C . GLN A 1 390 ? -48.287 -8.840 30.302 1.00 92.50 390 GLN A C 1
ATOM 3133 O O . GLN A 1 390 ? -49.089 -9.628 29.803 1.00 92.50 390 GLN A O 1
ATOM 3138 N N . ASN A 1 391 ? -48.587 -7.563 30.539 1.00 95.44 391 ASN A N 1
ATOM 3139 C CA . ASN A 1 391 ? -49.891 -6.983 30.229 1.00 95.44 391 ASN A CA 1
ATOM 3140 C C . ASN A 1 391 ? -50.196 -7.067 28.727 1.00 95.44 391 ASN A C 1
ATOM 3142 O O . ASN A 1 391 ? -51.307 -7.433 28.353 1.00 95.44 391 ASN A O 1
ATOM 3146 N N . LYS A 1 392 ? -49.213 -6.791 27.856 1.00 92.12 392 LYS A N 1
ATOM 3147 C CA . LYS A 1 392 ? -49.392 -6.917 26.401 1.00 92.12 392 LYS A CA 1
ATOM 3148 C C . LYS A 1 392 ? -49.563 -8.355 25.932 1.00 92.12 392 LYS A C 1
ATOM 3150 O O . LYS A 1 392 ? -50.382 -8.599 25.055 1.00 92.12 392 LYS A O 1
ATOM 3155 N N . ILE A 1 393 ? -48.856 -9.308 26.532 1.00 92.62 393 ILE A N 1
ATOM 3156 C CA . ILE A 1 393 ? -49.071 -10.732 26.257 1.00 92.62 393 ILE A CA 1
ATOM 3157 C C . ILE A 1 393 ? -50.495 -11.132 26.655 1.00 92.62 393 ILE A C 1
ATOM 3159 O O . ILE A 1 393 ? -51.183 -11.761 25.860 1.00 92.62 393 ILE A O 1
ATOM 3163 N N . GLN A 1 394 ? -50.959 -10.735 27.842 1.00 95.94 394 GLN A N 1
ATOM 3164 C CA . GLN A 1 394 ? -52.321 -11.027 28.303 1.00 95.94 394 GLN A CA 1
ATOM 3165 C C . GLN A 1 394 ? -53.390 -10.396 27.403 1.00 95.94 394 GLN A C 1
ATOM 3167 O O . GLN A 1 394 ? -54.379 -11.050 27.089 1.00 95.94 394 GLN A O 1
ATOM 3172 N N . GLU A 1 395 ? -53.183 -9.156 26.957 1.00 96.50 395 GLU A N 1
ATOM 3173 C CA . GLU A 1 395 ? -54.063 -8.480 25.998 1.00 96.50 395 GLU A CA 1
ATOM 3174 C C . GLU A 1 395 ? -54.132 -9.245 24.670 1.00 96.50 395 GLU A C 1
ATOM 3176 O O . GLU A 1 395 ? -55.225 -9.527 24.186 1.00 96.50 395 GLU A O 1
ATOM 3181 N N . CYS A 1 396 ? -52.984 -9.650 24.115 1.00 92.25 396 CYS A N 1
ATOM 3182 C CA . CYS A 1 396 ? -52.932 -10.444 22.886 1.00 92.25 396 CYS A CA 1
ATOM 3183 C C . CYS A 1 396 ? -53.606 -11.814 23.039 1.00 92.25 396 CYS A C 1
ATOM 3185 O O . CYS A 1 396 ? -54.339 -12.221 22.144 1.00 92.25 396 CYS A O 1
ATOM 3187 N N . VAL A 1 397 ? -53.380 -12.517 24.155 1.00 94.94 397 VAL A N 1
ATOM 3188 C CA . VAL A 1 397 ? -54.036 -13.806 24.444 1.00 94.94 397 VAL A CA 1
ATOM 3189 C C . VAL A 1 397 ? -55.547 -13.623 24.515 1.00 94.94 397 VAL A C 1
ATOM 3191 O O . VAL A 1 397 ? -56.279 -14.361 23.870 1.00 94.94 397 VAL A O 1
ATOM 3194 N N . LYS A 1 398 ? -56.018 -12.584 25.212 1.00 96.81 398 LYS A N 1
ATOM 3195 C CA . LYS A 1 398 ? -57.448 -12.298 25.326 1.00 96.81 398 LYS A CA 1
ATOM 3196 C C . LYS A 1 398 ? -58.091 -11.998 23.968 1.00 96.81 398 LYS A C 1
ATOM 3198 O O . LYS A 1 398 ? -59.148 -12.537 23.672 1.00 96.81 398 LYS A O 1
ATOM 3203 N N . LEU A 1 399 ? -57.444 -11.174 23.140 1.00 95.31 399 LEU A N 1
ATOM 3204 C CA . LEU A 1 399 ? -57.913 -10.879 21.780 1.00 95.31 399 LEU A CA 1
ATOM 3205 C C . LEU A 1 399 ? -57.947 -12.133 20.899 1.00 95.31 399 LEU A C 1
ATOM 3207 O O . LEU A 1 399 ? -58.833 -12.277 20.061 1.00 95.31 399 LEU A O 1
ATOM 3211 N N . PHE A 1 400 ? -56.981 -13.033 21.073 1.00 90.56 400 PHE A N 1
ATOM 3212 C CA . PHE A 1 400 ? -56.938 -14.298 20.352 1.00 90.56 400 PHE A CA 1
ATOM 3213 C C . PHE A 1 400 ? -58.060 -15.248 20.791 1.00 90.56 400 PHE A C 1
ATOM 3215 O O . PHE A 1 400 ? -58.732 -15.823 19.939 1.00 90.56 400 PHE A O 1
ATOM 3222 N N . ASP A 1 401 ? -58.314 -15.364 22.096 1.00 94.50 401 ASP A N 1
ATOM 3223 C CA . ASP A 1 401 ? -59.416 -16.167 22.633 1.00 94.50 401 ASP A CA 1
ATOM 3224 C C . ASP A 1 401 ? -60.779 -15.614 22.175 1.00 94.50 401 ASP A C 1
ATOM 3226 O O . ASP A 1 401 ? -61.626 -16.369 21.701 1.00 94.50 401 ASP A O 1
ATOM 3230 N N . GLU A 1 402 ? -60.972 -14.289 22.220 1.00 94.62 402 GLU A N 1
ATOM 3231 C CA . GLU A 1 402 ? -62.169 -13.610 21.692 1.00 94.62 402 GLU A CA 1
ATOM 3232 C C . GLU A 1 402 ? -62.361 -13.819 20.181 1.00 94.62 402 GLU A C 1
ATOM 3234 O O . GLU A 1 402 ? -63.487 -13.781 19.703 1.00 94.62 402 GLU A O 1
ATOM 3239 N N . TYR A 1 403 ? -61.286 -14.036 19.418 1.00 89.25 403 TYR A N 1
ATOM 3240 C CA . TYR A 1 403 ? -61.369 -14.323 17.984 1.00 89.25 403 TYR A CA 1
ATOM 3241 C C . TYR A 1 403 ? -61.770 -15.776 17.683 1.00 89.25 403 TYR A C 1
ATOM 3243 O O . TYR A 1 403 ? -62.372 -16.047 16.644 1.00 89.25 403 TYR A O 1
ATOM 325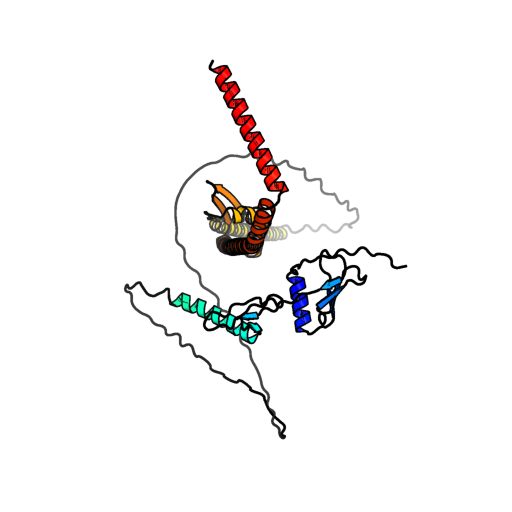1 N N . ILE A 1 404 ? -61.403 -16.718 18.556 1.00 89.81 404 ILE A N 1
ATOM 3252 C CA . ILE A 1 404 ? -61.702 -18.149 18.389 1.00 89.81 404 ILE A CA 1
ATOM 3253 C C . ILE A 1 404 ? -63.117 -18.510 18.862 1.00 89.81 404 ILE A C 1
ATOM 3255 O O . ILE A 1 404 ? -63.690 -19.475 18.349 1.00 89.81 404 ILE A O 1
ATOM 3259 N N . THR A 1 405 ? -63.654 -17.778 19.841 1.00 78.75 405 THR A N 1
ATOM 3260 C CA . THR A 1 405 ? -64.984 -18.020 20.429 1.00 78.75 405 THR A CA 1
ATOM 3261 C C . THR A 1 405 ? -66.077 -17.312 19.644 1.00 78.75 405 THR A C 1
ATOM 3263 O O . THR A 1 405 ? -67.147 -17.932 19.444 1.00 78.75 405 THR A O 1
#

Secondary structure (DSSP, 8-state):
--------------PPPHHHHHHHHHHHHTT-SEEEEE-TTT-SEEEEETTTTEEEETTSS-EEE-----EEEE--TTS---EEE--TTS--TT--EEE--HHHHHHHHHHHHHHHHHHHHTT-----------------------------------------------------------------------------PPPPPPPP-------------PPP-GGGTHHHHHHHHHHHHHHHHHHHHHHHHHHHHHHHHHHH-EEEEEEEE-HHHIIIIIHHHHHHHHHHHHHHSPPPTTSTT--EEEEEEETTEEEEEEEE-HHHHHHHHHHHHHHHHHHHHHHHHHHHHHHHHHHHHHHHHHHHHHHHHH-HHHHHHHHHHHHHHHHHHHHHHHHHHHHH-

pLDDT: mean 72.22, std 23.4, range [24.5, 98.06]

Foldseek 3Di:
DDDPDDADDDPDDDDADPVVVVVVVVCVVVVPQWDWDDGPPVPFIWIAGPVQQKIAGPVNNDIDGHDDFAFWWFPPPPDDGDGDRDDPVDPPPPTPTDHDDPVNVVVNVVVVVVVVVVVVVVVPPDDDDDDDDDDDDDDDDDDDDDDDDDDDDDDDDDDDDDDDDDDDDDDDDDDDDDDDDDDDDDDDDDDDDDDDDDDDDDDDDDDDDDDDDDDDDDDDDDPPDPVVVPVVVVVVVVVVVVVVVVVVVVVVVVVVVVVVQVVQKDKDKDWQQDPCLCVPPCVVCVVVLLVVLCVVPPDDPPDPPQFDWDWDADPNIIMIITIGGPSSVVVVVVVSVVSVVVVVVVVVVVVVVVVVCCVVVVVVCVVVVVVLVVDPVNVVVVVVVVVVVVVVVVVVVVVVVVVVD

Sequence (405 aa):
MNSSRFALQLSTWYSCDDKTSSLLDNAMNYRRKIISINIPYVGDDLVLNLHTFEFSNNGNTIVGYIRWIPKLISNTGNIEQKIVFVDNYQSTVNIQPIPLTTKRWKLFQEKYTDEKQANNLASQEDNDDDDSGLHMATRFVTGNDDEAYDADDDIGDLTNKRKAANYNNDTWSITDLNDENPNIKRRADTDSSAGDNKISGKPIGPFPHEKVGKDIPAAVIERPNPTLQAGTIDALNSKLEGDLKQQLVNKQTQEQKLKDLIKQIKAFDYDHIESFIAQNYLFSKTEHIINHLKTKHPIDDLLPGILTIRITEKNNVYCVSVTGLQVHHDEFKLVLKQLQILSNAIQSAETSYKSQLNGIMQPIIEKMTKQIHSSQDWQSYTKYFQQLIQNKIQECVKLFDEYIT

Radius of gyration: 40.89 Å; chains: 1; bounding box: 127×87×112 Å